Protein AF-0000000087155486 (afdb_homodimer)

Foldseek 3Di:
DDLLLLQLLLLQAVVQALCRSCVVSVHDSVVSVVSQVVVCVVVVHHQWDDDPVGTHGDPNVVVSNLVSVLVNVLVVLVVCCVVVDLPAQADEAEEEEEPLLCLQCVVVLVVCCVPPRVRYHYHYHYFAQLVQVVCQVSVVHFKYKAWPDDDDPFKDKAWWWKFFKWKKAACVQPHPDQEADELVRSLVWAEEEADRPPCSCRQAVDVVSSVSNVVSHPYYDRDLVVVLVCRLVRVTIYIGGCLSCVVCVVVNSMDTYAYPPNTTMITIIMMGTNPRDDHSNNVVSVVVSSVSSVVSCVVPVDVTGTPD/DDLLLLQLLLLQAVVQALCRSCVVSVHDSVVSVVSQVVVCVVVVHRQWDDDPVGTHGDPNVVVSNLVSVLVNVLVVLVVCCVVVDLPAQADEAEEEEEPLLCLQCVVVLVVCCVPVRVRYHYHYHYFAQLVQVVCQVSVVGFKYKAWPDDDDPFKDKAWWWKFFKWKKAACVQPHPDQEADELVRQLPWAEEEEDRPPPCCRQAVDVVSSVSNVVSHPYYDRDLVVVLVCRLVRVTIYIGGCLSCVVCVVVNSMDTYAYPPPTTMITIIMMGTNPRDDGSNNVVSVVVSSVSSCVSCVVPVDVTGTPD

InterPro domains:
  IPR000847 LysR, HTH, N-terminal domain [PF00126] (4-62)
  IPR000847 LysR, HTH, N-terminal domain [PR00039] (18-29)
  IPR000847 LysR, HTH, N-terminal domain [PR00039] (29-39)
  IPR000847 LysR, HTH, N-terminal domain [PR00039] (39-50)
  IPR000847 LysR, HTH, N-terminal domain [PS50931] (1-58)
  IPR005119 LysR, substrate-binding [PF03466] (90-291)
  IPR036388 Winged helix-like DNA-binding domain superfamily [G3DSA:1.10.10.10] (1-84)
  IPR036390 Winged helix DNA-binding domain superfamily [SSF46785] (1-82)

Nearest PDB structures (foldseek):
  4x6g-assembly1_D  TM=7.582E-01  e=1.423E-21  Pseudomonas aeruginosa PAO1
  6g4r-assembly1_B  TM=6.120E-01  e=4.562E-22  Corynebacterium glutamicum
  6g1d-assembly1_A  TM=5.960E-01  e=1.462E-22  Corynebacterium glutamicum
  1ixc-assembly1_B-2  TM=5.397E-01  e=3.118E-19  Cupriavidus necator
  7d98-assembly1_Q  TM=5.334E-01  e=5.344E-19  Cupriavidus necator

Solvent-accessible surface area (backbone atoms only — not comparable to full-atom values): 31842 Å² total; per-residue (Å²): 137,51,71,67,48,40,51,52,46,45,33,28,60,76,55,25,20,58,62,60,14,11,59,71,68,70,43,56,45,68,56,48,50,47,46,48,48,49,48,21,58,74,64,70,40,64,35,54,44,85,47,98,86,27,38,41,67,30,49,58,23,51,51,45,45,50,48,35,52,49,48,51,49,49,50,51,49,48,51,46,47,65,67,54,36,94,79,58,60,48,47,79,47,31,38,28,21,17,64,62,52,34,72,68,32,34,47,62,49,50,51,46,39,64,71,74,25,73,56,43,47,57,35,42,35,50,38,53,30,34,56,38,48,50,36,40,75,60,62,71,28,59,35,32,39,28,31,49,71,74,94,40,91,58,49,43,72,42,62,40,31,36,32,59,35,21,42,32,20,20,45,88,77,67,46,80,60,74,56,68,38,42,42,71,59,54,57,74,40,56,26,43,41,74,59,21,72,93,43,50,34,42,72,30,77,49,64,68,61,42,49,53,47,60,72,46,38,76,38,38,30,44,29,71,69,42,48,54,46,30,28,61,71,55,74,27,28,33,77,41,41,64,71,76,45,42,69,38,47,74,70,60,55,32,44,70,23,46,32,30,82,57,71,44,52,43,40,36,23,48,31,35,50,57,86,51,82,81,46,69,46,54,52,49,48,51,53,48,50,53,51,45,51,51,48,32,36,71,73,58,72,41,77,52,45,75,61,106,136,50,72,67,49,40,51,51,47,46,34,29,61,75,54,25,20,58,62,60,15,11,59,72,67,70,44,56,46,69,54,47,50,48,45,50,48,48,50,21,57,72,65,70,40,64,35,54,42,84,47,99,86,28,39,41,66,29,47,57,23,51,52,44,44,49,49,35,52,50,48,52,49,48,49,49,48,48,49,46,47,66,67,54,38,95,79,58,61,49,47,78,46,31,39,28,22,18,64,64,52,34,72,69,34,35,46,63,50,52,53,46,40,64,70,75,25,73,56,42,48,57,36,43,35,51,38,54,30,32,55,36,48,51,36,40,77,58,63,72,27,61,35,32,40,28,33,49,71,75,94,39,93,57,48,41,72,42,62,40,30,36,31,60,36,21,42,33,20,19,46,88,77,68,46,79,61,73,56,68,38,43,40,70,60,55,57,73,40,55,25,43,39,73,60,23,64,94,42,51,33,45,72,32,81,48,63,68,60,42,50,53,47,60,72,44,38,76,36,39,29,40,28,70,68,42,46,52,47,29,26,63,70,56,74,28,29,33,78,41,42,64,71,75,44,40,69,38,46,74,69,61,54,32,43,72,21,46,32,30,81,56,72,46,55,44,38,35,23,47,32,36,51,59,87,50,81,81,45,70,45,55,51,50,48,51,53,49,50,53,50,44,50,50,49,32,34,72,74,56,73,41,77,52,47,74,62,106

pLDDT: mean 85.13, std 11.47, range [44.22, 98.12]

Secondary structure (DSSP, 8-state):
--HHHHHHHHHHHHHSSHHHHHHHHTS-HHHHHHHHHHHHHHHTS-SEEEETTEEEE-HHHHHHHHHHHHHHHHHHHHHHHHHHTTT---EEEEEEE-HHHHHHHHHHHHHHHHHH-TTEEEEEEE--HHHHHHHHHTTS-SEEEEES----TTEEEEEEEEEE-EEEE-HHHH-S--S-EEHHHHTTS-EEEE--SS-GGGT-S-HHHHHHHHHTEEEEEE-HHHHHHHHHTTS-BEEE-TTTTHHHHHTTSSEEEEEETTT-EEEEEEEEETTSPPPHHHHHHHHHHHHHHHHHHHTTSS-SEE--/--HHHHHHHHHHHHHSSHHHHHHHHTS-HHHHHHHHHHHHHHHTS-SEEEETTEEEE-HHHHHHHHHHHHHHHHHHHHHHHHHHGGG---EEEEEEE-HHHHHHHHHHHHHHHHHH-TTEEEEEEE--HHHHHHHHHTTS-SEEEEES----TTEEEEEEEEEE-EEEE-HHHH-S--S-EEHHHHTTS-EEEE--SS-GGGT-S-HHHHHHHHHTEEEEEE-HHHHHHHHHTTS-BEEE-TTTTHHHHHTTSSEEEEEETTTPEEEEEEEEETTSPPPHHHHHHHHHHHHHHHHHHHTTSS-SEE--

Sequence (616 aa):
MDSRQLRYFIAVYEQRNLSRAADQANVAQSALSHHIANLEAEFATPLFERKPRGMEPTAAGERLYEHARIILRAMAAAEREIKEGGSVIAGDISIGMANSGMKAIGVPLMRTVLTKYPNVKLSLTESLSGATLLHLMRSEIDLALVYNPPAEKDLVAEPVLEEQMFCVGTEKLIGKSKEPISFEEVTRLPLILLLYGLSSRALLDDPVLLKRLEANAIMRLNSITGMIGALTDGLGCTIATDLFVKEQLKAKTLVAREVIEPTLARTLYLCRLRNRPMTYVMEEMCRLIRSLVAEQVGRGFWQATLLIMDSRQLRYFIAVYEQRNLSRAADQANVAQSALSHHIANLEAEFATPLFERKPRGMEPTAAGERLYEHARIILRAMAAAEREIKEGGSVIAGDISIGMANSGMKAIGVPLMRTVLTKYPNVKLSLTESLSGATLLHLMRSEIDLALVYNPPAEKDLVAEPVLEEQMFCVGTEKLIGKSKEPISFEEVTRLPLILLLYGLSSRALLDDPVLLKRLEANAIMRLNSITGMIGALTDGLGCTIATDLFVKEQLKAKTLVAREVIEPTLARTLYLCRLRNRPMTYVMEEMCRLIRSLVAEQVGRGFWQATLLI

Organism: NCBI:txid2511166

Structure (mmCIF, N/CA/C/O backbone):
data_AF-0000000087155486-model_v1
#
loop_
_entity.id
_entity.type
_entity.pdbx_description
1 polymer 'HTH-type transcriptional regulator CynR'
#
loop_
_atom_site.group_PDB
_atom_site.id
_atom_site.type_symbol
_atom_site.label_atom_id
_atom_site.label_alt_id
_atom_site.label_comp_id
_atom_site.label_asym_id
_atom_site.label_entity_id
_atom_site.label_seq_id
_atom_site.pdbx_PDB_ins_code
_atom_site.Cartn_x
_atom_site.Cartn_y
_atom_site.Cartn_z
_atom_site.occupancy
_atom_site.B_iso_or_equiv
_atom_site.auth_seq_id
_atom_site.auth_comp_id
_atom_site.auth_asym_id
_atom_site.auth_atom_id
_atom_site.pdbx_PDB_model_num
ATOM 1 N N . MET A 1 1 ? -5.496 -2.982 -36.75 1 63.59 1 MET A N 1
ATOM 2 C CA . MET A 1 1 ? -4.855 -3.139 -35.438 1 63.59 1 MET A CA 1
ATOM 3 C C . MET A 1 1 ? -4.68 -4.613 -35.094 1 63.59 1 MET A C 1
ATOM 5 O O . MET A 1 1 ? -5.613 -5.406 -35.25 1 63.59 1 MET A O 1
ATOM 9 N N . ASP A 1 2 ? -3.49 -5.039 -35.031 1 68.75 2 ASP A N 1
ATOM 10 C CA . ASP A 1 2 ? -3.232 -6.426 -34.656 1 68.75 2 ASP A CA 1
ATOM 11 C C . ASP A 1 2 ? -2.451 -6.5 -33.344 1 68.75 2 ASP A C 1
ATOM 13 O O . ASP A 1 2 ? -2.102 -5.469 -32.75 1 68.75 2 ASP A O 1
ATOM 17 N N . SER A 1 3 ? -2.336 -7.77 -32.781 1 75.19 3 SER A N 1
ATOM 18 C CA . SER A 1 3 ? -1.729 -7.977 -31.484 1 75.19 3 SER A CA 1
ATOM 19 C C . SER A 1 3 ? -0.289 -7.477 -31.453 1 75.19 3 SER A C 1
ATOM 21 O O . SER A 1 3 ? 0.195 -7.02 -30.422 1 75.19 3 SER A O 1
ATOM 23 N N . ARG A 1 4 ? 0.373 -7.617 -32.531 1 75.69 4 ARG A N 1
ATOM 24 C CA . ARG A 1 4 ? 1.743 -7.125 -32.656 1 75.69 4 ARG A CA 1
ATOM 25 C C . ARG A 1 4 ? 1.797 -5.609 -32.469 1 75.69 4 ARG A C 1
ATOM 27 O O . ARG A 1 4 ? 2.662 -5.094 -31.766 1 75.69 4 ARG A O 1
ATOM 34 N N . GLN A 1 5 ? 0.896 -4.957 -33.156 1 78.25 5 GLN A N 1
ATOM 35 C CA . GLN A 1 5 ? 0.82 -3.504 -33.031 1 78.25 5 GLN A CA 1
ATOM 36 C C . GLN A 1 5 ? 0.526 -3.074 -31.609 1 78.25 5 GLN A C 1
ATOM 38 O O . GLN A 1 5 ? 1.094 -2.096 -31.109 1 78.25 5 GLN A O 1
ATOM 43 N N . LEU A 1 6 ? -0.327 -3.812 -31 1 80.69 6 LEU A N 1
ATOM 44 C CA . LEU A 1 6 ? -0.681 -3.492 -29.625 1 80.69 6 LEU A CA 1
ATOM 45 C C . LEU A 1 6 ? 0.514 -3.684 -28.703 1 80.69 6 LEU A C 1
ATOM 47 O O . LEU A 1 6 ? 0.723 -2.893 -27.781 1 80.69 6 LEU A O 1
ATOM 51 N N . ARG A 1 7 ? 1.302 -4.691 -28.906 1 81.44 7 ARG A N 1
ATOM 52 C CA . ARG A 1 7 ? 2.51 -4.918 -28.125 1 81.44 7 ARG A CA 1
ATOM 53 C C . ARG A 1 7 ? 3.51 -3.781 -28.312 1 81.44 7 ARG A C 1
ATOM 55 O O . ARG A 1 7 ? 4.125 -3.32 -27.359 1 81.44 7 ARG A O 1
ATOM 62 N N . TYR A 1 8 ? 3.668 -3.416 -29.562 1 84.75 8 TYR A N 1
ATOM 63 C CA . TYR A 1 8 ? 4.559 -2.305 -29.875 1 84.75 8 TYR A CA 1
ATOM 64 C C . TYR A 1 8 ? 4.094 -1.023 -29.203 1 84.75 8 TYR A C 1
ATOM 66 O O . TYR A 1 8 ? 4.906 -0.282 -28.641 1 84.75 8 TYR A O 1
ATOM 74 N N . PHE A 1 9 ? 2.777 -0.823 -29.25 1 85.88 9 PHE A N 1
ATOM 75 C CA . PHE A 1 9 ? 2.17 0.346 -28.625 1 85.88 9 PHE A CA 1
ATOM 76 C C . PHE A 1 9 ? 2.449 0.365 -27.125 1 85.88 9 PHE A C 1
ATOM 78 O O . PHE A 1 9 ? 2.854 1.392 -26.578 1 85.88 9 PHE A O 1
ATOM 85 N N . ILE A 1 10 ? 2.287 -0.741 -26.5 1 82.31 10 ILE A N 1
ATOM 86 C CA . ILE A 1 10 ? 2.488 -0.838 -25.062 1 82.31 10 ILE A CA 1
ATOM 87 C C . ILE A 1 10 ? 3.951 -0.559 -24.734 1 82.31 10 ILE A C 1
ATOM 89 O O . ILE A 1 10 ? 4.25 0.132 -23.75 1 82.31 10 ILE A O 1
ATOM 93 N N . ALA A 1 11 ? 4.848 -1.096 -25.516 1 83.38 11 ALA A N 1
ATOM 94 C CA . ALA A 1 11 ? 6.273 -0.87 -25.312 1 83.38 11 ALA A CA 1
ATOM 95 C C . ALA A 1 11 ? 6.605 0.62 -25.344 1 83.38 11 ALA A C 1
ATOM 97 O 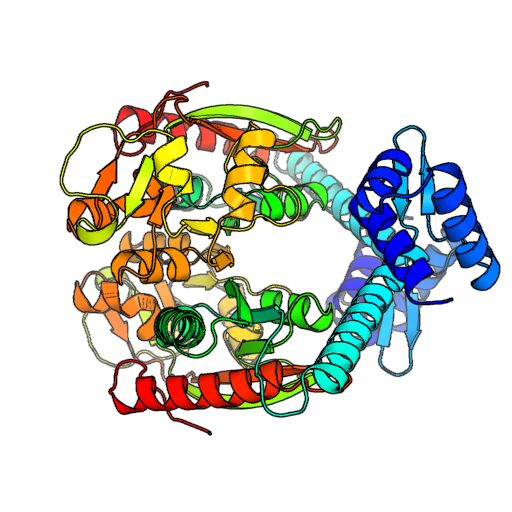O . ALA A 1 11 ? 7.34 1.121 -24.484 1 83.38 11 ALA A O 1
ATOM 98 N N . VAL A 1 12 ? 6.023 1.236 -26.297 1 86.5 12 VAL A N 1
ATOM 99 C CA . VAL A 1 12 ? 6.27 2.668 -26.422 1 86.5 12 VAL A CA 1
ATOM 100 C C . VAL A 1 12 ? 5.625 3.418 -25.266 1 86.5 12 VAL A C 1
ATOM 102 O O . VAL A 1 12 ? 6.203 4.371 -24.734 1 86.5 12 VAL A O 1
ATOM 105 N N . TYR A 1 13 ? 4.43 2.988 -24.922 1 83.06 13 TYR A N 1
ATOM 106 C CA . TYR A 1 13 ? 3.701 3.615 -23.828 1 83.06 13 TYR A CA 1
ATOM 107 C C . TYR A 1 13 ? 4.484 3.512 -22.531 1 83.06 13 TYR A C 1
ATOM 109 O O . TYR A 1 13 ? 4.633 4.5 -21.797 1 83.06 13 TYR A O 1
ATOM 117 N N . GLU A 1 14 ? 4.973 2.363 -22.266 1 78.56 14 GLU A N 1
ATOM 118 C CA . GLU A 1 14 ? 5.645 2.084 -21 1 78.56 14 GLU A CA 1
ATOM 119 C C . GLU A 1 14 ? 7.02 2.742 -20.953 1 78.56 14 GLU A C 1
ATOM 121 O O . GLU A 1 14 ? 7.43 3.254 -19.906 1 78.56 14 GLU A O 1
ATOM 126 N N . GLN A 1 15 ? 7.723 2.777 -22.078 1 77.31 15 GLN A N 1
ATOM 127 C CA . GLN A 1 15 ? 9.086 3.287 -22.125 1 77.31 15 GLN A CA 1
ATOM 128 C C . GLN A 1 15 ? 9.109 4.793 -22.359 1 77.31 15 GLN A C 1
ATOM 130 O O . GLN A 1 15 ? 10.125 5.453 -22.141 1 77.31 15 GLN A O 1
ATOM 135 N N . ARG A 1 16 ? 8.008 5.246 -22.812 1 80.88 16 ARG A N 1
ATOM 136 C CA . ARG A 1 16 ? 7.852 6.652 -23.188 1 80.88 16 ARG A CA 1
ATOM 137 C C . ARG A 1 16 ? 8.992 7.113 -24.078 1 80.88 16 ARG A C 1
ATOM 139 O O . ARG A 1 16 ? 9.344 8.297 -24.094 1 80.88 16 ARG A O 1
ATOM 146 N N . ASN A 1 17 ? 9.617 6.238 -24.641 1 82.69 17 ASN A N 1
ATOM 147 C CA . ASN A 1 17 ? 10.742 6.461 -25.547 1 82.69 17 ASN A CA 1
ATOM 148 C C . ASN A 1 17 ? 10.766 5.438 -26.672 1 82.69 17 ASN A C 1
ATOM 150 O O . ASN A 1 17 ? 10.742 4.23 -26.422 1 82.69 17 ASN A O 1
ATOM 154 N N . LEU A 1 18 ? 10.883 5.93 -27.875 1 86.69 18 LEU A N 1
ATOM 155 C CA . LEU A 1 18 ? 10.766 5.062 -29.031 1 86.69 18 LEU A CA 1
ATOM 156 C C . LEU A 1 18 ? 11.961 4.125 -29.141 1 86.69 18 LEU A C 1
ATOM 158 O O . LEU A 1 18 ? 11.805 2.941 -29.438 1 86.69 18 LEU A O 1
ATOM 162 N N . SER A 1 19 ? 13.102 4.684 -28.844 1 86.44 19 SER A N 1
ATOM 163 C CA . SER A 1 19 ? 14.305 3.873 -28.953 1 86.44 19 SER A CA 1
ATOM 164 C C . SER A 1 19 ? 14.336 2.771 -27.906 1 86.44 19 SER A C 1
ATOM 166 O O . SER A 1 19 ? 14.633 1.616 -28.203 1 86.44 19 SER A O 1
ATOM 168 N N . ARG A 1 20 ? 14.031 3.096 -26.766 1 84.19 20 ARG A N 1
ATOM 169 C CA . ARG A 1 20 ? 14.008 2.125 -25.672 1 84.19 20 ARG A CA 1
ATOM 170 C C . ARG A 1 20 ? 12.93 1.07 -25.906 1 84.19 20 ARG A C 1
ATOM 172 O O . ARG A 1 20 ? 13.141 -0.11 -25.609 1 84.19 20 ARG A O 1
ATOM 179 N N . ALA A 1 21 ? 11.844 1.585 -26.359 1 86.75 21 ALA A N 1
ATOM 180 C CA . ALA A 1 21 ? 10.75 0.675 -26.672 1 86.75 21 ALA A CA 1
ATOM 181 C C . ALA A 1 21 ? 11.148 -0.303 -27.766 1 86.75 21 ALA A C 1
ATOM 183 O O . ALA A 1 21 ? 10.805 -1.485 -27.719 1 86.75 21 ALA A O 1
ATOM 184 N N . ALA A 1 22 ? 11.828 0.169 -28.734 1 88.25 22 ALA A N 1
ATOM 185 C CA . ALA A 1 22 ? 12.289 -0.674 -29.828 1 88.25 22 ALA A CA 1
ATOM 186 C C . ALA A 1 22 ? 13.25 -1.751 -29.328 1 88.25 22 ALA A C 1
ATOM 188 O O . ALA A 1 22 ? 13.156 -2.91 -29.734 1 88.25 22 ALA A O 1
ATOM 189 N N . ASP A 1 23 ? 14.07 -1.363 -28.438 1 82.69 23 ASP A N 1
ATOM 190 C CA . ASP A 1 23 ? 15.008 -2.299 -27.812 1 82.69 23 ASP A CA 1
ATOM 191 C C . ASP A 1 23 ? 14.266 -3.385 -27.047 1 82.69 23 ASP A C 1
ATOM 193 O O . ASP A 1 23 ? 14.578 -4.57 -27.172 1 82.69 23 ASP A O 1
ATOM 197 N N . GLN A 1 24 ? 13.312 -2.92 -26.406 1 78 24 GLN A N 1
ATOM 198 C CA . GLN A 1 24 ? 12.523 -3.844 -25.594 1 78 24 GLN A CA 1
ATOM 199 C C . GLN A 1 24 ? 11.75 -4.816 -26.484 1 78 24 GLN A C 1
ATOM 201 O O . GLN A 1 24 ? 11.617 -5.996 -26.141 1 78 24 GLN A O 1
ATOM 206 N N . ALA A 1 25 ? 11.234 -4.301 -27.516 1 79.62 25 ALA A N 1
ATOM 207 C CA . ALA A 1 25 ? 10.398 -5.086 -28.422 1 79.62 25 ALA A CA 1
ATOM 208 C C . ALA A 1 25 ? 11.25 -5.848 -29.438 1 79.62 25 ALA A C 1
ATOM 210 O O . ALA A 1 25 ? 10.734 -6.621 -30.25 1 79.62 25 ALA A O 1
ATOM 211 N N . ASN A 1 26 ? 12.555 -5.586 -29.328 1 82.75 26 ASN A N 1
ATOM 212 C CA . ASN A 1 26 ? 13.5 -6.223 -30.234 1 82.75 26 ASN A CA 1
ATOM 213 C C . ASN A 1 26 ? 13.156 -5.945 -31.688 1 82.75 26 ASN A C 1
ATOM 215 O O . ASN A 1 26 ? 13.062 -6.871 -32.5 1 82.75 26 ASN A O 1
ATOM 219 N N . VAL A 1 27 ? 12.836 -4.758 -31.969 1 82.88 27 VAL A N 1
ATOM 220 C CA . VAL A 1 27 ? 12.555 -4.312 -33.312 1 82.88 27 VAL A CA 1
ATOM 221 C C . VAL A 1 27 ? 13.336 -3.029 -33.625 1 82.88 27 VAL A C 1
ATOM 223 O O . VAL A 1 27 ? 13.852 -2.391 -32.688 1 82.88 27 VAL A O 1
ATOM 226 N N . ALA A 1 28 ? 13.594 -2.832 -34.938 1 85.12 28 ALA A N 1
ATOM 227 C CA . ALA A 1 28 ? 14.188 -1.56 -35.312 1 85.12 28 ALA A CA 1
ATOM 228 C C . ALA A 1 28 ? 13.289 -0.388 -34.938 1 85.12 28 ALA A C 1
ATOM 230 O O . ALA A 1 28 ? 12.062 -0.484 -35.031 1 85.12 28 ALA A O 1
ATOM 231 N N . GLN A 1 29 ? 13.953 0.646 -34.469 1 88.56 29 GLN A N 1
ATOM 232 C CA . GLN A 1 29 ? 13.211 1.842 -34.062 1 88.56 29 GLN A CA 1
ATOM 233 C C . GLN A 1 29 ? 12.312 2.324 -35.219 1 88.56 29 GLN A C 1
ATOM 235 O O . GLN A 1 29 ? 11.188 2.771 -34.969 1 88.56 29 GLN A O 1
ATOM 240 N N . SER A 1 30 ? 12.844 2.309 -36.469 1 89.12 30 SER A N 1
ATOM 241 C CA . SER A 1 30 ? 12.078 2.746 -37.625 1 89.12 30 SER A CA 1
ATOM 242 C C . SER A 1 30 ? 10.82 1.898 -37.781 1 89.12 30 SER A C 1
ATOM 244 O O . SER A 1 30 ? 9.75 2.424 -38.125 1 89.12 30 SER A O 1
ATOM 246 N N . ALA A 1 31 ? 10.93 0.637 -37.562 1 84.25 31 ALA A N 1
ATOM 247 C CA . ALA A 1 31 ? 9.797 -0.277 -37.688 1 84.25 31 ALA A CA 1
ATOM 248 C C . ALA A 1 31 ? 8.75 0.024 -36.594 1 84.25 31 ALA A C 1
ATOM 250 O O . ALA A 1 31 ? 7.555 0.081 -36.906 1 84.25 31 ALA A O 1
ATOM 251 N N . LEU A 1 32 ? 9.234 0.187 -35.406 1 89.06 32 LEU A N 1
ATOM 252 C CA . LEU A 1 32 ? 8.328 0.498 -34.281 1 89.06 32 LEU A CA 1
ATOM 253 C C . LEU A 1 32 ? 7.586 1.805 -34.562 1 89.06 32 LEU A C 1
ATOM 255 O O . LEU A 1 32 ? 6.375 1.89 -34.344 1 89.06 32 LEU A O 1
ATOM 259 N N . SER A 1 33 ? 8.352 2.76 -35.031 1 89.44 33 SER A N 1
ATOM 260 C CA . SER A 1 33 ? 7.758 4.051 -35.375 1 89.44 33 SER A CA 1
ATOM 261 C C . SER A 1 33 ? 6.684 3.91 -36.438 1 89.44 33 SER A C 1
ATOM 263 O O . SER A 1 33 ? 5.613 4.512 -36.344 1 89.44 33 SER A O 1
ATOM 265 N N . HIS A 1 34 ? 6.988 3.115 -37.375 1 86.69 34 HIS A N 1
ATOM 266 C CA . HIS A 1 34 ? 6.051 2.885 -38.469 1 86.69 34 HIS A CA 1
ATOM 267 C C . HIS A 1 34 ? 4.777 2.213 -37.969 1 86.69 34 HIS A C 1
ATOM 269 O O . HIS A 1 34 ? 3.674 2.578 -38.375 1 86.69 34 HIS A O 1
ATOM 275 N N . HIS A 1 35 ? 4.977 1.246 -37.188 1 85.19 35 HIS A N 1
ATOM 276 C CA . HIS A 1 35 ? 3.83 0.538 -36.625 1 85.19 35 HIS A CA 1
ATOM 277 C C . HIS A 1 35 ? 2.951 1.473 -35.812 1 85.19 35 HIS A C 1
ATOM 279 O O . HIS A 1 35 ? 1.723 1.398 -35.875 1 85.19 35 HIS A O 1
ATOM 285 N N . ILE A 1 36 ? 3.619 2.33 -35.031 1 88.69 36 ILE A N 1
ATOM 286 C CA . ILE A 1 36 ? 2.877 3.293 -34.25 1 88.69 36 ILE A CA 1
ATOM 287 C C . ILE A 1 36 ? 2.135 4.266 -35.156 1 88.69 36 ILE A C 1
ATOM 289 O O . ILE A 1 36 ? 0.962 4.57 -34.906 1 88.69 36 ILE A O 1
ATOM 293 N N . ALA A 1 37 ? 2.811 4.684 -36.156 1 87.75 37 ALA A N 1
ATOM 294 C CA . ALA A 1 37 ? 2.199 5.594 -37.125 1 87.75 37 ALA A CA 1
ATOM 295 C C . ALA A 1 37 ? 1.004 4.941 -37.812 1 87.75 37 ALA A C 1
ATOM 297 O O . ALA A 1 37 ? -0.028 5.582 -38.031 1 87.75 37 ALA A O 1
ATOM 298 N N . ASN A 1 38 ? 1.183 3.756 -38.188 1 81.75 38 ASN A N 1
ATOM 299 C CA . ASN A 1 38 ? 0.101 3.008 -38.812 1 81.75 38 ASN A CA 1
ATOM 300 C C . ASN A 1 38 ? -1.104 2.875 -37.875 1 81.75 38 ASN A C 1
ATOM 302 O O . ASN A 1 38 ? -2.248 3 -38.312 1 81.75 38 ASN A O 1
ATOM 306 N N . LEU A 1 39 ? -0.798 2.541 -36.656 1 83.19 39 LEU A N 1
ATOM 307 C CA . LEU A 1 39 ? -1.859 2.42 -35.656 1 83.19 39 LEU A CA 1
ATOM 308 C C . LEU A 1 39 ? -2.602 3.74 -35.5 1 83.19 39 LEU A C 1
ATOM 310 O O . LEU A 1 39 ? -3.832 3.76 -35.406 1 83.19 39 LEU A O 1
ATOM 314 N N . GLU A 1 40 ? -1.808 4.797 -35.438 1 86.75 40 GLU A N 1
ATOM 315 C CA . GLU A 1 40 ? -2.4 6.125 -35.344 1 86.75 40 GLU A CA 1
ATOM 316 C C . GLU A 1 40 ? -3.23 6.469 -36.562 1 86.75 40 GLU A C 1
ATOM 318 O O . GLU A 1 40 ? -4.301 7.07 -36.438 1 86.75 40 GLU A O 1
ATOM 323 N N . ALA A 1 41 ? -2.729 6.066 -37.688 1 80.88 41 ALA A N 1
ATOM 324 C CA . ALA A 1 41 ? -3.449 6.285 -38.938 1 80.88 41 ALA A CA 1
ATOM 325 C C . ALA A 1 41 ? -4.746 5.48 -38.969 1 80.88 41 ALA A C 1
ATOM 327 O O . ALA A 1 41 ? -5.785 5.984 -39.406 1 80.88 41 ALA A O 1
ATOM 328 N N . GLU A 1 42 ? -4.609 4.305 -38.531 1 77.81 42 GLU A N 1
ATOM 329 C CA . GLU A 1 42 ? -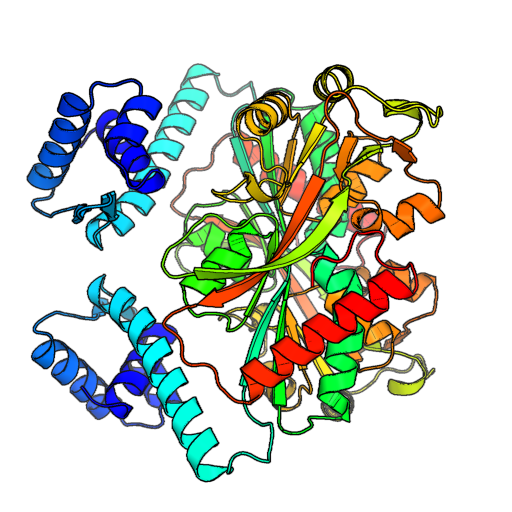5.785 3.436 -38.5 1 77.81 42 GLU A CA 1
ATOM 330 C C . GLU A 1 42 ? -6.871 4.016 -37.594 1 77.81 42 GLU A C 1
ATOM 332 O O . GLU A 1 42 ? -8.055 3.951 -37.938 1 77.81 42 GLU A O 1
ATOM 337 N N . PHE A 1 43 ? -6.418 4.543 -36.469 1 76.5 43 PHE A N 1
ATOM 338 C CA . PHE A 1 43 ? -7.355 5.094 -35.5 1 76.5 43 PHE A CA 1
ATOM 339 C C . PHE A 1 43 ? -7.664 6.555 -35.812 1 76.5 43 PHE A C 1
ATOM 341 O O . PHE A 1 43 ? -8.531 7.16 -35.188 1 76.5 43 PHE A O 1
ATOM 348 N N . ALA A 1 44 ? -7.012 7.016 -36.781 1 78.69 44 ALA A N 1
ATOM 349 C CA . ALA A 1 44 ? -7.141 8.414 -37.219 1 78.69 44 ALA A CA 1
ATOM 350 C C . ALA A 1 44 ? -6.961 9.352 -36 1 78.69 44 ALA A C 1
ATOM 352 O O . ALA A 1 44 ? -7.66 10.359 -35.906 1 78.69 44 ALA A O 1
ATOM 353 N N . THR A 1 45 ? -6.164 8.938 -35.094 1 78.44 45 THR A N 1
ATOM 354 C CA . THR A 1 45 ? -5.898 9.719 -33.906 1 78.44 45 THR A CA 1
ATOM 355 C C . THR A 1 45 ? -4.469 9.5 -33.406 1 78.44 45 THR A C 1
ATOM 357 O O . THR A 1 45 ? -3.971 8.375 -33.438 1 78.44 45 THR A O 1
ATOM 360 N N . PRO A 1 46 ? -3.846 10.594 -33.062 1 86.31 46 PRO A N 1
ATOM 361 C CA . PRO A 1 46 ? -2.52 10.398 -32.469 1 86.31 46 PRO A CA 1
ATOM 362 C C . PRO A 1 46 ? -2.576 9.695 -31.109 1 86.31 46 PRO A C 1
ATOM 364 O O . PRO A 1 46 ? -3.471 9.969 -30.312 1 86.31 46 PRO A O 1
ATOM 367 N N . LEU A 1 47 ? -1.706 8.742 -31 1 85.88 47 LEU A N 1
ATOM 368 C CA . LEU A 1 47 ? -1.641 7.996 -29.75 1 85.88 47 LEU A CA 1
ATOM 369 C C . LEU A 1 47 ? -0.542 8.547 -28.844 1 85.88 47 LEU A C 1
ATOM 371 O O . LEU A 1 47 ? -0.576 8.344 -27.625 1 85.88 47 LEU A O 1
ATOM 375 N N . PHE A 1 48 ? 0.429 9.164 -29.5 1 88.81 48 PHE A N 1
ATOM 376 C CA . PHE A 1 48 ? 1.541 9.766 -28.766 1 88.81 48 PHE A CA 1
ATOM 377 C C . PHE A 1 48 ? 1.815 11.18 -29.281 1 88.81 48 PHE A C 1
ATOM 379 O O . PHE A 1 48 ? 1.604 11.477 -30.453 1 88.81 48 PHE A O 1
ATOM 386 N N . GLU A 1 49 ? 2.186 12.031 -28.266 1 85.5 49 GLU A N 1
ATOM 387 C CA . GLU A 1 49 ? 2.793 13.305 -28.625 1 85.5 49 GLU A CA 1
ATOM 388 C C . GLU A 1 49 ? 4.316 13.227 -28.578 1 85.5 49 GLU A C 1
ATOM 390 O O . GLU A 1 49 ? 4.887 12.789 -27.578 1 85.5 49 GLU A O 1
ATOM 395 N N . ARG A 1 50 ? 4.891 13.523 -29.734 1 77.75 50 ARG A N 1
ATOM 396 C CA . ARG A 1 50 ? 6.348 13.508 -29.781 1 77.75 50 ARG A CA 1
ATOM 397 C C . ARG A 1 50 ? 6.938 14.742 -29.109 1 77.75 50 ARG A C 1
ATOM 399 O O . ARG A 1 50 ? 6.531 15.867 -29.406 1 77.75 50 ARG A O 1
ATOM 406 N N . LYS A 1 51 ? 7.574 14.461 -28.078 1 75.75 51 LYS A N 1
ATOM 407 C CA . LYS A 1 51 ? 8.281 15.508 -27.359 1 75.75 51 LYS A CA 1
ATOM 408 C C . LYS A 1 51 ? 9.789 15.352 -27.484 1 75.75 51 LYS A C 1
ATOM 410 O O . LYS A 1 51 ? 10.281 14.297 -27.891 1 75.75 51 LYS A O 1
ATOM 415 N N . PRO A 1 52 ? 10.625 16.406 -27.219 1 67.38 52 PRO A N 1
ATOM 416 C CA . PRO A 1 52 ? 12.078 16.297 -27.312 1 67.38 52 PRO A CA 1
ATOM 417 C C . PRO A 1 52 ? 12.648 15.164 -26.484 1 67.38 52 PRO A C 1
ATOM 419 O O . PRO A 1 52 ? 13.641 14.547 -26.875 1 67.38 52 PRO A O 1
ATOM 422 N N . ARG A 1 53 ? 11.984 14.914 -25.422 1 64.19 53 ARG A N 1
ATOM 423 C CA . ARG A 1 53 ? 12.602 13.922 -24.547 1 64.19 53 ARG A CA 1
ATOM 424 C C . ARG A 1 53 ? 11.789 12.641 -24.516 1 64.19 53 ARG A C 1
ATOM 426 O O . ARG A 1 53 ? 12.016 11.766 -23.672 1 64.19 53 ARG A O 1
ATOM 433 N N . GLY A 1 54 ? 10.906 12.547 -25.516 1 78.19 54 GLY A N 1
ATOM 434 C CA . GLY A 1 54 ? 10.273 11.234 -25.5 1 78.19 54 GLY A CA 1
ATOM 435 C C . GLY A 1 54 ? 8.867 11.25 -26.062 1 78.19 54 GLY A C 1
ATOM 436 O O . GLY A 1 54 ? 8.516 12.125 -26.859 1 78.19 54 GLY A O 1
ATOM 437 N N . MET A 1 55 ? 8.18 10.094 -26 1 81.31 55 MET A N 1
ATOM 438 C CA . MET A 1 55 ? 6.816 9.844 -26.469 1 81.31 55 MET A CA 1
ATOM 439 C C . MET A 1 55 ? 5.828 9.938 -25.312 1 81.31 55 MET A C 1
ATOM 441 O O . MET A 1 55 ? 5.891 9.141 -24.375 1 81.31 55 MET A O 1
ATOM 445 N N . GLU A 1 56 ? 5.004 10.961 -25.344 1 82 56 GLU A N 1
ATOM 446 C CA . GLU A 1 56 ? 3.98 11.094 -24.312 1 82 56 GLU A CA 1
ATOM 447 C C . GLU A 1 56 ? 2.621 10.617 -24.812 1 82 56 GLU A C 1
ATOM 449 O O . GLU A 1 56 ? 2.164 11.047 -25.875 1 82 56 GLU A O 1
ATOM 454 N N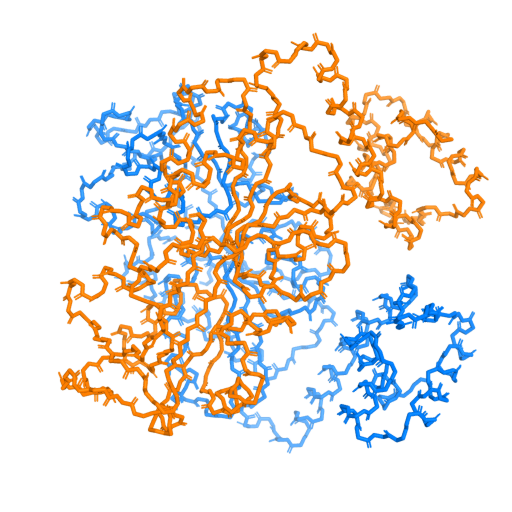 . PRO A 1 57 ? 2.053 9.656 -24.125 1 80.69 57 PRO A N 1
ATOM 455 C CA . PRO A 1 57 ? 0.747 9.18 -24.578 1 80.69 57 PRO A CA 1
ATOM 456 C C . PRO A 1 57 ? -0.314 10.273 -24.594 1 80.69 57 PRO A C 1
ATOM 458 O O . PRO A 1 57 ? -0.336 11.125 -23.688 1 80.69 57 PRO A O 1
ATOM 461 N N . THR A 1 58 ? -1.057 10.305 -25.734 1 76.88 58 THR A N 1
ATOM 462 C CA . THR A 1 58 ? -2.264 11.125 -25.781 1 76.88 58 THR A CA 1
ATOM 463 C C . THR A 1 58 ? -3.387 10.477 -24.984 1 76.88 58 THR A C 1
ATOM 465 O O . THR A 1 58 ? -3.219 9.391 -24.422 1 76.88 58 THR A O 1
ATOM 468 N N . ALA A 1 59 ? -4.484 11.133 -24.906 1 65.88 59 ALA A N 1
ATOM 469 C CA . ALA A 1 59 ? -5.66 10.539 -24.281 1 65.88 59 ALA A CA 1
ATOM 470 C C . ALA A 1 59 ? -6.051 9.227 -24.969 1 65.88 59 ALA A C 1
ATOM 472 O O . ALA A 1 59 ? -6.391 8.25 -24.297 1 65.88 59 ALA A O 1
ATOM 473 N N . ALA A 1 60 ? -5.996 9.383 -26.234 1 71.12 60 ALA A N 1
ATOM 474 C CA . ALA A 1 60 ? -6.27 8.188 -27.016 1 71.12 60 ALA A CA 1
ATOM 475 C C . ALA A 1 60 ? -5.238 7.098 -26.734 1 71.12 60 ALA A C 1
ATOM 477 O O . ALA A 1 60 ? -5.578 5.914 -26.672 1 71.12 60 ALA A O 1
ATOM 478 N N . GLY A 1 61 ? -4.055 7.566 -26.531 1 79.19 61 GLY A N 1
ATOM 479 C CA . GLY A 1 61 ? -2.998 6.633 -26.188 1 79.19 61 GLY A CA 1
ATOM 480 C C . GLY A 1 61 ? -3.211 5.961 -24.844 1 79.19 61 GLY A C 1
ATOM 481 O O . GLY A 1 61 ? -3.008 4.754 -24.703 1 79.19 61 GLY A O 1
ATOM 482 N N . GLU A 1 62 ? -3.67 6.672 -23.938 1 70.69 62 GLU A N 1
ATOM 483 C CA . GLU A 1 62 ? -3.961 6.145 -22.609 1 70.69 62 GLU A CA 1
ATOM 484 C C . GLU A 1 62 ? -5.094 5.125 -22.656 1 70.69 62 GLU A C 1
ATOM 486 O O . GLU A 1 62 ? -5 4.055 -22.047 1 70.69 62 GLU A O 1
ATOM 491 N N . ARG A 1 63 ? -6.051 5.488 -23.422 1 65.31 63 ARG A N 1
ATOM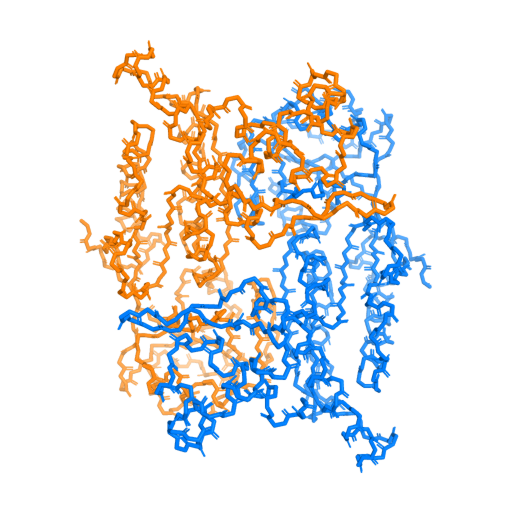 492 C CA . ARG A 1 63 ? -7.195 4.59 -23.562 1 65.31 63 ARG A CA 1
ATOM 493 C C . ARG A 1 63 ? -6.789 3.299 -24.266 1 65.31 63 ARG A C 1
ATOM 495 O O . ARG A 1 63 ? -7.191 2.209 -23.859 1 65.31 63 ARG A O 1
ATOM 502 N N . LEU A 1 64 ? -6.02 3.541 -25.281 1 73.56 64 LEU A N 1
ATOM 503 C CA . LEU A 1 64 ? -5.59 2.354 -26.016 1 73.56 64 LEU A CA 1
ATOM 504 C C . LEU A 1 64 ? -4.73 1.453 -25.141 1 73.56 64 LEU A C 1
ATOM 506 O O . LEU A 1 64 ? -4.809 0.226 -25.234 1 73.56 64 LEU A O 1
ATOM 510 N N . TYR A 1 65 ? -3.998 2.16 -24.297 1 77.81 65 TYR A N 1
ATOM 511 C CA . TYR A 1 65 ? -3.141 1.37 -23.422 1 77.81 65 TYR A CA 1
ATOM 512 C C . TYR A 1 65 ? -3.973 0.466 -22.516 1 77.81 65 TYR A C 1
ATOM 514 O O . TYR A 1 65 ? -3.676 -0.723 -22.375 1 77.81 65 TYR A O 1
ATOM 522 N N . GLU A 1 66 ? -4.988 1.007 -22.047 1 65.06 66 GLU A N 1
ATOM 523 C CA . GLU A 1 66 ? -5.883 0.24 -21.188 1 65.06 66 GLU A CA 1
ATOM 524 C C . GLU A 1 66 ? -6.504 -0.932 -21.953 1 65.06 66 GLU A C 1
ATOM 526 O O . GLU A 1 66 ? -6.543 -2.055 -21.438 1 65.06 66 GLU A O 1
ATOM 531 N N . HIS A 1 67 ? -6.926 -0.62 -23.125 1 65.75 67 HIS A N 1
ATOM 532 C CA . HIS A 1 67 ? -7.559 -1.649 -23.938 1 65.75 67 HIS A CA 1
ATOM 533 C C . HIS A 1 67 ? -6.539 -2.67 -24.422 1 65.75 67 HIS A C 1
ATOM 535 O O . HIS A 1 67 ? -6.805 -3.873 -24.438 1 65.75 67 HIS A O 1
ATOM 541 N N . ALA A 1 68 ? -5.395 -2.086 -24.781 1 73.62 68 ALA A N 1
ATOM 542 C CA . ALA A 1 68 ? -4.379 -2.953 -25.375 1 73.62 68 ALA A CA 1
ATOM 543 C C . ALA A 1 68 ? -3.908 -4.004 -24.375 1 73.62 68 ALA A C 1
ATOM 545 O O . ALA A 1 68 ? -3.748 -5.176 -24.719 1 73.62 68 ALA A O 1
ATOM 546 N N . ARG A 1 69 ? -3.775 -3.531 -23.234 1 68.88 69 ARG A N 1
ATOM 547 C CA . ARG A 1 69 ? -3.346 -4.449 -22.188 1 68.88 69 ARG A CA 1
ATOM 548 C C . ARG A 1 69 ? -4.375 -5.559 -21.969 1 68.88 69 ARG A C 1
ATOM 550 O O . ARG A 1 69 ? -4.016 -6.73 -21.844 1 68.88 69 ARG A O 1
ATOM 557 N N . ILE A 1 70 ? -5.566 -5.148 -22.031 1 61.66 70 ILE A N 1
ATOM 558 C CA . ILE A 1 70 ? -6.668 -6.09 -21.844 1 61.66 70 ILE A CA 1
ATOM 559 C C . ILE A 1 70 ? -6.695 -7.086 -23 1 61.66 70 ILE A C 1
ATOM 561 O O . ILE A 1 70 ? -6.812 -8.297 -22.781 1 61.66 70 ILE A O 1
ATOM 565 N N . ILE A 1 71 ? -6.551 -6.547 -24.078 1 62.03 71 ILE A N 1
ATOM 566 C CA . ILE A 1 71 ? -6.641 -7.352 -25.297 1 62.03 71 ILE A CA 1
ATOM 567 C C . ILE A 1 71 ? -5.48 -8.344 -25.344 1 62.03 71 ILE A C 1
ATOM 569 O O . ILE A 1 71 ? -5.688 -9.539 -25.562 1 62.03 71 ILE A O 1
ATOM 573 N N . LEU A 1 72 ? -4.336 -7.844 -25.062 1 68.94 72 LEU A N 1
ATOM 574 C CA . LEU A 1 72 ? -3.168 -8.711 -25.188 1 68.94 72 LEU A CA 1
ATOM 575 C C . LEU A 1 72 ? -3.172 -9.773 -24.094 1 68.94 72 LEU A C 1
ATOM 577 O O . LEU A 1 72 ? -2.773 -10.914 -24.328 1 68.94 72 LEU A O 1
ATOM 581 N N . ARG A 1 73 ? -3.605 -9.383 -23 1 65.44 73 ARG A N 1
ATOM 582 C CA . ARG A 1 73 ? -3.748 -10.352 -21.922 1 65.44 73 ARG A CA 1
ATOM 583 C C . ARG A 1 73 ? -4.77 -11.422 -22.281 1 65.44 73 ARG A C 1
ATOM 585 O O . ARG A 1 73 ? -4.555 -12.609 -22.016 1 65.44 73 ARG A O 1
ATOM 592 N N . ALA A 1 74 ? -5.828 -10.977 -22.797 1 59.88 74 ALA A N 1
ATOM 593 C CA . ALA A 1 74 ? -6.871 -11.906 -23.219 1 59.88 74 ALA A CA 1
ATOM 594 C C . ALA A 1 74 ? -6.363 -12.852 -24.297 1 59.88 74 ALA A C 1
ATOM 596 O O . ALA A 1 74 ? -6.664 -14.047 -24.281 1 59.88 74 ALA A O 1
ATOM 597 N N . MET A 1 75 ? -5.676 -12.289 -25.188 1 60.72 75 MET A N 1
ATOM 598 C CA . MET A 1 75 ? -5.117 -13.086 -26.266 1 60.72 75 MET A CA 1
ATOM 599 C C . MET A 1 75 ? -4.129 -14.117 -25.719 1 60.72 75 MET A C 1
ATOM 601 O O . MET A 1 75 ? -4.16 -15.281 -26.125 1 60.72 75 MET A O 1
ATOM 605 N N . ALA A 1 76 ? -3.318 -13.625 -24.875 1 64.31 76 ALA A N 1
ATOM 606 C CA . ALA A 1 76 ? -2.338 -14.531 -24.297 1 64.31 76 ALA A CA 1
ATOM 607 C C . ALA A 1 76 ? -3.025 -15.641 -23.5 1 64.31 76 ALA A C 1
ATOM 609 O O . ALA A 1 76 ? -2.617 -16.797 -23.578 1 64.31 76 ALA A O 1
ATOM 610 N N . ALA A 1 77 ? -3.969 -15.25 -22.828 1 62.47 77 ALA A N 1
ATOM 611 C CA . ALA A 1 77 ? -4.734 -16.219 -22.047 1 62.47 77 ALA A CA 1
ATOM 612 C C . ALA A 1 77 ? -5.41 -17.25 -22.969 1 62.47 77 ALA A C 1
ATOM 614 O O . ALA A 1 77 ? -5.402 -18.438 -22.672 1 62.47 77 ALA A O 1
ATOM 615 N N . ALA A 1 78 ? -5.957 -16.781 -24 1 58.06 78 ALA A N 1
ATOM 616 C CA . ALA A 1 78 ? -6.617 -17.656 -24.953 1 58.06 78 ALA A CA 1
ATOM 617 C C . ALA A 1 78 ? -5.629 -18.641 -25.578 1 58.06 78 ALA A C 1
ATOM 619 O O . ALA A 1 78 ? -5.926 -19.828 -25.703 1 58.06 78 ALA A O 1
ATOM 620 N N . GLU A 1 79 ? -4.609 -18.078 -25.984 1 58.88 79 GLU A N 1
ATOM 621 C CA . GLU A 1 79 ? -3.586 -18.922 -26.594 1 58.88 79 GLU A CA 1
ATOM 622 C C . GLU A 1 79 ? -3.121 -20 -25.625 1 58.88 79 GLU A C 1
ATOM 624 O O . GLU A 1 79 ? -2.975 -21.172 -26.016 1 58.88 79 GLU A O 1
ATOM 629 N N . ARG A 1 80 ? -2.832 -19.625 -24.5 1 61.97 80 ARG A N 1
ATOM 630 C CA . ARG A 1 80 ? -2.379 -20.562 -23.484 1 61.97 80 ARG A CA 1
ATOM 631 C C . ARG A 1 80 ? -3.438 -21.625 -23.219 1 61.97 80 ARG A C 1
ATOM 633 O O . ARG A 1 80 ? -3.119 -22.812 -23.094 1 61.97 80 ARG A O 1
ATOM 640 N N . GLU A 1 81 ? -4.578 -21.141 -23.062 1 55.75 81 GLU A N 1
ATOM 641 C CA . GLU A 1 81 ? -5.672 -22.078 -22.797 1 55.75 81 GLU A CA 1
ATOM 642 C C . GLU A 1 81 ? -5.832 -23.078 -23.938 1 55.75 81 GLU A C 1
ATOM 644 O O . GLU A 1 81 ? -6.102 -24.25 -23.703 1 55.75 81 GLU A O 1
ATOM 649 N N . ILE A 1 82 ? -5.758 -22.578 -25.094 1 54.41 82 ILE A N 1
ATOM 650 C CA . ILE A 1 82 ? -5.918 -23.438 -26.266 1 54.41 82 ILE A CA 1
ATOM 651 C C . ILE A 1 82 ? -4.746 -24.406 -26.359 1 54.41 82 ILE A C 1
ATOM 653 O O . ILE A 1 82 ? -4.934 -25.594 -26.656 1 54.41 82 ILE A O 1
ATOM 657 N N . LYS A 1 83 ? -3.613 -23.844 -26.172 1 57.16 83 LYS A N 1
ATOM 658 C CA . LYS A 1 83 ? -2.418 -24.672 -26.297 1 57.16 83 LYS A CA 1
ATOM 659 C C . LYS A 1 83 ? -2.299 -25.672 -25.141 1 57.16 83 LYS A C 1
ATOM 661 O O . LYS A 1 83 ? -1.883 -26.812 -25.344 1 57.16 83 LYS A O 1
ATOM 666 N N . GLU A 1 84 ? -2.252 -25.078 -24.016 1 54.66 84 GLU A N 1
ATOM 667 C CA . GLU A 1 84 ? -1.991 -25.922 -22.859 1 54.66 84 GLU A CA 1
ATOM 668 C C . GLU A 1 84 ? -3.17 -26.859 -22.578 1 54.66 84 GLU A C 1
ATOM 670 O O . GLU A 1 84 ? -3.021 -27.859 -21.891 1 54.66 84 GLU A O 1
ATOM 675 N N . GLY A 1 85 ? -4.016 -26.969 -23.5 1 49.94 85 GLY A N 1
ATOM 676 C CA . GLY A 1 85 ? -5.137 -27.828 -23.156 1 49.94 85 GLY A CA 1
ATOM 677 C C . GLY A 1 85 ? -5.645 -27.625 -21.75 1 49.94 85 GLY A C 1
ATOM 678 O O . GLY A 1 85 ? -5.023 -26.906 -20.953 1 49.94 85 GLY A O 1
ATOM 679 N N . GLY A 1 86 ? -7.02 -27.812 -21.328 1 53 86 GLY A N 1
ATOM 680 C CA . GLY A 1 86 ? -7.809 -27.625 -20.125 1 53 86 GLY A CA 1
ATOM 681 C C . GLY A 1 86 ? -7.102 -28.094 -18.859 1 53 86 GLY A C 1
ATOM 682 O O . GLY A 1 86 ? -7.586 -27.875 -17.75 1 53 86 GLY A O 1
ATOM 683 N N . SER A 1 87 ? -6.031 -28.953 -19.031 1 57.84 87 SER A N 1
ATOM 684 C CA . SER A 1 87 ? -5.641 -29.703 -17.844 1 57.84 87 SER A CA 1
ATOM 685 C C . SER A 1 87 ? -4.516 -29 -17.078 1 57.84 87 SER A C 1
ATOM 687 O O . SER A 1 87 ? -4.355 -29.188 -15.875 1 57.84 87 SER A O 1
ATOM 689 N N . VAL A 1 88 ? -3.748 -28.156 -17.766 1 68.19 88 VAL A N 1
ATOM 690 C CA . VAL A 1 88 ? -2.596 -27.641 -17.031 1 68.19 88 VAL A CA 1
ATOM 691 C C . VAL A 1 88 ? -2.846 -26.203 -16.609 1 68.19 88 VAL A C 1
ATOM 693 O O . VAL A 1 88 ? -3.127 -25.344 -17.453 1 68.19 88 VAL A O 1
ATOM 696 N N . ILE A 1 89 ? -2.994 -26.016 -15.289 1 81.12 89 ILE A N 1
ATOM 697 C CA . ILE A 1 89 ? -3.127 -24.688 -14.719 1 81.12 89 ILE A CA 1
ATOM 698 C C . ILE A 1 89 ? -1.787 -23.953 -14.797 1 81.12 89 ILE A C 1
ATOM 700 O O . ILE A 1 89 ? -0.82 -24.344 -14.141 1 81.12 89 ILE A O 1
ATOM 704 N N . ALA A 1 90 ? -1.698 -22.969 -15.719 1 82.69 90 ALA A N 1
ATOM 705 C CA . ALA A 1 90 ? -0.448 -22.25 -15.945 1 82.69 90 ALA A CA 1
ATOM 706 C C . ALA A 1 90 ? -0.714 -20.797 -16.328 1 82.69 90 ALA A C 1
ATOM 708 O O . ALA A 1 90 ? -1.854 -20.422 -16.625 1 82.69 90 ALA A O 1
ATOM 709 N N . GLY A 1 91 ? 0.39 -19.969 -16.266 1 83.75 91 GLY A N 1
ATOM 710 C CA . GLY A 1 91 ? 0.3 -18.594 -16.703 1 83.75 91 GLY A CA 1
ATOM 711 C C . GLY A 1 91 ? 0.446 -17.594 -15.562 1 83.75 91 GLY A C 1
ATOM 712 O O . GLY A 1 91 ? 0.771 -17.969 -14.438 1 83.75 91 GLY A O 1
ATOM 713 N N . ASP A 1 92 ? 0.166 -16.297 -15.938 1 85.56 92 ASP A N 1
ATOM 714 C CA . ASP A 1 92 ? 0.296 -15.219 -14.977 1 85.56 92 ASP A CA 1
ATOM 715 C C . ASP A 1 92 ? -1.053 -14.883 -14.344 1 85.56 92 ASP A C 1
ATOM 717 O O . ASP A 1 92 ? -2.086 -14.906 -15.016 1 85.56 92 ASP A O 1
ATOM 721 N N . ILE A 1 93 ? -1.019 -14.672 -13.078 1 90.06 93 ILE A N 1
ATOM 722 C CA . ILE A 1 93 ? -2.229 -14.227 -12.398 1 90.06 93 ILE A CA 1
ATOM 723 C C . ILE A 1 93 ? -1.873 -13.164 -11.352 1 90.06 93 ILE A C 1
ATOM 725 O O . ILE A 1 93 ? -0.879 -13.305 -10.633 1 90.06 93 ILE A O 1
ATOM 729 N N . SER A 1 94 ? -2.602 -12.07 -11.398 1 93.19 94 SER A N 1
ATOM 730 C CA . SER A 1 94 ? -2.43 -10.977 -10.453 1 93.19 94 SER A CA 1
ATOM 731 C C . SER A 1 94 ? -3.662 -10.812 -9.562 1 93.19 94 SER A C 1
ATOM 733 O O . SER A 1 94 ? -4.777 -10.648 -10.07 1 93.19 94 SER A O 1
ATOM 735 N N . ILE A 1 95 ? -3.387 -10.812 -8.25 1 96 95 ILE A N 1
ATOM 736 C CA . ILE A 1 95 ? -4.484 -10.742 -7.293 1 96 95 ILE A CA 1
ATOM 737 C C . ILE A 1 95 ? -4.238 -9.609 -6.305 1 96 95 ILE A C 1
ATOM 739 O O . ILE A 1 95 ? -3.158 -9.516 -5.715 1 96 95 ILE A O 1
ATOM 743 N N . GLY A 1 96 ? -5.207 -8.734 -6.199 1 95.5 96 GLY A N 1
ATOM 744 C CA . GLY A 1 96 ? -5.172 -7.68 -5.195 1 95.5 96 GLY A CA 1
ATOM 745 C C . GLY A 1 96 ? -6.035 -7.98 -3.986 1 95.5 96 GLY A C 1
ATOM 746 O O . GLY A 1 96 ? -7.137 -8.516 -4.121 1 95.5 96 GLY A O 1
ATOM 747 N N . MET A 1 97 ? -5.434 -7.652 -2.795 1 95.12 97 MET A N 1
ATOM 748 C CA . MET A 1 97 ? -6.18 -7.945 -1.573 1 95.12 97 MET A CA 1
ATOM 749 C C . MET A 1 97 ? -6.082 -6.785 -0.588 1 95.12 97 MET A C 1
ATOM 751 O O . MET A 1 97 ? -5.043 -6.125 -0.5 1 95.12 97 MET A O 1
ATOM 755 N N . ALA A 1 98 ? -7.227 -6.652 0.119 1 91.38 98 ALA A N 1
ATOM 756 C CA . ALA A 1 98 ? -7.16 -5.82 1.316 1 91.38 98 ALA A CA 1
ATOM 757 C C . ALA A 1 98 ? -6.301 -6.477 2.395 1 91.38 98 ALA A C 1
ATOM 759 O O . ALA A 1 98 ? -5.98 -7.66 2.303 1 91.38 98 ALA A O 1
ATOM 760 N N . ASN A 1 99 ? -5.93 -5.691 3.389 1 90.19 99 ASN A N 1
ATOM 761 C CA . ASN A 1 99 ? -4.984 -6.125 4.414 1 90.19 99 ASN A CA 1
ATOM 762 C C . ASN A 1 99 ? -5.449 -7.406 5.098 1 90.19 99 ASN A C 1
ATOM 764 O O . ASN A 1 99 ? -4.656 -8.328 5.301 1 90.19 99 ASN A O 1
ATOM 768 N N . SER A 1 100 ? -6.73 -7.461 5.477 1 91.06 100 SER A N 1
ATOM 769 C CA . SER A 1 100 ? -7.238 -8.633 6.18 1 91.06 100 SER A CA 1
ATOM 770 C C . SER A 1 100 ? -7.117 -9.891 5.324 1 91.06 100 SER A C 1
ATOM 772 O O . SER A 1 100 ? -6.805 -10.969 5.836 1 91.06 100 SER A O 1
ATOM 774 N N . GLY A 1 101 ? -7.426 -9.703 4.062 1 95 101 GLY A N 1
ATOM 775 C CA . GLY A 1 101 ? -7.25 -10.828 3.15 1 95 101 GLY A CA 1
ATOM 776 C C . GLY A 1 101 ? -5.816 -11.312 3.068 1 95 101 GLY A C 1
ATOM 777 O O . GLY A 1 101 ? -5.559 -12.516 3.143 1 95 101 GLY A O 1
ATOM 778 N N . MET A 1 102 ? -4.918 -10.383 2.92 1 95.38 102 MET A N 1
ATOM 779 C CA . MET A 1 102 ? -3.498 -10.719 2.85 1 95.38 102 MET A CA 1
ATOM 780 C C . MET A 1 102 ? -3.039 -11.414 4.125 1 95.38 102 MET A C 1
ATOM 782 O O . MET A 1 102 ? -2.352 -12.438 4.066 1 95.38 102 MET A O 1
ATOM 786 N N . LYS A 1 103 ? -3.432 -10.93 5.242 1 94.69 103 LYS A N 1
ATOM 787 C CA . LYS A 1 103 ? -3.035 -11.477 6.535 1 94.69 103 LYS A CA 1
ATOM 788 C C . LYS A 1 103 ? -3.551 -12.906 6.711 1 94.69 103 LYS A C 1
ATOM 790 O O . LYS A 1 103 ? -2.846 -13.766 7.242 1 94.69 103 LYS A O 1
ATOM 795 N N . ALA A 1 104 ? -4.738 -13.102 6.27 1 96.69 104 ALA A N 1
ATOM 796 C CA . ALA A 1 104 ? -5.395 -14.375 6.578 1 96.69 104 ALA A CA 1
ATOM 797 C C . ALA A 1 104 ? -5 -15.453 5.578 1 96.69 104 ALA A C 1
ATOM 799 O O . ALA A 1 104 ? -4.754 -16.594 5.961 1 96.69 104 ALA A O 1
ATOM 800 N N . ILE A 1 105 ? -4.898 -15.062 4.285 1 97.88 105 ILE A N 1
ATOM 801 C CA . ILE A 1 105 ? -4.777 -16.172 3.34 1 97.88 105 ILE A CA 1
ATOM 802 C C . ILE A 1 105 ? -3.562 -15.953 2.443 1 97.88 105 ILE A C 1
ATOM 804 O O . ILE A 1 105 ? -3.234 -16.797 1.613 1 97.88 105 ILE A O 1
ATOM 808 N N . GLY A 1 106 ? -2.877 -14.836 2.533 1 97.31 106 GLY A N 1
ATOM 809 C CA . GLY A 1 106 ? -1.758 -14.547 1.651 1 97.31 106 GLY A CA 1
ATOM 810 C C . GLY A 1 106 ? -0.72 -15.648 1.615 1 97.31 106 GLY A C 1
ATOM 811 O O . GLY A 1 106 ? -0.395 -16.172 0.545 1 97.31 106 GLY A O 1
ATOM 812 N N . VAL A 1 107 ? -0.229 -16.078 2.764 1 97.06 107 VAL A N 1
ATOM 813 C CA . VAL A 1 107 ? 0.857 -17.047 2.865 1 97.06 107 VAL A CA 1
ATOM 814 C C . VAL A 1 107 ? 0.369 -18.422 2.408 1 97.06 107 VAL A C 1
ATOM 816 O O . VAL A 1 107 ? 1.009 -19.078 1.576 1 97.06 107 VAL A O 1
ATOM 819 N N . PRO A 1 108 ? -0.795 -18.875 2.904 1 97.69 108 PRO A N 1
ATOM 820 C CA . PRO A 1 108 ? -1.295 -20.156 2.395 1 97.69 108 PRO A CA 1
ATOM 821 C C . PRO A 1 108 ? -1.48 -20.156 0.879 1 97.69 108 PRO A C 1
ATOM 823 O O . PRO A 1 108 ? -1.239 -21.172 0.224 1 97.69 108 PRO A O 1
ATOM 826 N N . LEU A 1 109 ? -1.945 -19.062 0.363 1 97.62 109 LEU A N 1
ATOM 827 C CA . LEU A 1 109 ? -2.129 -18.938 -1.08 1 97.62 109 LEU A CA 1
ATOM 828 C C . LEU A 1 109 ? -0.795 -19.062 -1.81 1 97.62 109 LEU A C 1
ATOM 830 O O . LEU A 1 109 ? -0.677 -19.812 -2.777 1 97.62 109 LEU A O 1
ATOM 834 N N . 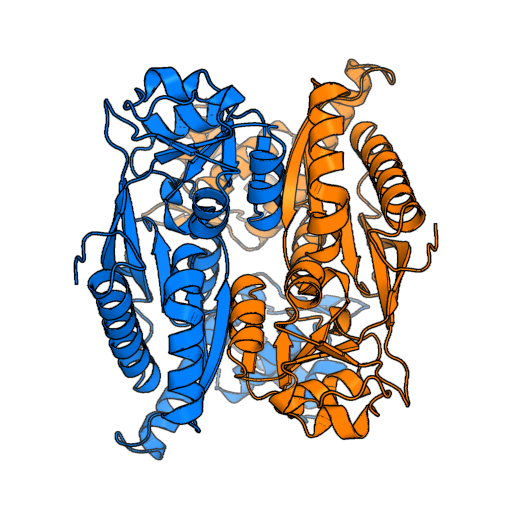MET A 1 110 ? 0.184 -18.312 -1.38 1 96.81 110 MET A N 1
ATOM 835 C CA . MET A 1 110 ? 1.517 -18.359 -1.976 1 96.81 110 MET A CA 1
ATOM 836 C C . MET A 1 110 ? 2.094 -19.766 -1.904 1 96.81 110 MET A C 1
ATOM 838 O O . MET A 1 110 ? 2.625 -20.281 -2.893 1 96.81 110 MET A O 1
ATOM 842 N N . ARG A 1 111 ? 1.989 -20.375 -0.748 1 96.62 111 ARG A N 1
ATOM 843 C CA . ARG A 1 111 ? 2.514 -21.719 -0.538 1 96.62 111 ARG A CA 1
ATOM 844 C C . ARG A 1 111 ? 1.866 -22.703 -1.496 1 96.62 111 ARG A C 1
ATOM 846 O O . ARG A 1 111 ? 2.557 -23.516 -2.123 1 96.62 111 ARG A O 1
ATOM 853 N N . THR A 1 112 ? 0.568 -22.656 -1.567 1 96.5 112 THR A N 1
ATOM 854 C CA . THR A 1 112 ? -0.166 -23.578 -2.428 1 96.5 112 THR A CA 1
ATOM 855 C C . THR A 1 112 ? 0.234 -23.391 -3.887 1 96.5 112 THR A C 1
ATOM 857 O O . THR A 1 112 ? 0.449 -24.359 -4.609 1 96.5 112 THR A O 1
ATOM 860 N N . VAL A 1 113 ? 0.308 -22.141 -4.348 1 94.81 113 VAL A N 1
ATOM 861 C CA . VAL A 1 113 ? 0.652 -21.875 -5.738 1 94.81 113 VAL A CA 1
ATOM 862 C C . VAL A 1 113 ? 2.066 -22.375 -6.027 1 94.81 113 VAL A C 1
ATOM 864 O O . VAL A 1 113 ? 2.309 -23 -7.059 1 94.81 113 VAL A O 1
ATOM 867 N N . LEU A 1 114 ? 3.021 -22.125 -5.168 1 93.25 114 LEU A N 1
ATOM 868 C CA . LEU A 1 114 ? 4.41 -22.531 -5.355 1 93.25 114 LEU A CA 1
ATOM 869 C C . LEU A 1 114 ? 4.539 -24.047 -5.398 1 93.25 114 LEU A C 1
ATOM 871 O O . LEU A 1 114 ? 5.367 -24.594 -6.137 1 93.25 114 LEU A O 1
ATOM 875 N N . THR A 1 115 ? 3.721 -24.766 -4.668 1 93.5 115 THR A N 1
ATOM 876 C CA . THR A 1 115 ? 3.885 -26.203 -4.512 1 93.5 115 THR A CA 1
ATOM 877 C C . THR A 1 115 ? 3.016 -26.953 -5.512 1 93.5 115 THR A C 1
ATOM 879 O O . THR A 1 115 ? 3.453 -27.953 -6.094 1 93.5 115 THR A O 1
ATOM 882 N N . LYS A 1 116 ? 1.816 -26.484 -5.738 1 93.31 116 LYS A N 1
ATOM 883 C CA . LYS A 1 116 ? 0.849 -27.25 -6.508 1 93.31 116 LYS A CA 1
ATOM 884 C C . LYS A 1 116 ? 0.725 -26.719 -7.93 1 93.31 116 LYS A C 1
ATOM 886 O O . LYS A 1 116 ? 0.223 -27.422 -8.82 1 93.31 116 LYS A O 1
ATOM 891 N N . TYR A 1 117 ? 1.109 -25.516 -8.109 1 91.75 117 TYR A N 1
ATOM 892 C CA . TYR A 1 117 ? 0.974 -24.922 -9.43 1 91.75 117 TYR A CA 1
ATOM 893 C C . TYR A 1 117 ? 2.299 -24.328 -9.898 1 91.75 117 TYR A C 1
ATOM 895 O O . TYR A 1 117 ? 2.402 -23.125 -10.125 1 91.75 117 TYR A O 1
ATOM 903 N N . PRO A 1 118 ? 3.234 -25.094 -10.164 1 86 118 PRO A N 1
ATOM 904 C CA . PRO A 1 118 ? 4.59 -24.625 -10.461 1 86 118 PRO A CA 1
ATOM 905 C C . PRO A 1 118 ? 4.656 -23.781 -11.734 1 86 118 PRO A C 1
ATOM 907 O O . PRO A 1 118 ? 5.605 -23.016 -11.922 1 86 118 PRO A O 1
ATOM 910 N N . ASN A 1 119 ? 3.643 -23.922 -12.602 1 87.81 119 ASN A N 1
ATOM 911 C CA . ASN A 1 119 ? 3.662 -23.203 -13.867 1 87.81 119 ASN A CA 1
ATOM 912 C C . ASN A 1 119 ? 2.881 -21.891 -13.773 1 87.81 119 ASN A C 1
ATOM 914 O O . ASN A 1 119 ? 2.668 -21.219 -14.781 1 87.81 119 ASN A O 1
ATOM 918 N N . VAL A 1 120 ? 2.4 -21.594 -12.594 1 89.06 120 VAL A N 1
ATOM 919 C CA . VAL A 1 120 ? 1.678 -20.344 -12.359 1 89.06 120 VAL A CA 1
ATOM 920 C C . VAL A 1 120 ? 2.631 -19.281 -11.797 1 89.06 120 VAL A C 1
ATOM 922 O O . VAL A 1 120 ? 3.396 -19.562 -10.875 1 89.06 120 VAL A O 1
ATOM 925 N N . LYS A 1 121 ? 2.633 -18.141 -12.398 1 88.62 121 LYS A N 1
ATOM 926 C CA . LYS A 1 121 ? 3.334 -16.984 -11.852 1 88.62 121 LYS A CA 1
ATOM 927 C C . LYS A 1 121 ? 2.373 -16.047 -11.117 1 88.62 121 LYS A C 1
ATOM 929 O O . LYS A 1 121 ? 1.596 -15.328 -11.742 1 88.62 121 LYS A O 1
ATOM 934 N N . LEU A 1 122 ? 2.477 -16.016 -9.844 1 91.62 122 LEU A N 1
ATOM 935 C CA . LEU A 1 122 ? 1.538 -15.305 -8.984 1 91.62 122 LEU A CA 1
ATOM 936 C C . LEU A 1 122 ? 2.092 -13.938 -8.594 1 91.62 122 LEU A C 1
ATOM 938 O O . LEU A 1 122 ? 3.234 -13.836 -8.141 1 91.62 122 LEU A O 1
ATOM 942 N N . SER A 1 123 ? 1.343 -12.93 -8.836 1 90.5 123 SER A N 1
ATOM 943 C CA . SER A 1 123 ? 1.594 -11.594 -8.305 1 90.5 123 SER A CA 1
ATOM 944 C C . SER A 1 123 ? 0.521 -11.188 -7.293 1 90.5 123 SER A C 1
ATOM 946 O O . SER A 1 123 ? -0.67 -11.203 -7.609 1 90.5 123 SER A O 1
ATOM 948 N N . LEU A 1 124 ? 0.974 -10.844 -6.078 1 93 124 LEU A N 1
ATOM 949 C CA . LEU A 1 124 ? 0.052 -10.406 -5.035 1 93 124 LEU A CA 1
ATOM 950 C C . LEU A 1 124 ? 0.293 -8.945 -4.676 1 93 124 LEU A C 1
ATOM 952 O O . LEU A 1 124 ? 1.438 -8.531 -4.477 1 93 124 LEU A O 1
ATOM 956 N N . THR A 1 125 ? -0.763 -8.227 -4.633 1 91.38 125 THR A N 1
ATOM 957 C CA . THR A 1 125 ? -0.699 -6.824 -4.234 1 91.38 125 THR A CA 1
ATOM 958 C C . THR A 1 125 ? -1.623 -6.559 -3.051 1 91.38 125 THR A C 1
ATOM 960 O O . THR A 1 125 ? -2.732 -7.094 -2.988 1 91.38 125 THR A O 1
ATOM 963 N N . GLU A 1 126 ? -1.104 -5.816 -2.117 1 91.31 126 GLU A N 1
ATOM 964 C CA . GLU A 1 126 ? -1.902 -5.375 -0.977 1 91.31 126 GLU A CA 1
ATOM 965 C C . GLU A 1 126 ? -2.152 -3.871 -1.028 1 91.31 126 GLU A C 1
ATOM 967 O O . GLU A 1 126 ? -1.22 -3.088 -1.222 1 91.31 126 GLU A O 1
ATOM 972 N N . SER A 1 127 ? -3.365 -3.539 -0.947 1 87 127 SER A N 1
ATOM 973 C CA . SER A 1 127 ? -3.762 -2.137 -0.885 1 87 127 SER A CA 1
ATOM 974 C C . SER A 1 127 ? -5.125 -1.978 -0.22 1 87 127 SER A C 1
ATOM 976 O O . SER A 1 127 ? -5.801 -2.969 0.071 1 87 127 SER A O 1
ATOM 978 N N . LEU A 1 128 ? -5.414 -0.741 0.076 1 86 128 LEU A N 1
ATOM 979 C CA . LEU A 1 128 ? -6.762 -0.472 0.563 1 86 128 LEU A CA 1
ATOM 980 C C . LEU A 1 128 ? -7.801 -0.805 -0.502 1 86 128 LEU A C 1
ATOM 982 O O . LEU A 1 128 ? -7.512 -0.746 -1.699 1 86 128 LEU A O 1
ATOM 986 N N . SER A 1 129 ? -8.961 -1.106 -0.08 1 87.06 129 SER A N 1
ATOM 987 C CA . SER A 1 129 ? -9.992 -1.658 -0.95 1 87.06 129 SER A CA 1
ATOM 988 C C . SER A 1 129 ? -10.281 -0.732 -2.127 1 87.06 129 SER A C 1
ATOM 990 O O . SER A 1 129 ? -10.414 -1.188 -3.264 1 87.06 129 SER A O 1
ATOM 992 N N . GLY A 1 130 ? -10.406 0.545 -1.846 1 82 130 GLY A N 1
ATOM 993 C CA . GLY A 1 130 ? -10.672 1.479 -2.928 1 82 130 GLY A CA 1
ATOM 994 C C . GLY A 1 130 ? -9.609 1.46 -4.012 1 82 130 GLY A C 1
ATOM 995 O O . GLY A 1 130 ? -9.93 1.453 -5.203 1 82 130 GLY A O 1
ATOM 996 N N . ALA A 1 131 ? -8.391 1.471 -3.631 1 81.31 131 ALA A N 1
ATOM 997 C CA . ALA A 1 131 ? -7.277 1.434 -4.57 1 81.31 131 ALA A CA 1
ATOM 998 C C . ALA A 1 131 ? -7.227 0.101 -5.312 1 81.31 131 ALA A C 1
ATOM 1000 O O . ALA A 1 131 ? -6.961 0.062 -6.516 1 81.31 131 ALA A O 1
ATOM 1001 N N . THR A 1 132 ? -7.469 -0.945 -4.625 1 88.31 132 THR A N 1
ATOM 1002 C CA . THR A 1 132 ? -7.465 -2.271 -5.23 1 88.31 132 THR A CA 1
ATOM 1003 C C . THR A 1 132 ? -8.531 -2.375 -6.32 1 88.31 132 THR A C 1
ATOM 1005 O O . THR A 1 132 ? -8.289 -2.955 -7.379 1 88.31 132 THR A O 1
ATOM 1008 N N . LEU A 1 133 ? -9.625 -1.837 -6.047 1 86.12 133 LEU A N 1
ATOM 1009 C CA . LEU A 1 133 ? -10.703 -1.873 -7.027 1 86.12 133 LEU A CA 1
ATOM 1010 C C . LEU A 1 133 ? -10.328 -1.089 -8.281 1 86.12 133 LEU A C 1
ATOM 1012 O O . LEU A 1 133 ? -10.664 -1.496 -9.391 1 86.12 133 LEU A O 1
ATOM 1016 N N . LEU A 1 134 ? -9.703 0.004 -8.039 1 78.75 134 LEU A N 1
ATOM 1017 C CA . LEU A 1 134 ? -9.25 0.801 -9.172 1 78.75 134 LEU A CA 1
ATOM 1018 C C . LEU A 1 134 ? -8.266 0.012 -10.039 1 78.75 134 LEU A C 1
ATOM 1020 O O . LEU A 1 134 ? -8.32 0.081 -11.266 1 78.75 134 LEU A O 1
ATOM 1024 N N . HIS A 1 135 ? -7.375 -0.674 -9.414 1 84.25 135 HIS A N 1
ATOM 1025 C CA . HIS A 1 135 ? -6.441 -1.529 -10.133 1 84.25 135 HIS A CA 1
ATOM 1026 C C . HIS A 1 135 ? -7.18 -2.594 -10.945 1 84.25 135 HIS A C 1
ATOM 1028 O O . HIS A 1 135 ? -6.773 -2.924 -12.062 1 84.25 135 HIS A O 1
ATOM 1034 N N . LEU A 1 136 ? -8.219 -3.111 -10.359 1 88.81 136 LEU A N 1
ATOM 1035 C CA . LEU A 1 136 ? -9.008 -4.125 -11.047 1 88.81 136 LEU A CA 1
ATOM 1036 C C . LEU A 1 136 ? -9.719 -3.527 -12.25 1 88.81 136 LEU A C 1
ATOM 1038 O O . LEU A 1 136 ? -9.68 -4.098 -13.344 1 88.81 136 LEU A O 1
ATOM 1042 N N . MET A 1 137 ? -10.273 -2.391 -12.031 1 81.38 137 MET A N 1
ATOM 1043 C CA . MET A 1 137 ? -11.047 -1.733 -13.086 1 81.38 137 MET A CA 1
ATOM 1044 C C . MET A 1 137 ? -10.141 -1.334 -14.25 1 81.38 137 MET A C 1
ATOM 1046 O O . MET A 1 137 ? -10.578 -1.325 -15.406 1 81.38 137 MET A O 1
ATOM 1050 N N . ARG A 1 138 ? -8.914 -1.109 -13.883 1 74.81 138 ARG A N 1
ATOM 1051 C CA . ARG A 1 138 ? -7.934 -0.755 -14.906 1 74.81 138 ARG A CA 1
ATOM 1052 C C . ARG A 1 138 ? -7.266 -2.002 -15.477 1 74.81 138 ARG A C 1
ATOM 1054 O O . ARG A 1 138 ? -6.312 -1.901 -16.25 1 74.81 138 ARG A O 1
ATOM 1061 N N . SER A 1 139 ? -7.664 -3.104 -15.117 1 79.62 139 SER A N 1
ATOM 1062 C CA . SER A 1 139 ? -7.191 -4.402 -15.586 1 79.62 139 SER A CA 1
ATOM 1063 C C . SER A 1 139 ? -5.719 -4.605 -15.25 1 79.62 139 SER A C 1
ATOM 1065 O O . SER A 1 139 ? -4.988 -5.254 -16 1 79.62 139 SER A O 1
ATOM 1067 N N . GLU A 1 140 ? -5.348 -3.986 -14.164 1 82 140 GLU A N 1
ATOM 1068 C CA . GLU A 1 140 ? -3.979 -4.16 -13.688 1 82 140 GLU A CA 1
ATOM 1069 C C . GLU A 1 140 ? -3.846 -5.422 -12.844 1 82 140 GLU A C 1
ATOM 1071 O O . GLU A 1 140 ? -2.74 -5.934 -12.648 1 82 140 GLU A O 1
ATOM 1076 N N . ILE A 1 141 ? -4.977 -5.824 -12.328 1 91.06 141 ILE A N 1
ATOM 1077 C CA . ILE A 1 141 ? -5.043 -7.102 -11.633 1 91.06 141 ILE A CA 1
ATOM 1078 C C . ILE A 1 141 ? -6.23 -7.914 -12.148 1 91.06 141 ILE A C 1
ATOM 1080 O O . ILE A 1 141 ? -7.137 -7.367 -12.773 1 91.06 141 ILE A O 1
ATOM 1084 N N . ASP A 1 142 ? -6.141 -9.211 -11.898 1 91.75 142 ASP A N 1
ATOM 1085 C CA . ASP A 1 142 ? -7.133 -10.125 -12.453 1 91.75 142 ASP A CA 1
ATOM 1086 C C . ASP A 1 142 ? -8.281 -10.352 -11.477 1 91.75 142 ASP A C 1
ATOM 1088 O O . ASP A 1 142 ? -9.43 -10.523 -11.883 1 91.75 142 ASP A O 1
ATOM 1092 N N . LEU A 1 143 ? -7.965 -10.469 -10.195 1 96.12 143 LEU A N 1
ATOM 1093 C CA . LEU A 1 143 ? -8.914 -10.703 -9.117 1 96.12 143 LEU A CA 1
ATOM 1094 C C . LEU A 1 143 ? -8.656 -9.758 -7.949 1 96.12 143 LEU A C 1
ATOM 1096 O O . LEU A 1 143 ? -7.531 -9.297 -7.75 1 96.12 143 LEU A O 1
ATOM 1100 N N . ALA A 1 144 ? -9.766 -9.477 -7.242 1 96.5 144 ALA A N 1
ATOM 1101 C CA . ALA A 1 144 ? -9.625 -8.586 -6.094 1 96.5 144 ALA A CA 1
ATOM 1102 C C . ALA A 1 144 ? -10.43 -9.094 -4.902 1 96.5 144 ALA A C 1
ATOM 1104 O O . ALA A 1 144 ? -11.555 -9.578 -5.07 1 96.5 144 ALA A O 1
ATOM 1105 N N . LEU A 1 145 ? -9.836 -9.102 -3.768 1 96.38 145 LEU A N 1
ATOM 1106 C CA . LEU A 1 145 ? -10.531 -9.305 -2.498 1 96.38 145 LEU A CA 1
ATOM 1107 C C . LEU A 1 145 ? -10.68 -7.98 -1.751 1 96.38 145 LEU A C 1
ATOM 1109 O O . LEU A 1 145 ? -9.758 -7.547 -1.057 1 96.38 145 LEU A O 1
ATOM 1113 N N . VAL A 1 146 ? -11.898 -7.387 -1.809 1 92.88 146 VAL A N 1
ATOM 1114 C CA . VAL A 1 146 ? -12.07 -6.031 -1.302 1 92.88 146 VAL A CA 1
ATOM 1115 C C . VAL A 1 146 ? -13.344 -5.953 -0.463 1 92.88 146 VAL A C 1
ATOM 1117 O O . VAL A 1 146 ? -14.234 -6.801 -0.59 1 92.88 146 VAL A O 1
ATOM 1120 N N . TYR A 1 147 ? -13.336 -4.926 0.329 1 90.88 147 TYR A N 1
ATOM 1121 C CA . TYR A 1 147 ? -14.508 -4.723 1.175 1 90.88 147 TYR A CA 1
ATOM 1122 C C . TYR A 1 147 ? -15.484 -3.748 0.526 1 90.88 147 TYR A C 1
ATOM 1124 O O . TYR A 1 147 ? -15.07 -2.744 -0.06 1 90.88 147 TYR A O 1
ATOM 1132 N N . ASN A 1 148 ? -16.781 -4.059 0.579 1 87.94 148 ASN A N 1
ATOM 1133 C CA . ASN A 1 148 ? -17.906 -3.209 0.24 1 87.94 148 ASN A CA 1
ATOM 1134 C C . ASN A 1 148 ? -17.703 -2.512 -1.103 1 87.94 148 ASN A C 1
ATOM 1136 O O . ASN A 1 148 ? -17.859 -1.292 -1.2 1 87.94 148 ASN A O 1
ATOM 1140 N N . PRO A 1 149 ? -17.422 -3.271 -2.143 1 86.12 149 PRO A N 1
ATOM 1141 C CA . PRO A 1 149 ? -17.328 -2.611 -3.447 1 86.12 149 PRO A CA 1
ATOM 1142 C C . PRO A 1 149 ? -18.641 -1.973 -3.883 1 86.12 149 PRO A C 1
ATOM 1144 O O . PRO A 1 149 ? -19.719 -2.43 -3.482 1 86.12 149 PRO A O 1
ATOM 1147 N N . PRO A 1 150 ? -18.484 -0.853 -4.637 1 80.44 150 PRO A N 1
ATOM 1148 C CA . PRO A 1 150 ? -19.719 -0.288 -5.18 1 80.44 150 PRO A CA 1
ATOM 1149 C C . PRO A 1 150 ? -20.391 -1.207 -6.195 1 80.44 150 PRO A C 1
ATOM 1151 O O . PRO A 1 150 ? -19.734 -2.064 -6.789 1 80.44 150 PRO A O 1
ATOM 1154 N N . ALA A 1 151 ? -21.641 -0.942 -6.309 1 78.88 151 ALA A N 1
ATOM 1155 C CA . ALA A 1 151 ? -22.344 -1.647 -7.379 1 78.88 151 ALA A CA 1
ATOM 1156 C C . ALA A 1 151 ? -21.938 -1.109 -8.75 1 78.88 151 ALA A C 1
ATOM 1158 O O . ALA A 1 151 ? -22.047 0.093 -9.008 1 78.88 151 ALA A O 1
ATOM 1159 N N . GLU A 1 152 ? -21.234 -1.89 -9.406 1 78.5 152 GLU A N 1
ATOM 1160 C CA . GLU A 1 152 ? -20.797 -1.529 -10.75 1 78.5 152 GLU A CA 1
ATOM 1161 C C . GLU A 1 152 ? -21.188 -2.604 -11.758 1 78.5 152 GLU A C 1
ATOM 1163 O O . GLU A 1 152 ? -21.016 -3.797 -11.5 1 78.5 152 GLU A O 1
ATOM 1168 N N . LYS A 1 153 ? -21.766 -2.195 -12.812 1 74.06 153 LYS A N 1
ATOM 1169 C CA . LYS A 1 153 ? -22.234 -3.117 -13.844 1 74.06 153 LYS A CA 1
ATOM 1170 C C . LYS A 1 153 ? -21.109 -3.998 -14.359 1 74.06 153 LYS A C 1
ATOM 1172 O O . LYS A 1 153 ? -21.328 -5.164 -14.695 1 74.06 153 LYS A O 1
ATOM 1177 N N . ASP A 1 154 ? -19.969 -3.475 -14.383 1 84 154 ASP A N 1
ATOM 1178 C CA . ASP A 1 154 ? -18.859 -4.18 -15 1 84 154 ASP A CA 1
ATOM 1179 C C . ASP A 1 154 ? -18.109 -5.02 -13.977 1 84 154 ASP A C 1
ATOM 1181 O O . ASP A 1 154 ? -17.109 -5.68 -14.305 1 84 154 ASP A O 1
ATOM 1185 N N . LEU A 1 155 ? -18.625 -4.977 -12.797 1 89.25 155 LEU A N 1
ATOM 1186 C CA . LEU A 1 155 ? -17.969 -5.68 -11.711 1 89.25 155 LEU A CA 1
ATOM 1187 C C . LEU A 1 155 ? -18.797 -6.871 -11.242 1 89.25 155 LEU A C 1
ATOM 1189 O O . LEU A 1 155 ? -19.984 -6.734 -10.961 1 89.25 155 LEU A O 1
ATOM 1193 N N . VAL A 1 156 ? -18.219 -8.062 -11.281 1 90.75 156 VAL A N 1
ATOM 1194 C CA . VAL A 1 156 ? -18.797 -9.219 -10.602 1 90.75 156 VAL A CA 1
ATOM 1195 C C . VAL A 1 156 ? -18.234 -9.312 -9.18 1 90.75 156 VAL A C 1
ATOM 1197 O O . VAL A 1 156 ? -17.031 -9.5 -9 1 90.75 156 VAL A O 1
ATOM 1200 N N . ALA A 1 157 ? -19.062 -9.125 -8.258 1 94.19 157 ALA A N 1
ATOM 1201 C CA . ALA A 1 157 ? -18.672 -9.141 -6.855 1 94.19 157 ALA A CA 1
ATOM 1202 C C . ALA A 1 157 ? -19.406 -10.234 -6.086 1 94.19 157 ALA A C 1
ATOM 1204 O O . ALA A 1 157 ? -20.641 -10.195 -5.984 1 94.19 157 ALA A O 1
ATOM 1205 N N . GLU A 1 158 ? -18.672 -11.18 -5.559 1 95 158 GLU A N 1
ATOM 1206 C CA . GLU A 1 158 ? -19.219 -12.281 -4.773 1 95 158 GLU A CA 1
ATOM 1207 C C . GLU A 1 158 ? -18.906 -12.117 -3.291 1 95 158 GLU A C 1
ATOM 1209 O O . GLU A 1 158 ? -17.734 -12.055 -2.908 1 95 158 GLU A O 1
ATOM 1214 N N . PRO A 1 159 ? -19.922 -12.016 -2.443 1 95.25 159 PRO A N 1
ATOM 1215 C CA . PRO A 1 159 ? -19.625 -11.93 -1.014 1 95.25 159 PRO A CA 1
ATOM 1216 C C . PRO A 1 159 ? -18.953 -13.195 -0.48 1 95.25 159 PRO A C 1
ATOM 1218 O O . PRO A 1 159 ? -19.359 -14.305 -0.814 1 95.25 159 PRO A O 1
ATOM 1221 N N . VAL A 1 160 ? -17.953 -12.992 0.329 1 96.81 160 VAL A N 1
ATOM 1222 C CA . VAL A 1 160 ? -17.141 -14.102 0.833 1 96.81 160 VAL A CA 1
ATOM 1223 C C . VAL A 1 160 ? -17.375 -14.266 2.336 1 96.81 160 VAL A C 1
ATOM 1225 O O . VAL A 1 160 ? -17.516 -15.383 2.832 1 96.81 160 VAL A O 1
ATOM 1228 N N . LEU A 1 161 ? -17.297 -13.156 3.021 1 96.12 161 LEU A N 1
ATOM 1229 C CA . LEU A 1 161 ? -17.5 -13.188 4.465 1 96.12 161 LEU A CA 1
ATOM 1230 C C . LEU A 1 161 ? -17.922 -11.82 4.988 1 96.12 161 LEU A C 1
ATOM 1232 O O . LEU A 1 161 ? -17.812 -10.82 4.277 1 96.12 161 LEU A O 1
ATOM 1236 N N . GLU A 1 162 ? -18.484 -11.836 6.129 1 93.94 162 GLU A N 1
ATOM 1237 C CA . GLU A 1 162 ? -18.844 -10.625 6.859 1 93.94 162 GLU A CA 1
ATOM 1238 C C . GLU A 1 162 ? -18.156 -10.586 8.227 1 93.94 162 GLU A C 1
ATOM 1240 O O . GLU A 1 162 ? -18.109 -11.594 8.922 1 93.94 162 GLU A O 1
ATOM 1245 N N . GLU A 1 163 ? -17.609 -9.461 8.508 1 92.12 163 GLU A N 1
ATOM 1246 C CA . GLU A 1 163 ? -16.906 -9.32 9.781 1 92.12 163 GLU A CA 1
ATOM 1247 C C . GLU A 1 163 ? -17.422 -8.102 10.555 1 92.12 163 GLU A C 1
ATOM 1249 O O . GLU A 1 163 ? -17.828 -7.113 9.953 1 92.12 163 GLU A O 1
ATOM 1254 N N . GLN A 1 164 ? -17.297 -8.258 11.836 1 91.38 164 GLN A N 1
ATOM 1255 C CA . GLN A 1 164 ? -17.688 -7.164 12.727 1 91.38 164 GLN A CA 1
ATOM 1256 C C . GLN A 1 164 ? -16.516 -6.199 12.938 1 91.38 164 GLN A C 1
ATOM 1258 O O . GLN A 1 164 ? -15.359 -6.609 12.969 1 91.38 164 GLN A O 1
ATOM 1263 N N . MET A 1 165 ? -16.938 -4.957 13.086 1 91.31 165 MET A N 1
ATOM 1264 C CA . MET A 1 165 ? -15.945 -3.922 13.359 1 91.31 165 MET A CA 1
ATOM 1265 C C . MET A 1 165 ? -15.969 -3.525 14.836 1 91.31 165 MET A C 1
ATOM 1267 O O . MET A 1 165 ? -17.031 -3.5 15.453 1 91.31 165 MET A O 1
ATOM 1271 N N . PHE A 1 166 ? -14.836 -3.137 15.359 1 93.38 166 PHE A N 1
ATOM 1272 C CA . PHE A 1 166 ? -14.664 -2.781 16.766 1 93.38 166 PHE A CA 1
ATOM 1273 C C . PHE A 1 166 ? -14.016 -1.405 16.906 1 93.38 166 PHE A C 1
ATOM 1275 O O . PHE A 1 166 ? -13.375 -0.922 15.969 1 93.38 166 PHE A O 1
ATOM 1282 N N . CYS A 1 167 ? -14.305 -0.788 17.984 1 95 167 CYS A N 1
ATOM 1283 C CA . CYS A 1 167 ? -13.492 0.355 18.391 1 95 167 CYS A CA 1
ATOM 1284 C C . CYS A 1 167 ? -12.18 -0.101 19.016 1 95 167 CYS A C 1
ATOM 1286 O O . CYS A 1 167 ? -12.195 -0.83 20.016 1 95 167 CYS A O 1
ATOM 1288 N N . VAL A 1 168 ? -11.094 0.323 18.469 1 95.62 168 VAL A N 1
ATOM 1289 C CA . VAL A 1 168 ? -9.789 -0.171 18.891 1 95.62 168 VAL A CA 1
ATOM 1290 C C . VAL A 1 168 ? -8.93 0.996 19.359 1 95.62 168 VAL A C 1
ATOM 1292 O O . VAL A 1 168 ? -8.852 2.029 18.688 1 95.62 168 VAL A O 1
ATOM 1295 N N . GLY A 1 169 ? -8.328 0.896 20.469 1 96.75 169 GLY A N 1
ATOM 1296 C CA . GLY A 1 169 ? -7.426 1.871 21.047 1 96.75 169 GLY A CA 1
ATOM 1297 C C . GLY A 1 169 ? -6.754 1.371 22.312 1 96.75 169 GLY A C 1
ATOM 1298 O O . GLY A 1 169 ? -6.879 0.196 22.672 1 96.75 169 GLY A O 1
ATOM 1299 N N . THR A 1 170 ? -5.934 2.215 22.922 1 97.31 170 THR A N 1
ATOM 1300 C CA . THR A 1 170 ? -5.352 1.863 24.203 1 97.31 170 THR A CA 1
ATOM 1301 C C . THR A 1 170 ? -6.41 1.88 25.312 1 97.31 170 THR A C 1
ATOM 1303 O O . THR A 1 170 ? -7.441 2.543 25.172 1 97.31 170 THR A O 1
ATOM 1306 N N . GLU A 1 171 ? -6.07 1.176 26.328 1 95.56 171 GLU A N 1
ATOM 1307 C CA . GLU A 1 171 ? -6.969 1.186 27.484 1 95.56 171 GLU A CA 1
ATOM 1308 C C . GLU A 1 171 ? -7.191 2.605 28 1 95.56 171 GLU A C 1
ATOM 1310 O O . GLU A 1 171 ? -8.289 2.943 28.438 1 95.56 171 GLU A O 1
ATOM 1315 N N . LYS A 1 172 ? -6.227 3.332 27.953 1 94.75 172 LYS A N 1
ATOM 1316 C CA . LYS A 1 172 ? -6.305 4.715 28.422 1 94.75 172 LYS A CA 1
ATOM 1317 C C . LYS A 1 172 ? -7.32 5.512 27.594 1 94.75 172 LYS A C 1
ATOM 1319 O O . LYS A 1 172 ? -8.023 6.363 28.141 1 94.75 172 LYS A O 1
ATOM 1324 N N . LEU A 1 173 ? -7.449 5.301 26.359 1 94.69 173 LEU A N 1
ATOM 1325 C CA . LEU A 1 173 ? -8.281 6.105 25.469 1 94.69 173 LEU A CA 1
ATOM 1326 C C . LEU A 1 173 ? -9.711 5.578 25.438 1 94.69 173 LEU A C 1
ATOM 1328 O O . LEU A 1 173 ? -10.664 6.359 25.453 1 94.69 173 LEU A O 1
ATOM 1332 N N . ILE A 1 174 ? -9.828 4.234 25.406 1 94.94 174 ILE A N 1
ATOM 1333 C CA . ILE A 1 174 ? -11.188 3.764 25.141 1 94.94 174 ILE A CA 1
ATOM 1334 C C . ILE A 1 174 ? -11.703 2.975 26.344 1 94.94 174 ILE A C 1
ATOM 1336 O O . ILE A 1 174 ? -12.82 2.445 26.312 1 94.94 174 ILE A O 1
ATOM 1340 N N . GLY A 1 175 ? -10.914 2.861 27.391 1 90.38 175 GLY A N 1
ATOM 1341 C CA . GLY A 1 175 ? -11.344 2.215 28.625 1 90.38 175 GLY A CA 1
ATOM 1342 C C . GLY A 1 175 ? -10.953 0.75 28.703 1 90.38 175 GLY A C 1
ATOM 1343 O O . GLY A 1 175 ? -10.703 0.119 27.672 1 90.38 175 GLY A O 1
ATOM 1344 N N . LYS A 1 176 ? -10.906 0.271 29.875 1 80.94 176 LYS A N 1
ATOM 1345 C CA . LYS A 1 176 ? -10.547 -1.117 30.141 1 80.94 176 LYS A CA 1
ATOM 1346 C C . LYS A 1 176 ? -11.758 -2.033 30.031 1 80.94 176 LYS A C 1
ATOM 1348 O O . LYS A 1 176 ? -11.617 -3.244 29.859 1 80.94 176 LYS A O 1
ATOM 1353 N N . SER A 1 177 ? -12.812 -1.418 30.094 1 77.25 177 SER A N 1
ATOM 1354 C CA . SER A 1 177 ? -14.031 -2.217 30.156 1 77.25 177 SER A CA 1
ATOM 1355 C C . SER A 1 177 ? -14.266 -2.949 28.828 1 77.25 177 SER A C 1
ATOM 1357 O O . SER A 1 177 ? -13.93 -2.439 27.766 1 77.25 177 SER A O 1
ATOM 1359 N N . LYS A 1 178 ? -14.672 -4.137 28.922 1 82.5 178 LYS A N 1
ATOM 1360 C CA . LYS A 1 178 ? -15.062 -4.934 27.766 1 82.5 178 LYS A CA 1
ATOM 1361 C C . LYS A 1 178 ? -16.5 -4.621 27.344 1 82.5 178 LYS A C 1
ATOM 1363 O O . LYS A 1 178 ? -17 -5.199 26.375 1 82.5 178 LYS A O 1
ATOM 1368 N N . GLU A 1 179 ? -17.062 -3.699 27.984 1 91.88 179 GLU A N 1
ATOM 1369 C CA . GLU A 1 179 ? -18.422 -3.328 27.625 1 91.88 179 GLU A CA 1
ATOM 1370 C C . GLU A 1 179 ? -18.469 -2.672 26.234 1 91.88 179 GLU A C 1
ATOM 1372 O O . GLU A 1 179 ? -17.531 -1.955 25.859 1 91.88 179 GLU A O 1
ATOM 1377 N N . PRO A 1 180 ? -19.594 -2.955 25.625 1 95.75 180 PRO A N 1
ATOM 1378 C CA . PRO A 1 180 ? -19.734 -2.318 24.312 1 95.75 180 PRO A CA 1
ATOM 1379 C C . PRO A 1 180 ? -19.734 -0.794 24.406 1 95.75 180 PRO A C 1
ATOM 1381 O O . PRO A 1 180 ? -20.031 -0.23 25.453 1 95.75 180 PRO A O 1
ATOM 1384 N N . ILE A 1 181 ? -19.344 -0.175 23.391 1 95.5 181 ILE A N 1
ATOM 1385 C CA . ILE A 1 181 ? -19.328 1.276 23.266 1 95.5 181 ILE A CA 1
ATOM 1386 C C . ILE A 1 181 ? -20.297 1.701 22.156 1 95.5 181 ILE A C 1
ATOM 1388 O O . ILE A 1 181 ? -20.391 1.054 21.109 1 95.5 181 ILE A O 1
ATOM 1392 N N . SER A 1 182 ? -21.078 2.721 22.406 1 95.06 182 SER A N 1
ATOM 1393 C CA . SER A 1 182 ? -22.031 3.17 21.391 1 95.06 182 SER A CA 1
ATOM 1394 C C . SER A 1 182 ? -21.312 3.914 20.266 1 95.06 182 SER A C 1
ATOM 1396 O O . SER A 1 182 ? -20.25 4.5 20.469 1 95.06 182 SER A O 1
ATOM 1398 N N . PHE A 1 183 ? -21.969 3.854 19.172 1 92.38 183 PHE A N 1
ATOM 1399 C CA . PHE A 1 183 ? -21.422 4.578 18.016 1 92.38 183 PHE A CA 1
ATOM 1400 C C . PHE A 1 183 ? -21.266 6.059 18.344 1 92.38 183 PHE A C 1
ATOM 1402 O O . PHE A 1 183 ? -20.281 6.68 17.953 1 92.38 183 PHE A O 1
ATOM 1409 N N . GLU A 1 184 ? -22.203 6.613 19.031 1 92.5 184 GLU A N 1
ATOM 1410 C CA . GLU A 1 184 ? -22.156 8.016 19.422 1 92.5 184 GLU A CA 1
ATOM 1411 C C . GLU A 1 184 ? -20.922 8.305 20.281 1 92.5 184 GLU A C 1
ATOM 1413 O O . GLU A 1 184 ? -20.266 9.328 20.109 1 92.5 184 GLU A O 1
ATOM 1418 N N . GLU A 1 185 ? -20.641 7.418 21.188 1 93.25 185 GLU A N 1
ATOM 1419 C CA . GLU A 1 185 ? -19.453 7.57 22.016 1 93.25 185 GLU A CA 1
ATOM 1420 C C . GLU A 1 185 ? -18.188 7.504 21.188 1 93.25 185 GLU A C 1
ATOM 1422 O O . GLU A 1 185 ? -17.234 8.242 21.438 1 93.25 185 GLU A O 1
ATOM 1427 N N . VAL A 1 186 ? -18.188 6.625 20.203 1 92.88 186 VAL A N 1
ATOM 1428 C CA . VAL A 1 186 ? -17.031 6.445 19.344 1 92.88 186 VAL A CA 1
ATOM 1429 C C . VAL A 1 186 ? -16.75 7.746 18.594 1 92.88 186 VAL A C 1
ATOM 1431 O O . VAL A 1 186 ? -15.594 8.125 18.422 1 92.88 186 VAL A O 1
ATOM 1434 N N . THR A 1 187 ? -17.781 8.43 18.156 1 90.56 187 THR A N 1
ATOM 1435 C CA . THR A 1 187 ? -17.625 9.625 17.328 1 90.56 187 THR A CA 1
ATOM 1436 C C . THR A 1 187 ? -17.031 10.766 18.156 1 90.56 187 THR A C 1
ATOM 1438 O O . THR A 1 187 ? -16.594 11.773 17.594 1 90.56 187 THR A O 1
ATOM 1441 N N . ARG A 1 188 ? -16.953 10.641 19.5 1 92.44 188 ARG A N 1
ATOM 1442 C CA . ARG A 1 188 ? -16.406 11.68 20.375 1 92.44 188 ARG A CA 1
ATOM 1443 C C . ARG A 1 188 ? -14.945 11.398 20.703 1 92.44 188 ARG A C 1
ATOM 1445 O O . ARG A 1 188 ? -14.281 12.227 21.328 1 92.44 188 ARG A O 1
ATOM 1452 N N . LEU A 1 189 ? -14.484 10.258 20.281 1 94.38 189 LEU A N 1
ATOM 1453 C CA . LEU A 1 189 ? -13.102 9.875 20.531 1 94.38 189 LEU A CA 1
ATOM 1454 C C . LEU A 1 189 ? -12.18 10.422 19.453 1 94.38 189 LEU A C 1
ATOM 1456 O O . LEU A 1 189 ? -12.633 10.789 18.375 1 94.38 189 LEU A O 1
ATOM 1460 N N . PRO A 1 190 ? -10.867 10.594 19.781 1 93.81 190 PRO A N 1
ATOM 1461 C CA . PRO A 1 190 ? -9.906 10.977 18.734 1 93.81 190 PRO A CA 1
ATOM 1462 C C . PRO A 1 190 ? -9.672 9.867 17.719 1 93.81 190 PRO A C 1
ATOM 1464 O O . PRO A 1 190 ? -8.742 9.078 17.859 1 93.81 190 PRO A O 1
ATOM 1467 N N . LEU A 1 191 ? -10.352 9.984 16.625 1 92.31 191 LEU A N 1
ATOM 1468 C CA . LEU A 1 191 ? -10.352 8.914 15.633 1 92.31 191 LEU A CA 1
ATOM 1469 C C . LEU A 1 191 ? -9.281 9.141 14.578 1 92.31 191 LEU A C 1
ATOM 1471 O O . LEU A 1 191 ? -9.086 10.273 14.117 1 92.31 191 LEU A O 1
ATOM 1475 N N . ILE A 1 192 ? -8.562 8.094 14.336 1 91.62 192 ILE A N 1
ATOM 1476 C CA . ILE A 1 192 ? -7.691 8.016 13.172 1 91.62 192 ILE A CA 1
ATOM 1477 C C . ILE A 1 192 ? -8.297 7.078 12.133 1 91.62 192 ILE A C 1
ATOM 1479 O O . ILE A 1 192 ? -8.617 5.926 12.438 1 91.62 192 ILE A O 1
ATOM 1483 N N . LEU A 1 193 ? -8.469 7.559 10.93 1 87.44 193 LEU A N 1
ATOM 1484 C CA . LEU A 1 193 ? -9.164 6.758 9.93 1 87.44 193 LEU A CA 1
ATOM 1485 C C . LEU A 1 193 ? -8.242 6.43 8.766 1 87.44 193 LEU A C 1
ATOM 1487 O O . LEU A 1 193 ? -7.359 7.223 8.422 1 87.44 193 LEU A O 1
ATOM 1491 N N . LEU A 1 194 ? -8.438 5.273 8.273 1 80.75 194 LEU A N 1
ATOM 1492 C CA . LEU A 1 194 ? -7.781 4.898 7.02 1 80.75 194 LEU A CA 1
ATOM 1493 C C . LEU A 1 194 ? -8.562 5.426 5.82 1 80.75 194 LEU A C 1
ATOM 1495 O O . LEU A 1 194 ? -9.766 5.211 5.715 1 80.75 194 LEU A O 1
ATOM 1499 N N . LEU A 1 195 ? -8.078 6.523 5.172 1 67.25 195 LEU A N 1
ATOM 1500 C CA . LEU A 1 195 ? -8.82 7.113 4.062 1 67.25 195 LEU A CA 1
ATOM 1501 C C . LEU A 1 195 ? -8.531 6.375 2.762 1 67.25 195 LEU A C 1
ATOM 1503 O O . LEU A 1 195 ? -7.387 6.008 2.494 1 67.25 195 LEU A O 1
ATOM 1507 N N . TYR A 1 196 ? -9.727 5.711 2.252 1 52.12 196 TYR A N 1
ATOM 1508 C CA . TYR A 1 196 ? -9.781 4.93 1.021 1 52.12 196 TYR A CA 1
ATOM 1509 C C . TYR A 1 196 ? -9.977 5.836 -0.191 1 52.12 196 TYR A C 1
ATOM 1511 O O . TYR A 1 196 ? -11.031 6.445 -0.358 1 52.12 196 TYR A O 1
ATOM 1519 N N . GLY A 1 197 ? -8.969 6.312 -0.666 1 52.19 197 GLY A N 1
ATOM 1520 C CA . GLY A 1 197 ? -9.367 6.992 -1.886 1 52.19 197 GLY A CA 1
ATOM 1521 C C . GLY A 1 197 ? -10.836 7.375 -1.9 1 52.19 197 GLY A C 1
ATOM 1522 O O . GLY A 1 197 ? -11.445 7.555 -0.845 1 52.19 197 GLY A O 1
ATOM 1523 N N . LEU A 1 198 ? -11.398 7.539 -3.059 1 44.22 198 LEU A N 1
ATOM 1524 C CA . LEU A 1 198 ? -12.766 7.953 -3.324 1 44.22 198 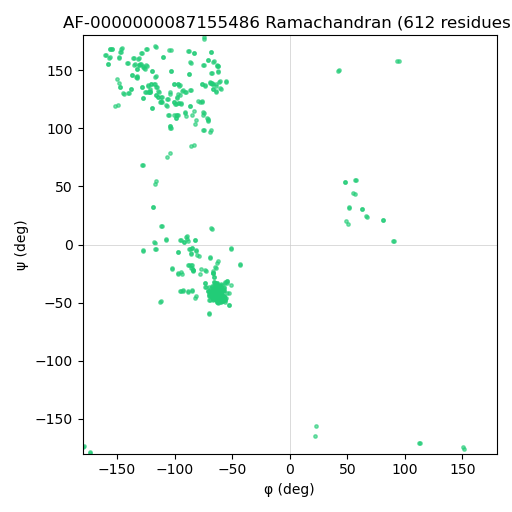LEU A CA 1
ATOM 1525 C C . LEU A 1 198 ? -13.758 7.043 -2.602 1 44.22 198 LEU A C 1
ATOM 1527 O O . LEU A 1 198 ? -14.844 7.484 -2.217 1 44.22 198 LEU A O 1
ATOM 1531 N N . SER A 1 199 ? -13.484 5.719 -2.404 1 50.06 199 SER A N 1
ATOM 1532 C CA . SER A 1 199 ? -14.586 4.949 -1.833 1 50.06 199 SER A CA 1
ATOM 1533 C C . SER A 1 199 ? -14.32 4.605 -0.371 1 50.06 199 SER A C 1
ATOM 1535 O O . SER A 1 199 ? -13.609 3.643 -0.073 1 50.06 199 SER A O 1
ATOM 1537 N N . SER A 1 200 ? -14.43 5.496 0.571 1 57.5 200 SER A N 1
ATOM 1538 C CA . SER A 1 200 ? -14.391 5.25 2.008 1 57.5 200 SER A CA 1
ATOM 1539 C C . SER A 1 200 ? -15.359 4.148 2.412 1 57.5 200 SER A C 1
ATOM 1541 O O . SER A 1 200 ? -15.336 3.678 3.551 1 57.5 200 SER A O 1
ATOM 1543 N N . ARG A 1 201 ? -16.078 3.701 1.46 1 63.56 201 ARG A N 1
ATOM 1544 C CA . ARG A 1 201 ? -17.109 2.693 1.722 1 63.56 201 ARG A CA 1
ATOM 1545 C C . ARG A 1 201 ? -16.484 1.409 2.26 1 63.56 201 ARG A C 1
ATOM 1547 O O . ARG A 1 201 ? -17.172 0.597 2.885 1 63.56 201 ARG A O 1
ATOM 1554 N N . ALA A 1 202 ? -15.25 1.379 2.098 1 66.5 202 ALA A N 1
ATOM 1555 C CA . ALA A 1 202 ? -14.594 0.159 2.557 1 66.5 202 ALA A CA 1
ATOM 1556 C C . ALA A 1 202 ? -14.672 0.028 4.074 1 66.5 202 ALA A C 1
ATOM 1558 O O . ALA A 1 202 ? -14.586 -1.077 4.613 1 66.5 202 ALA A O 1
ATOM 1559 N N . LEU A 1 203 ? -14.812 1.154 4.672 1 67.19 203 LEU A N 1
ATOM 1560 C CA . LEU A 1 203 ? -14.867 1.118 6.129 1 67.19 203 LEU A CA 1
ATOM 1561 C C . LEU A 1 203 ? -16.266 0.744 6.609 1 67.19 203 LEU A C 1
ATOM 1563 O O . LEU A 1 203 ? -16.422 -0.034 7.551 1 67.19 203 LEU A O 1
ATOM 1567 N N . LEU A 1 204 ? -17.203 1.369 5.965 1 70.88 204 LEU A N 1
ATOM 1568 C CA . LEU A 1 204 ? -18.594 1.227 6.371 1 70.88 204 LEU A CA 1
ATOM 1569 C C . LEU A 1 204 ? -19.531 1.368 5.176 1 70.88 204 LEU A C 1
ATOM 1571 O O . LEU A 1 204 ? -19.297 2.201 4.297 1 70.88 204 LEU A O 1
ATOM 1575 N N . ASP A 1 205 ? -20.547 0.571 5.219 1 69.31 205 ASP A N 1
ATOM 1576 C CA . ASP A 1 205 ? -21.516 0.598 4.129 1 69.31 205 ASP A CA 1
ATOM 1577 C C . ASP A 1 205 ? -22.469 1.791 4.262 1 69.31 205 ASP A C 1
ATOM 1579 O O . ASP A 1 205 ? -23 2.275 3.266 1 69.31 205 ASP A O 1
ATOM 1583 N N . ASP A 1 206 ? -22.609 2.227 5.477 1 74.38 206 ASP A N 1
ATOM 1584 C CA . ASP A 1 206 ? -23.531 3.332 5.691 1 74.38 206 ASP A CA 1
ATOM 1585 C C . ASP A 1 206 ? -22.859 4.676 5.449 1 74.38 206 ASP A C 1
ATOM 1587 O O . ASP A 1 206 ? -22.031 5.117 6.258 1 74.38 206 ASP A O 1
ATOM 1591 N N . PRO A 1 207 ? -23.25 5.34 4.43 1 73.88 207 PRO A N 1
ATOM 1592 C CA . PRO A 1 207 ? -22.578 6.59 4.07 1 73.88 207 PRO A CA 1
ATOM 1593 C C . PRO A 1 207 ? -22.75 7.676 5.129 1 73.88 207 PRO A C 1
ATOM 1595 O O . PRO A 1 207 ? -21.875 8.531 5.289 1 73.88 207 PRO A O 1
ATOM 1598 N N . VAL A 1 208 ? -23.875 7.688 5.789 1 76.88 208 VAL A N 1
ATOM 1599 C CA . VAL A 1 208 ? -24.141 8.711 6.793 1 76.88 208 VAL A CA 1
ATOM 1600 C C . VAL A 1 208 ? -23.188 8.531 7.98 1 76.88 208 VAL A C 1
ATOM 1602 O O . VAL A 1 208 ? -22.594 9.5 8.453 1 76.88 208 VAL A O 1
ATOM 1605 N N . LEU A 1 209 ? -23.125 7.332 8.383 1 79.94 209 LEU A N 1
ATOM 1606 C CA . LEU A 1 209 ? -22.234 7.047 9.5 1 79.94 209 LEU A CA 1
ATOM 1607 C C . LEU A 1 209 ? -20.781 7.309 9.117 1 79.94 209 LEU A C 1
ATOM 1609 O O . LEU A 1 209 ? -20 7.809 9.93 1 79.94 209 LEU A O 1
ATOM 1613 N N . LEU A 1 210 ? -20.516 6.969 7.902 1 79.06 210 LEU A N 1
ATOM 1614 C CA . LEU A 1 210 ? -19.156 7.18 7.414 1 79.06 210 LEU A CA 1
ATOM 1615 C C . LEU A 1 210 ? -18.812 8.664 7.406 1 79.06 210 LEU A C 1
ATOM 1617 O O . LEU A 1 210 ? -17.703 9.039 7.809 1 79.06 210 LEU A O 1
ATOM 1621 N N . LYS A 1 211 ? -19.672 9.414 6.961 1 77.5 211 LYS A N 1
ATOM 1622 C CA . LYS A 1 211 ? -19.453 10.852 6.91 1 77.5 211 LYS A CA 1
ATOM 1623 C C . LYS A 1 211 ? -19.234 11.43 8.312 1 77.5 211 LYS A C 1
ATOM 1625 O O . LYS A 1 211 ? -18.422 12.336 8.5 1 77.5 211 LYS A O 1
ATOM 1630 N N . ARG A 1 212 ? -19.984 10.953 9.211 1 81.75 212 ARG A N 1
ATOM 1631 C CA . ARG A 1 212 ? -19.859 11.414 10.594 1 81.75 212 ARG A CA 1
ATOM 1632 C C . ARG A 1 212 ? -18.484 11.062 11.156 1 81.75 212 ARG A C 1
ATOM 1634 O O . ARG A 1 212 ? -17.859 11.875 11.844 1 81.75 212 ARG A O 1
ATOM 1641 N N . LEU A 1 213 ? -18.062 9.859 10.891 1 82.81 213 LEU A N 1
ATOM 1642 C CA . LEU A 1 213 ? -16.75 9.422 11.344 1 82.81 213 LEU A CA 1
ATOM 1643 C C . LEU A 1 213 ? -15.641 10.266 10.711 1 82.81 213 LEU A C 1
ATOM 1645 O O . LEU A 1 213 ? -14.703 10.672 11.391 1 82.81 213 LEU A O 1
ATOM 1649 N N . GLU A 1 214 ? -15.781 10.492 9.438 1 79.56 214 GLU A N 1
ATOM 1650 C CA . GLU A 1 214 ? -14.781 11.242 8.688 1 79.56 214 GLU A CA 1
ATOM 1651 C C . GLU A 1 214 ? -14.688 12.68 9.18 1 79.56 214 GLU A C 1
ATOM 1653 O O . GLU A 1 214 ? -13.594 13.25 9.25 1 79.56 214 GLU A O 1
ATOM 1658 N N . ALA A 1 215 ? -15.781 13.242 9.5 1 78.62 215 ALA A N 1
ATOM 1659 C CA . ALA A 1 215 ? -15.844 14.633 9.938 1 78.62 215 ALA A CA 1
ATOM 1660 C C . ALA A 1 215 ? -15.141 14.82 11.281 1 78.62 215 ALA A C 1
ATOM 1662 O O . ALA A 1 215 ? -14.57 15.883 11.547 1 78.62 215 ALA A O 1
ATOM 1663 N N . ASN A 1 216 ? -15.047 13.789 12.031 1 80.75 216 ASN A N 1
ATOM 1664 C CA . ASN A 1 216 ? -14.523 13.914 13.391 1 80.75 216 ASN A CA 1
ATOM 1665 C C . ASN A 1 216 ? -13.125 13.32 13.508 1 80.75 216 ASN A C 1
ATOM 1667 O O . ASN A 1 216 ? -12.531 13.32 14.586 1 80.75 216 ASN A O 1
ATOM 1671 N N . ALA A 1 217 ? -12.602 12.906 12.422 1 86.31 217 ALA A N 1
ATOM 1672 C CA . ALA A 1 217 ? -11.289 12.273 12.477 1 86.31 217 ALA A CA 1
ATOM 1673 C C . ALA A 1 217 ? -10.195 13.305 12.711 1 86.31 217 ALA A C 1
ATOM 1675 O O . ALA A 1 217 ? -10.211 14.383 12.125 1 86.31 217 ALA A O 1
ATOM 1676 N N . ILE A 1 218 ? -9.227 12.984 13.594 1 88.25 218 ILE A N 1
ATOM 1677 C CA . ILE A 1 218 ? -8.133 13.898 13.906 1 88.25 218 ILE A CA 1
ATOM 1678 C C . ILE A 1 218 ? -7.012 13.727 12.883 1 88.25 218 ILE A C 1
ATOM 1680 O O . ILE A 1 218 ? -6.141 14.586 12.75 1 88.25 218 ILE A O 1
ATOM 1684 N N . MET A 1 219 ? -6.996 12.586 12.211 1 88 219 MET A N 1
ATOM 1685 C CA . MET A 1 219 ? -5.957 12.273 11.234 1 88 219 MET A CA 1
ATOM 1686 C C . MET A 1 219 ? -6.441 11.219 10.242 1 88 219 MET A C 1
ATOM 1688 O O . MET A 1 219 ? -7.305 10.398 10.578 1 88 219 MET A O 1
ATOM 1692 N N . ARG A 1 220 ? -5.816 11.281 9.141 1 83.62 220 ARG A N 1
ATOM 1693 C CA . ARG A 1 220 ? -6.086 10.297 8.109 1 83.62 220 ARG A CA 1
ATOM 1694 C C . ARG A 1 220 ? -4.793 9.648 7.617 1 83.62 220 ARG A C 1
ATOM 1696 O O . ARG A 1 220 ? -3.787 10.328 7.426 1 83.62 220 ARG A O 1
ATOM 1703 N N . LEU A 1 221 ? -4.922 8.336 7.5 1 88.56 221 LEU A N 1
ATOM 1704 C CA . LEU A 1 221 ? -3.758 7.559 7.082 1 88.56 221 LEU A CA 1
ATOM 1705 C C . LEU A 1 221 ? -4.129 6.578 5.977 1 88.56 221 LEU A C 1
ATOM 1707 O O . LEU A 1 221 ? -5.25 6.066 5.941 1 88.56 221 LEU A O 1
ATOM 1711 N N . ASN A 1 222 ? -3.191 6.375 5.07 1 87.06 222 ASN A N 1
ATOM 1712 C CA . ASN A 1 222 ? -3.227 5.246 4.145 1 87.06 222 ASN A CA 1
ATOM 1713 C C . ASN A 1 222 ? -2.035 4.316 4.352 1 87.06 222 ASN A C 1
ATOM 1715 O O . ASN A 1 222 ? -1.311 4.012 3.402 1 87.06 222 ASN A O 1
ATOM 1719 N N . SER A 1 223 ? -1.896 3.949 5.598 1 89.12 223 SER A N 1
ATOM 1720 C CA . SER A 1 223 ? -0.781 3.104 6.016 1 89.12 223 SER A CA 1
ATOM 1721 C C . SER A 1 223 ? -1.169 2.215 7.191 1 89.12 223 SER A C 1
ATOM 1723 O O . SER A 1 223 ? -1.522 2.713 8.258 1 89.12 223 SER A O 1
ATOM 1725 N N . ILE A 1 224 ? -1.058 0.943 6.926 1 88.69 224 ILE A N 1
ATOM 1726 C CA . ILE A 1 224 ? -1.344 0.006 8.008 1 88.69 224 ILE A CA 1
ATOM 1727 C C . ILE A 1 224 ? -0.275 0.128 9.094 1 88.69 224 ILE A C 1
ATOM 1729 O O . ILE A 1 224 ? -0.591 0.161 10.281 1 88.69 224 ILE A O 1
ATOM 1733 N N . THR A 1 225 ? 0.957 0.204 8.68 1 90.75 225 THR A N 1
ATOM 1734 C CA . THR A 1 225 ? 2.072 0.361 9.609 1 90.75 225 THR A CA 1
ATOM 1735 C C . THR A 1 225 ? 1.908 1.631 10.438 1 90.75 225 THR A C 1
ATOM 1737 O O . THR A 1 225 ? 2.072 1.604 11.656 1 90.75 225 THR A O 1
ATOM 1740 N N . GLY A 1 226 ? 1.597 2.691 9.742 1 93.38 226 GLY A N 1
ATOM 1741 C CA . GLY A 1 226 ? 1.373 3.947 10.445 1 93.38 226 GLY A CA 1
ATOM 1742 C C . GLY A 1 226 ? 0.209 3.889 11.414 1 93.38 226 GLY A C 1
ATOM 1743 O O . GLY A 1 226 ? 0.289 4.43 12.523 1 93.38 226 GLY A O 1
ATOM 1744 N N . MET A 1 227 ? -0.838 3.236 11 1 93.5 227 MET A N 1
ATOM 1745 C CA . MET A 1 227 ? -2.031 3.117 11.828 1 93.5 227 MET A CA 1
ATOM 1746 C C . MET A 1 227 ? -1.726 2.352 13.117 1 93.5 227 MET A C 1
ATOM 1748 O O . MET A 1 227 ? -2.053 2.809 14.211 1 93.5 227 MET A O 1
ATOM 1752 N N . ILE A 1 228 ? -1.094 1.246 12.953 1 93.94 228 ILE A N 1
ATOM 1753 C CA . ILE A 1 228 ? -0.782 0.413 14.109 1 93.94 228 ILE A CA 1
ATOM 1754 C C . ILE A 1 228 ? 0.135 1.176 15.062 1 93.94 228 ILE A C 1
ATOM 1756 O O . ILE A 1 228 ? -0.074 1.162 16.281 1 93.94 228 ILE A O 1
ATOM 1760 N N . GLY A 1 229 ? 1.114 1.804 14.523 1 95.5 229 GLY A N 1
ATOM 1761 C CA . GLY A 1 229 ? 2.004 2.6 15.352 1 95.5 229 GLY A CA 1
ATOM 1762 C C . GLY A 1 229 ? 1.287 3.705 16.109 1 95.5 229 GLY A C 1
ATOM 1763 O O . GLY A 1 229 ? 1.512 3.895 17.297 1 95.5 229 GLY A O 1
ATOM 1764 N N . ALA A 1 230 ? 0.476 4.426 15.406 1 96.31 230 ALA A N 1
ATOM 1765 C CA . ALA A 1 230 ? -0.26 5.531 16.016 1 96.31 230 ALA A CA 1
ATOM 1766 C C . ALA A 1 230 ? -1.169 5.039 17.125 1 96.31 230 ALA A C 1
ATOM 1768 O O . ALA A 1 230 ? -1.244 5.656 18.188 1 96.31 230 ALA A O 1
ATOM 1769 N N . LEU A 1 231 ? -1.854 3.949 16.922 1 96.69 231 LEU A N 1
ATOM 1770 C CA . LEU A 1 231 ? -2.762 3.391 17.922 1 96.69 231 LEU A CA 1
ATOM 1771 C C . LEU A 1 231 ? -1.996 2.939 19.156 1 96.69 231 LEU A C 1
ATOM 1773 O O . LEU A 1 231 ? -2.4 3.238 20.281 1 96.69 231 LEU A O 1
ATOM 1777 N N . THR A 1 232 ? -0.921 2.236 18.906 1 96.56 232 THR A N 1
ATOM 1778 C CA . THR A 1 232 ? -0.137 1.683 20.016 1 96.56 232 THR A CA 1
ATOM 1779 C C . THR A 1 232 ? 0.486 2.797 20.844 1 96.56 232 THR A C 1
ATOM 1781 O O . THR A 1 232 ? 0.64 2.656 22.062 1 96.56 232 THR A O 1
ATOM 1784 N N . ASP A 1 233 ? 0.806 3.867 20.203 1 95.75 233 ASP A N 1
ATOM 1785 C CA . ASP A 1 233 ? 1.411 5 20.906 1 95.75 233 ASP A CA 1
ATOM 1786 C C . ASP A 1 233 ? 0.35 5.852 21.594 1 95.75 233 ASP A C 1
ATOM 1788 O O . ASP A 1 233 ? 0.673 6.848 22.25 1 95.75 233 ASP A O 1
ATOM 1792 N N . GLY A 1 234 ? -0.884 5.512 21.375 1 96.19 234 GLY A N 1
ATOM 1793 C CA . GLY A 1 234 ? -1.973 6.188 22.062 1 96.19 234 GLY A CA 1
ATOM 1794 C C . GLY A 1 234 ? -2.344 7.516 21.422 1 96.19 234 GLY A C 1
ATOM 1795 O O . GLY A 1 234 ? -2.918 8.383 22.078 1 96.19 234 GLY A O 1
ATOM 1796 N N . LEU A 1 235 ? -2.004 7.707 20.172 1 96.06 235 LEU A N 1
ATOM 1797 C CA . LEU A 1 235 ? -2.299 8.969 19.516 1 96.06 235 LEU A CA 1
ATOM 1798 C C . LEU A 1 235 ? -3.789 9.094 19.219 1 96.06 235 LEU A C 1
ATOM 1800 O O . LEU A 1 235 ? -4.297 10.195 19.016 1 96.06 235 LEU A O 1
ATOM 1804 N N . GLY A 1 236 ? -4.477 7.988 19.141 1 95.94 236 GLY A N 1
ATOM 1805 C CA . GLY A 1 236 ? -5.898 7.938 18.859 1 95.94 236 GLY A CA 1
ATOM 1806 C C . GLY A 1 236 ? -6.453 6.523 18.859 1 95.94 236 GLY A C 1
ATOM 1807 O O . GLY A 1 236 ? -5.805 5.594 19.328 1 95.94 236 GLY A O 1
ATOM 1808 N N . CYS A 1 237 ? -7.703 6.48 18.469 1 95.44 237 CYS A N 1
ATOM 1809 C CA . CYS A 1 237 ? -8.367 5.195 18.312 1 95.44 237 CYS A CA 1
ATOM 1810 C C . CYS A 1 237 ? -8.945 5.055 16.906 1 95.44 237 CYS A C 1
ATOM 1812 O O . CYS A 1 237 ? -8.844 5.977 16.094 1 95.44 237 CYS A O 1
ATOM 1814 N N . THR A 1 238 ? -9.367 3.842 16.531 1 93.38 238 THR A N 1
ATOM 1815 C CA . THR A 1 238 ? -9.891 3.605 15.195 1 93.38 238 THR A CA 1
ATOM 1816 C C . THR A 1 238 ? -11 2.555 15.227 1 93.38 238 THR A C 1
ATOM 1818 O O . THR A 1 238 ? -11.336 2.031 16.297 1 93.38 238 THR A O 1
ATOM 1821 N N . ILE A 1 239 ? -11.68 2.426 14.117 1 91.19 239 ILE A N 1
ATOM 1822 C CA . ILE A 1 239 ? -12.602 1.32 13.875 1 91.19 239 ILE A CA 1
ATOM 1823 C C . ILE A 1 239 ? -11.93 0.264 13.008 1 91.19 239 ILE A C 1
ATOM 1825 O O . ILE A 1 239 ? -11.484 0.56 11.891 1 91.19 239 ILE A O 1
ATOM 1829 N N . ALA A 1 240 ? -11.844 -0.933 13.523 1 91.19 240 ALA A N 1
ATOM 1830 C CA . ALA A 1 240 ? -11.117 -1.972 12.805 1 91.19 240 ALA A CA 1
ATOM 1831 C C . ALA A 1 240 ? -11.625 -3.361 13.18 1 91.19 240 ALA A C 1
ATOM 1833 O O . ALA A 1 240 ? -12.414 -3.506 14.117 1 91.19 240 ALA A O 1
ATOM 1834 N N . THR A 1 241 ? -11.227 -4.32 12.445 1 91.06 241 THR A N 1
ATOM 1835 C CA . THR A 1 241 ? -11.508 -5.715 12.781 1 91.06 241 THR A CA 1
ATOM 1836 C C . THR A 1 241 ? -10.492 -6.25 13.781 1 91.06 241 THR A C 1
ATOM 1838 O O . THR A 1 241 ? -9.422 -5.668 13.953 1 91.06 241 THR A O 1
ATOM 1841 N N . ASP A 1 242 ? -10.82 -7.348 14.375 1 91.25 242 ASP A N 1
ATOM 1842 C CA . ASP A 1 242 ? -9.891 -7.996 15.289 1 91.25 242 ASP A CA 1
ATOM 1843 C C . ASP A 1 242 ? -8.641 -8.477 14.562 1 91.25 242 ASP A C 1
ATOM 1845 O O . ASP A 1 242 ? -7.539 -8.414 15.102 1 91.25 242 ASP A O 1
ATOM 1849 N N . LEU A 1 243 ? -8.859 -8.922 13.336 1 92.69 243 LEU A N 1
ATOM 1850 C CA . LEU A 1 243 ? -7.738 -9.453 12.562 1 92.69 243 LEU A CA 1
ATOM 1851 C C . LEU A 1 243 ? -6.711 -8.359 12.281 1 92.69 243 LEU A C 1
ATOM 1853 O O . LEU A 1 243 ? -5.504 -8.617 12.273 1 92.69 243 LEU A O 1
ATOM 1857 N N . PHE A 1 244 ? -7.176 -7.156 12.102 1 89.69 244 PHE A N 1
ATOM 1858 C CA . PHE A 1 244 ? -6.324 -6.02 11.773 1 89.69 244 PHE A CA 1
ATOM 1859 C C . PHE A 1 244 ? -5.312 -5.762 12.883 1 89.69 244 PHE A C 1
ATOM 1861 O O . PHE A 1 244 ? -4.164 -5.402 12.609 1 89.69 244 PHE A O 1
ATOM 1868 N N . VAL A 1 245 ? -5.75 -5.934 14.125 1 93.75 245 VAL A N 1
ATOM 1869 C CA . VAL A 1 245 ? -4.895 -5.621 15.258 1 93.75 245 VAL A CA 1
ATOM 1870 C C . VAL A 1 245 ? -4.66 -6.883 16.094 1 93.75 245 VAL A C 1
ATOM 1872 O O . VAL A 1 245 ? -4.539 -6.809 17.312 1 93.75 245 VAL A O 1
ATOM 1875 N N . LYS A 1 246 ? -4.633 -8.008 15.469 1 93.25 246 LYS A N 1
ATOM 1876 C CA . LYS A 1 246 ? -4.57 -9.289 16.156 1 93.25 246 LYS A CA 1
ATOM 1877 C C . LYS A 1 246 ? -3.342 -9.367 17.062 1 93.25 246 LYS A C 1
ATOM 1879 O O . LYS A 1 246 ? -3.445 -9.758 18.219 1 93.25 246 LYS A O 1
ATOM 1884 N N . GLU A 1 247 ? -2.182 -8.969 16.562 1 91.5 247 GLU A N 1
ATOM 1885 C CA . GLU A 1 247 ? -0.943 -9.039 17.328 1 91.5 247 GLU A CA 1
ATOM 1886 C C . GLU A 1 247 ? -0.979 -8.102 18.531 1 91.5 247 GLU A C 1
ATOM 1888 O O . GLU A 1 247 ? -0.495 -8.445 19.609 1 91.5 247 GLU A O 1
ATOM 1893 N N . GLN A 1 248 ? -1.546 -6.973 18.344 1 95.12 248 GLN A N 1
ATOM 1894 C CA . GLN A 1 248 ? -1.606 -5.977 19.406 1 95.12 248 GLN A CA 1
ATOM 1895 C C . GLN A 1 248 ? -2.613 -6.379 20.484 1 95.12 248 GLN A C 1
ATOM 1897 O O . GLN A 1 248 ? -2.418 -6.09 21.672 1 95.12 248 GLN A O 1
ATOM 1902 N N . LEU A 1 249 ? -3.682 -7.055 20.078 1 94.5 249 LEU A N 1
ATOM 1903 C CA . LEU A 1 249 ? -4.633 -7.586 21.047 1 94.5 249 LEU A CA 1
ATOM 1904 C C . LEU A 1 249 ? -3.992 -8.68 21.906 1 94.5 249 LEU A C 1
ATOM 1906 O O . LEU A 1 249 ? -4.164 -8.711 23.125 1 94.5 249 LEU A O 1
ATOM 1910 N N . LYS A 1 250 ? -3.234 -9.508 21.25 1 93.44 250 LYS A N 1
ATOM 1911 C CA . LYS A 1 250 ? -2.547 -10.594 21.953 1 93.44 250 LYS A CA 1
ATOM 1912 C C . LYS A 1 250 ? -1.508 -10.047 22.938 1 93.44 250 LYS A C 1
ATOM 1914 O O . LYS A 1 250 ? -1.367 -10.547 24.047 1 93.44 250 LYS A O 1
ATOM 1919 N N . ALA A 1 251 ? -0.811 -9.031 22.516 1 93.75 251 ALA A N 1
ATOM 1920 C CA . ALA A 1 251 ? 0.235 -8.414 23.328 1 93.75 251 ALA A CA 1
ATOM 1921 C C . ALA A 1 251 ? -0.365 -7.484 24.375 1 93.75 251 ALA A C 1
ATOM 1923 O O . ALA A 1 251 ? 0.351 -6.965 25.234 1 93.75 251 ALA A O 1
ATOM 1924 N N . LYS A 1 252 ? -1.643 -7.234 24.266 1 94.06 252 LYS A N 1
ATOM 1925 C CA . LYS A 1 252 ? -2.4 -6.418 25.219 1 94.06 252 LYS A CA 1
ATOM 1926 C C . LYS A 1 252 ? -1.939 -4.961 25.172 1 94.06 252 LYS A C 1
ATOM 1928 O O . LYS A 1 252 ? -2.008 -4.254 26.172 1 94.06 252 LYS A O 1
ATOM 1933 N N . THR A 1 253 ? -1.384 -4.621 24.031 1 95.62 253 THR A N 1
ATOM 1934 C CA . THR A 1 253 ? -1.018 -3.223 23.844 1 95.62 253 THR A CA 1
ATOM 1935 C C . THR A 1 253 ? -2.213 -2.41 23.359 1 95.62 253 THR A C 1
ATOM 1937 O O . THR A 1 253 ? -2.229 -1.184 23.484 1 95.62 253 THR A O 1
ATOM 1940 N N . LEU A 1 254 ? -3.184 -3.08 22.766 1 96.62 254 LEU A N 1
ATOM 1941 C CA . LEU A 1 254 ? -4.449 -2.486 22.344 1 96.62 254 LEU A CA 1
ATOM 1942 C C . LEU A 1 254 ? -5.629 -3.307 22.844 1 96.62 254 LEU A C 1
ATOM 1944 O O . LEU A 1 254 ? -5.477 -4.484 23.172 1 96.62 254 LEU A O 1
ATOM 1948 N N . VAL A 1 255 ? -6.727 -2.684 22.984 1 96.38 255 VAL A N 1
ATOM 1949 C CA . VAL A 1 255 ? -7.977 -3.348 23.328 1 96.38 255 VAL A CA 1
ATOM 1950 C C . VAL A 1 255 ? -9.039 -3.023 22.281 1 96.38 255 VAL A C 1
ATOM 1952 O O . VAL A 1 255 ? -8.938 -2.025 21.562 1 96.38 255 VAL A O 1
ATOM 1955 N N . ALA A 1 256 ? -10 -3.916 22.141 1 95.62 256 ALA A N 1
ATOM 1956 C CA . ALA A 1 256 ? -11.109 -3.764 21.219 1 95.62 256 ALA A CA 1
ATOM 1957 C C . ALA A 1 256 ? -12.445 -3.824 21.938 1 95.62 256 ALA A C 1
ATOM 1959 O O . ALA A 1 256 ? -12.664 -4.699 22.781 1 95.62 256 ALA A O 1
ATOM 1960 N N . ARG A 1 257 ? -13.273 -2.846 21.625 1 96.12 257 ARG A N 1
ATOM 1961 C CA . ARG A 1 257 ? -14.625 -2.82 22.188 1 96.12 257 ARG A CA 1
ATOM 1962 C C . ARG A 1 257 ? -15.672 -2.928 21.078 1 96.12 257 ARG A C 1
ATOM 1964 O O . ARG A 1 257 ? -15.555 -2.281 20.047 1 96.12 257 ARG A O 1
ATOM 1971 N N . GLU A 1 258 ? -16.672 -3.725 21.391 1 95.25 258 GLU A N 1
ATOM 1972 C CA . GLU A 1 258 ? -17.766 -3.85 20.438 1 95.25 258 GLU A CA 1
ATOM 1973 C C . GLU A 1 258 ? -18.5 -2.521 20.266 1 95.25 258 GLU A C 1
ATOM 1975 O O . GLU A 1 258 ? -18.797 -1.838 21.25 1 95.25 258 GLU A O 1
ATOM 1980 N N . VAL A 1 259 ? -18.719 -2.141 19.016 1 93.69 259 VAL A N 1
ATOM 1981 C CA . VAL A 1 259 ? -19.5 -0.943 18.719 1 93.69 259 VAL A CA 1
ATOM 1982 C C . VAL A 1 259 ? -20.969 -1.313 18.562 1 93.69 259 VAL A C 1
ATOM 1984 O O . VAL A 1 259 ? -21.312 -2.229 17.812 1 93.69 259 VAL A O 1
ATOM 1987 N N . ILE A 1 260 ? -21.828 -0.536 19.266 1 94.44 260 ILE A N 1
ATOM 1988 C CA . ILE A 1 260 ? -23.266 -0.829 19.203 1 94.44 260 ILE A CA 1
ATOM 1989 C C . ILE A 1 260 ? -24.031 0.445 18.859 1 94.44 260 ILE A C 1
ATOM 1991 O O . ILE A 1 260 ? -23.469 1.541 18.875 1 94.44 260 ILE A O 1
ATOM 1995 N N . GLU A 1 261 ? -25.25 0.245 18.484 1 91.88 261 GLU A N 1
ATOM 1996 C CA . GLU A 1 261 ? -26.188 1.321 18.188 1 91.88 261 GLU A CA 1
ATOM 1997 C C . GLU A 1 261 ? -25.641 2.248 17.109 1 91.88 261 GLU A C 1
ATOM 1999 O O . GLU A 1 261 ? -25.578 3.465 17.297 1 91.88 261 GLU A O 1
ATOM 2004 N N . PRO A 1 262 ? -25.297 1.731 15.984 1 90.62 262 PRO A N 1
ATOM 2005 C CA . PRO A 1 262 ? -25.516 0.354 15.539 1 90.62 262 PRO A CA 1
ATOM 2006 C C . PRO A 1 262 ? -24.25 -0.491 15.586 1 90.62 262 PRO A C 1
ATOM 2008 O O . PRO A 1 262 ? -23.156 0.037 15.828 1 90.62 262 PRO A O 1
ATOM 2011 N N . THR A 1 263 ? -24.578 -1.791 15.438 1 90.88 263 THR A N 1
ATOM 2012 C CA . THR A 1 263 ? -23.438 -2.654 15.172 1 90.88 263 THR A CA 1
ATOM 2013 C C . THR A 1 263 ? -22.828 -2.354 13.805 1 90.88 263 THR A C 1
ATOM 2015 O O . THR A 1 263 ? -23.562 -2.125 12.836 1 90.88 263 THR A O 1
ATOM 2018 N N . LEU A 1 264 ? -21.484 -2.348 13.82 1 89 264 LEU A N 1
ATOM 2019 C CA . LEU A 1 264 ? -20.797 -2.082 12.562 1 89 264 LEU A CA 1
ATOM 2020 C C . LEU A 1 264 ? -20.234 -3.371 11.969 1 89 264 LEU A C 1
ATOM 2022 O O . LEU A 1 264 ? -19.625 -4.172 12.68 1 89 264 LEU A O 1
ATOM 2026 N N . ALA A 1 265 ? -20.516 -3.572 10.68 1 89.56 265 ALA A N 1
ATOM 2027 C CA . ALA A 1 265 ? -20 -4.738 9.969 1 89.56 265 ALA A CA 1
ATOM 2028 C C . ALA A 1 265 ? -19.594 -4.375 8.539 1 89.56 265 ALA A C 1
ATOM 2030 O O . ALA A 1 265 ? -20.016 -3.346 8.008 1 89.56 265 ALA A O 1
ATOM 2031 N N . ARG A 1 266 ? -18.719 -5.145 7.98 1 88.75 266 ARG A N 1
ATOM 2032 C CA . ARG A 1 266 ? -18.328 -5.02 6.578 1 88.75 266 ARG A CA 1
ATOM 2033 C C . ARG A 1 266 ? -18.266 -6.387 5.902 1 88.75 266 ARG A C 1
ATOM 2035 O O . ARG A 1 266 ? -18.125 -7.41 6.574 1 88.75 266 ARG A O 1
ATOM 2042 N N . THR A 1 267 ? -18.438 -6.328 4.652 1 92.44 267 THR A N 1
ATOM 2043 C CA . THR A 1 267 ? -18.453 -7.566 3.881 1 92.44 267 THR A CA 1
ATOM 2044 C C . THR A 1 267 ? -17.297 -7.605 2.891 1 92.44 267 THR A C 1
ATOM 2046 O O . THR A 1 267 ? -17.016 -6.621 2.199 1 92.44 267 THR A O 1
ATOM 2049 N N . LEU A 1 268 ? -16.562 -8.703 2.936 1 94.38 268 LEU A N 1
ATOM 2050 C CA . LEU A 1 268 ? -15.492 -8.953 1.982 1 94.38 268 LEU A CA 1
ATOM 2051 C C . LEU A 1 268 ? -16.031 -9.609 0.714 1 94.38 268 LEU A C 1
ATOM 2053 O O . LEU A 1 268 ? -16.828 -10.547 0.785 1 94.38 268 LEU A O 1
ATOM 2057 N N . TYR A 1 269 ? -15.586 -9.062 -0.394 1 95.81 269 TYR A N 1
ATOM 2058 C CA . TYR A 1 269 ? -16.031 -9.578 -1.682 1 95.81 269 TYR A CA 1
ATOM 2059 C C . TYR A 1 269 ? -14.859 -10.062 -2.518 1 95.81 269 TYR A C 1
ATOM 2061 O O . TYR A 1 269 ? -13.789 -9.445 -2.52 1 95.81 269 TYR A O 1
ATOM 2069 N N . LEU A 1 270 ? -15.031 -11.172 -3.164 1 97.38 270 LEU A N 1
ATOM 2070 C CA . LEU A 1 270 ? -14.18 -11.578 -4.273 1 97.38 270 LEU A CA 1
ATOM 2071 C C . LEU A 1 270 ? -14.688 -10.992 -5.59 1 97.38 270 LEU A C 1
ATOM 2073 O O . LEU A 1 270 ? -15.805 -11.289 -6.012 1 97.38 270 LEU A O 1
ATOM 2077 N N . CYS A 1 271 ? -13.852 -10.195 -6.203 1 96.38 271 CYS A N 1
ATOM 2078 C CA . CYS A 1 271 ? -14.32 -9.422 -7.352 1 96.38 271 CYS A CA 1
ATOM 2079 C C . CYS A 1 271 ? -13.516 -9.773 -8.602 1 96.38 271 CYS A C 1
ATOM 2081 O O . CYS A 1 271 ? -12.336 -10.094 -8.516 1 96.38 271 CYS A O 1
ATOM 2083 N N . ARG A 1 272 ? -14.102 -9.695 -9.711 1 93.56 272 ARG A N 1
ATOM 2084 C CA . ARG A 1 272 ? -13.508 -9.758 -11.039 1 93.56 272 ARG A CA 1
ATOM 2085 C C . ARG A 1 272 ? -14.297 -8.906 -12.031 1 93.56 272 ARG A C 1
ATOM 2087 O O . ARG A 1 272 ? -15.43 -8.516 -11.758 1 93.56 272 ARG A O 1
ATOM 2094 N N . LEU A 1 273 ? -13.672 -8.594 -13.117 1 89.69 273 LEU A N 1
ATOM 2095 C CA . LEU A 1 273 ? -14.375 -7.852 -14.156 1 89.69 273 LEU A CA 1
ATOM 2096 C C . LEU A 1 273 ? -15.328 -8.758 -14.922 1 89.69 273 LEU A C 1
ATOM 2098 O O . LEU A 1 273 ? -14.969 -9.883 -15.281 1 89.69 273 LEU A O 1
ATOM 2102 N N . ARG A 1 274 ? -16.469 -8.227 -15.172 1 83.12 274 ARG A N 1
ATOM 2103 C CA . ARG A 1 274 ? -17.5 -8.992 -15.867 1 83.12 274 ARG A CA 1
ATOM 2104 C C . ARG A 1 274 ? -17.078 -9.305 -17.297 1 83.12 274 ARG A C 1
ATOM 2106 O O . ARG A 1 274 ? -17.328 -10.406 -17.797 1 83.12 274 ARG A O 1
ATOM 2113 N N . ASN A 1 275 ? -16.5 -8.383 -17.922 1 74.88 275 ASN A N 1
ATOM 2114 C CA . ASN A 1 275 ? -16.188 -8.508 -19.344 1 74.88 275 ASN A CA 1
ATOM 2115 C C . ASN A 1 275 ? -14.82 -9.125 -19.562 1 74.88 275 ASN A C 1
ATOM 2117 O O . ASN A 1 275 ? -14.305 -9.125 -20.688 1 74.88 275 ASN A O 1
ATOM 2121 N N . ARG A 1 276 ? -14.203 -9.555 -18.609 1 74.12 276 ARG A N 1
ATOM 2122 C CA . ARG A 1 276 ? -12.938 -10.273 -18.719 1 74.12 276 ARG A CA 1
ATOM 2123 C C . ARG A 1 276 ? -13.156 -11.781 -18.641 1 74.12 276 ARG A C 1
ATOM 2125 O O . ARG A 1 276 ? -13.648 -12.289 -17.625 1 74.12 276 ARG A O 1
ATOM 2132 N N . PRO A 1 277 ? -12.922 -12.398 -19.766 1 69.38 277 PRO A N 1
ATOM 2133 C CA . PRO A 1 277 ? -13.133 -13.852 -19.75 1 69.38 277 PRO A CA 1
ATOM 2134 C C . PRO A 1 277 ? -12.328 -14.547 -18.656 1 69.38 277 PRO A C 1
ATOM 2136 O O . PRO A 1 277 ? -11.172 -14.195 -18.422 1 69.38 277 PRO A O 1
ATOM 2139 N N . MET A 1 278 ? -12.977 -15.484 -18.062 1 76.25 278 MET A N 1
ATOM 2140 C CA . MET A 1 278 ? -12.32 -16.281 -17.031 1 76.25 278 MET A CA 1
ATOM 2141 C C . MET A 1 278 ? -11.367 -17.297 -17.656 1 76.25 278 MET A C 1
ATOM 2143 O O . MET A 1 278 ? -11.75 -18.062 -18.531 1 76.25 278 MET A O 1
ATOM 2147 N N . THR A 1 279 ? -10.117 -17.219 -17.25 1 76 279 THR A N 1
ATOM 2148 C CA . THR A 1 279 ? -9.141 -18.234 -17.625 1 76 279 THR A CA 1
ATOM 2149 C C . THR A 1 279 ? -9.141 -19.375 -16.625 1 76 279 THR A C 1
ATOM 2151 O O . THR A 1 279 ? -9.727 -19.266 -15.539 1 76 279 THR A O 1
ATOM 2154 N N . TYR A 1 280 ? -8.516 -20.484 -16.953 1 79.19 280 TYR A N 1
ATOM 2155 C CA . TYR A 1 280 ? -8.461 -21.625 -16.047 1 79.19 280 TYR A CA 1
ATOM 2156 C C . TYR A 1 280 ? -7.734 -21.266 -14.758 1 79.19 280 TYR A C 1
ATOM 2158 O O . TYR A 1 280 ? -8.133 -21.703 -13.68 1 79.19 280 TYR A O 1
ATOM 2166 N N . VAL A 1 281 ? -6.68 -20.5 -14.922 1 87.81 281 VAL A N 1
ATOM 2167 C CA . VAL A 1 281 ? -5.922 -20.109 -13.734 1 87.81 281 VAL A CA 1
ATOM 2168 C C . VAL A 1 281 ? -6.77 -19.203 -12.852 1 87.81 281 VAL A C 1
ATOM 2170 O O . VAL A 1 281 ? -6.73 -19.312 -11.625 1 87.81 281 VAL A O 1
ATOM 2173 N N . MET A 1 282 ? -7.551 -18.312 -13.461 1 89.5 282 MET A N 1
ATOM 2174 C CA . MET A 1 282 ? -8.438 -17.438 -12.695 1 89.5 282 MET A CA 1
ATOM 2175 C C . MET A 1 282 ? -9.484 -18.25 -11.945 1 89.5 282 MET A C 1
ATOM 2177 O O . MET A 1 282 ? -9.742 -18 -10.766 1 89.5 282 MET A O 1
ATOM 2181 N N . GLU A 1 283 ? -10.055 -19.172 -12.672 1 85.81 283 GLU A N 1
ATOM 2182 C CA . GLU A 1 283 ? -11.062 -20.031 -12.055 1 85.81 283 GLU A CA 1
ATOM 2183 C C . GLU A 1 283 ? -10.477 -20.812 -10.875 1 85.81 283 GLU A C 1
ATOM 2185 O O . GLU A 1 283 ? -11.094 -20.891 -9.812 1 85.81 283 GLU A O 1
ATOM 2190 N N . GLU A 1 284 ? -9.359 -21.344 -11.117 1 90.56 284 GLU A N 1
ATOM 2191 C CA . GLU A 1 284 ? -8.711 -22.125 -10.07 1 90.56 284 GLU A CA 1
ATOM 2192 C C . GLU A 1 284 ? -8.344 -21.25 -8.875 1 90.56 284 GLU A C 1
ATOM 2194 O O . GLU A 1 284 ? -8.477 -21.672 -7.727 1 90.56 284 GLU A O 1
ATOM 2199 N N . MET A 1 285 ? -7.844 -20.047 -9.148 1 95.88 285 MET A N 1
ATOM 2200 C CA . MET A 1 285 ? -7.484 -19.141 -8.062 1 95.88 285 MET A CA 1
ATOM 2201 C C . MET A 1 285 ? -8.719 -18.719 -7.27 1 95.88 285 MET A C 1
ATOM 2203 O O . MET A 1 285 ? -8.664 -18.578 -6.047 1 95.88 285 MET A O 1
ATOM 2207 N N . CYS A 1 286 ? -9.805 -18.516 -7.961 1 94.81 286 CYS A N 1
ATOM 2208 C CA . CYS A 1 286 ? -11.055 -18.219 -7.266 1 94.81 286 CYS A CA 1
ATOM 2209 C C . CYS A 1 286 ? -11.445 -19.344 -6.32 1 94.81 286 CYS A C 1
ATOM 2211 O O . CYS A 1 286 ? -11.797 -19.094 -5.164 1 94.81 286 CYS A O 1
ATOM 2213 N N . ARG A 1 287 ? -11.414 -20.516 -6.859 1 93.31 287 ARG A N 1
ATOM 2214 C CA . ARG A 1 287 ? -11.719 -21.703 -6.047 1 93.31 287 ARG A CA 1
ATOM 2215 C C . ARG A 1 287 ? -10.797 -21.781 -4.836 1 93.31 287 ARG A C 1
ATOM 2217 O O . ARG A 1 287 ? -11.25 -22 -3.715 1 93.31 287 ARG A O 1
ATOM 2224 N N . LEU A 1 288 ? -9.523 -21.609 -5.055 1 96.88 288 LEU A N 1
ATOM 2225 C CA . LEU A 1 288 ? -8.523 -21.688 -3.996 1 96.88 288 LEU A CA 1
ATOM 2226 C C . LEU A 1 288 ? -8.75 -20.625 -2.938 1 96.88 288 LEU A C 1
ATOM 2228 O O . LEU A 1 288 ? -8.688 -20.906 -1.738 1 96.88 288 LEU A O 1
ATOM 2232 N N . ILE A 1 289 ? -9.023 -19.391 -3.363 1 98.06 289 ILE A N 1
ATOM 2233 C CA . ILE A 1 289 ? -9.258 -18.266 -2.447 1 98.06 289 ILE A CA 1
ATOM 2234 C C . ILE A 1 289 ? -10.461 -18.578 -1.56 1 98.06 289 ILE A C 1
ATOM 2236 O O . ILE A 1 289 ? -10.398 -18.422 -0.339 1 98.06 289 ILE A O 1
ATOM 2240 N N . ARG A 1 290 ? -11.5 -19.078 -2.201 1 96.88 290 ARG A N 1
ATOM 2241 C CA . ARG A 1 290 ? -12.695 -19.422 -1.436 1 96.88 290 ARG A CA 1
ATOM 2242 C C . ARG A 1 290 ? -12.383 -20.5 -0.392 1 96.88 290 ARG A C 1
ATOM 2244 O O . ARG A 1 290 ? -12.82 -20.391 0.758 1 96.88 290 ARG A O 1
ATOM 2251 N N . SER A 1 291 ? -11.68 -21.453 -0.806 1 97.44 291 SER A N 1
ATOM 2252 C CA . SER A 1 291 ? -11.336 -22.562 0.083 1 97.44 291 SER A CA 1
ATOM 2253 C C . SER A 1 291 ? -10.469 -22.094 1.242 1 97.44 291 SER A C 1
ATOM 2255 O O . SER A 1 291 ? -10.695 -22.469 2.393 1 97.44 291 SER A O 1
ATOM 2257 N N . LEU A 1 292 ? -9.469 -21.312 0.964 1 98.06 292 LEU A N 1
ATOM 2258 C CA . LEU A 1 292 ? -8.555 -20.828 1.991 1 98.06 292 LEU A CA 1
ATOM 2259 C C . LEU A 1 292 ? -9.273 -19.906 2.973 1 98.06 292 LEU A C 1
ATOM 2261 O O . LEU A 1 292 ? -9.008 -19.938 4.176 1 98.06 292 LEU A O 1
ATOM 2265 N N . VAL A 1 293 ? -10.172 -19.062 2.439 1 98.06 293 VAL A N 1
ATOM 2266 C CA . VAL A 1 293 ? -10.969 -18.188 3.303 1 98.06 293 VAL A CA 1
ATOM 2267 C C . VAL A 1 293 ? -11.812 -19.031 4.254 1 98.06 293 VAL A C 1
ATOM 2269 O O . VAL A 1 293 ? -11.828 -18.781 5.461 1 98.06 293 VAL A O 1
ATOM 2272 N N . ALA A 1 294 ? -12.461 -20.031 3.676 1 97.31 294 ALA A N 1
ATOM 2273 C CA . ALA A 1 294 ? -13.273 -20.922 4.492 1 97.31 294 ALA A CA 1
ATOM 2274 C C . ALA A 1 294 ? -12.438 -21.609 5.559 1 97.31 294 ALA A C 1
ATOM 2276 O O . ALA A 1 294 ? -12.875 -21.781 6.699 1 97.31 294 ALA A O 1
ATOM 2277 N N . GLU A 1 295 ? -11.305 -22 5.207 1 97.56 295 GLU A N 1
ATOM 2278 C CA . GLU A 1 295 ? -10.414 -22.688 6.137 1 97.56 295 GLU A CA 1
ATOM 2279 C C . GLU A 1 295 ? -10.008 -21.781 7.289 1 97.56 295 GLU A C 1
ATOM 2281 O O . GLU A 1 295 ? -10.008 -22.203 8.445 1 97.56 295 GLU A O 1
ATOM 2286 N N . GLN A 1 296 ? -9.633 -20.516 6.926 1 97.19 296 GLN A N 1
ATOM 2287 C CA . GLN A 1 296 ? -9.172 -19.594 7.957 1 97.19 296 GLN A CA 1
ATOM 2288 C C . GLN A 1 296 ? -10.305 -19.219 8.906 1 97.19 296 GLN A C 1
ATOM 2290 O O . GLN A 1 296 ? -10.078 -19 10.094 1 97.19 296 GLN A O 1
ATOM 2295 N N . VAL A 1 297 ? -11.531 -19.094 8.359 1 96.94 297 VAL A N 1
ATOM 2296 C CA . VAL A 1 297 ? -12.695 -18.828 9.203 1 96.94 297 VAL A CA 1
ATOM 2297 C C . VAL A 1 297 ? -13.008 -20.047 10.055 1 96.94 297 VAL A C 1
ATOM 2299 O O . VAL A 1 297 ? -13.258 -19.922 11.258 1 96.94 297 VAL A O 1
ATOM 2302 N N . GLY A 1 298 ? -12.969 -21.203 9.453 1 96.06 298 GLY A N 1
ATOM 2303 C CA . GLY A 1 298 ? -13.258 -22.438 10.148 1 96.06 298 GLY A CA 1
ATOM 2304 C C . GLY A 1 298 ? -12.312 -22.719 11.297 1 96.06 298 GLY A C 1
ATOM 2305 O O . GLY A 1 298 ? -12.719 -23.25 12.336 1 96.06 298 GLY A O 1
ATOM 2306 N N . ARG A 1 299 ? -11.086 -22.375 11.195 1 95.75 299 ARG A N 1
ATOM 2307 C CA . ARG A 1 299 ? -10.094 -22.641 12.227 1 95.75 299 ARG A CA 1
ATOM 2308 C C . ARG A 1 299 ? -10.086 -21.547 13.289 1 95.75 299 ARG A C 1
ATOM 2310 O O . ARG A 1 299 ? -9.383 -21.641 14.297 1 95.75 299 ARG A O 1
ATOM 2317 N N . GLY A 1 300 ? -10.828 -20.469 13.047 1 94.06 300 GLY A N 1
ATOM 2318 C CA . GLY A 1 300 ? -10.977 -19.422 14.031 1 94.06 300 GLY A CA 1
ATOM 2319 C C . GLY A 1 300 ? -9.922 -18.344 13.914 1 94.06 300 GLY A C 1
ATOM 2320 O O . GLY A 1 300 ? -9.875 -17.422 14.734 1 94.06 300 GLY A O 1
ATOM 2321 N N . PHE A 1 301 ? -9.062 -18.438 12.938 1 94.06 301 PHE A N 1
ATOM 2322 C CA . PHE A 1 301 ? -8.039 -17.422 12.734 1 94.06 301 PHE A CA 1
ATOM 2323 C C . PHE A 1 301 ? -8.656 -16.109 12.242 1 94.06 301 PHE A C 1
ATOM 2325 O O . PHE A 1 301 ? -8.227 -15.023 12.633 1 94.06 301 PHE A O 1
ATOM 2332 N N . TRP A 1 302 ? -9.594 -16.266 11.32 1 94.69 302 TRP A N 1
ATOM 2333 C CA . TRP A 1 302 ? -10.367 -15.141 10.789 1 94.69 302 TRP A CA 1
ATOM 2334 C C . TRP A 1 302 ? -11.773 -15.125 11.375 1 94.69 302 TRP A C 1
ATOM 2336 O O . TRP A 1 302 ? -12.656 -15.859 10.914 1 94.69 302 TRP A O 1
ATOM 2346 N N . GLN A 1 303 ? -12.008 -14.273 12.367 1 94.44 303 GLN A N 1
ATOM 2347 C CA . GLN A 1 303 ? -13.312 -14.195 13.016 1 94.44 303 GLN A CA 1
ATOM 2348 C C . GLN A 1 303 ? -14.32 -13.477 12.117 1 94.44 303 GLN A C 1
ATOM 2350 O O . GLN A 1 303 ? -14.32 -12.25 12.031 1 94.44 303 GLN A O 1
ATOM 2355 N N . ALA A 1 304 ? -15.078 -14.242 11.453 1 95.69 304 ALA A N 1
ATOM 2356 C CA . ALA A 1 304 ? -16.047 -13.727 10.492 1 95.69 304 ALA A CA 1
ATOM 2357 C C . ALA A 1 304 ? -17.141 -14.75 10.211 1 95.69 304 ALA A C 1
ATOM 2359 O O . ALA A 1 304 ? -17.062 -15.898 10.656 1 95.69 304 ALA A O 1
ATOM 2360 N N . THR A 1 305 ? -18.234 -14.312 9.656 1 95.62 305 THR A N 1
ATOM 2361 C CA . THR A 1 305 ? -19.281 -15.188 9.156 1 95.62 305 THR A CA 1
ATOM 2362 C C . THR A 1 305 ? -19.094 -15.461 7.672 1 95.62 305 THR A C 1
ATOM 2364 O O . THR A 1 305 ? -19.109 -14.539 6.855 1 95.62 305 THR A O 1
ATOM 2367 N N . LEU A 1 306 ? -18.969 -16.672 7.352 1 95.69 306 LEU A N 1
ATOM 2368 C CA . LEU A 1 306 ? -18.781 -17.047 5.949 1 95.69 306 LEU A CA 1
ATOM 2369 C C . LEU A 1 306 ? -20.047 -16.797 5.152 1 95.69 306 LEU A C 1
ATOM 2371 O O . LEU A 1 306 ? -21.156 -17.062 5.633 1 95.69 306 LEU A O 1
ATOM 2375 N N . LEU A 1 307 ? -19.906 -16.297 3.975 1 94.56 307 LEU A N 1
ATOM 2376 C CA . LEU A 1 307 ? -21.047 -16.047 3.1 1 94.56 307 LEU A CA 1
ATOM 2377 C C . LEU A 1 307 ? -20.969 -16.906 1.842 1 94.56 307 LEU A C 1
ATOM 2379 O O . LEU A 1 307 ? -21.812 -16.781 0.948 1 94.56 307 LEU A O 1
ATOM 2383 N N . ILE A 1 308 ? -19.859 -17.641 1.738 1 86.31 308 ILE A N 1
ATOM 2384 C CA . ILE A 1 308 ? -19.688 -18.484 0.561 1 86.31 308 ILE A CA 1
ATOM 2385 C C . ILE A 1 308 ? -20.047 -19.938 0.899 1 86.31 308 ILE A C 1
ATOM 2387 O O . ILE A 1 308 ? -20 -20.344 2.062 1 86.31 308 ILE A O 1
ATOM 2391 N N . MET B 1 1 ? -10.547 31.047 -17.859 1 63.72 1 MET B N 1
ATOM 2392 C CA . MET B 1 1 ? -10.516 30.016 -16.828 1 63.72 1 MET B CA 1
ATOM 2393 C C . MET B 1 1 ? -10.18 30.609 -15.469 1 63.72 1 MET B C 1
ATOM 2395 O O . MET B 1 1 ? -9.242 31.406 -15.352 1 63.72 1 MET B O 1
ATOM 2399 N N . ASP B 1 2 ? -11.078 30.562 -14.578 1 68.44 2 ASP B N 1
ATOM 2400 C CA . ASP B 1 2 ? -10.812 31.062 -13.234 1 68.44 2 ASP B CA 1
ATOM 2401 C C . ASP B 1 2 ? -10.906 29.953 -12.203 1 68.44 2 ASP B C 1
ATOM 2403 O O . ASP B 1 2 ? -11.195 28.797 -12.547 1 68.44 2 ASP B O 1
ATOM 2407 N N . SER B 1 3 ? -10.477 30.281 -10.922 1 75.19 3 SER B N 1
ATOM 2408 C CA . SER B 1 3 ? -10.391 29.266 -9.867 1 75.19 3 SER B CA 1
ATOM 2409 C C . SER B 1 3 ? -11.75 28.625 -9.602 1 75.19 3 SER B C 1
ATOM 2411 O O . SER B 1 3 ? -11.82 27.453 -9.227 1 75.19 3 SER B O 1
ATOM 2413 N N . ARG B 1 4 ? -12.773 29.406 -9.734 1 75.69 4 ARG B N 1
ATOM 2414 C CA . ARG B 1 4 ? -14.117 28.891 -9.547 1 75.69 4 ARG B CA 1
ATOM 2415 C C . ARG B 1 4 ? -14.445 27.812 -10.586 1 75.69 4 ARG B C 1
ATOM 2417 O O . ARG B 1 4 ? -15.008 26.781 -10.258 1 75.69 4 ARG B O 1
ATOM 2424 N N . GLN B 1 5 ? -14.094 28.125 -11.797 1 78.31 5 GLN B N 1
ATOM 2425 C CA . GLN B 1 5 ? -14.312 27.172 -12.883 1 78.31 5 GLN B CA 1
ATOM 2426 C C . GLN B 1 5 ? -13.539 25.875 -12.648 1 78.31 5 GLN B C 1
ATOM 2428 O O . GLN B 1 5 ? -14.047 24.781 -12.906 1 78.31 5 GLN B O 1
ATOM 2433 N N . LEU B 1 6 ? -12.375 26.047 -12.172 1 80.81 6 LEU B N 1
ATOM 2434 C CA . LEU B 1 6 ? -11.547 24.875 -11.906 1 80.81 6 LEU B CA 1
ATOM 2435 C C . LEU B 1 6 ? -12.141 24.031 -10.789 1 80.81 6 LEU B C 1
ATOM 2437 O O . LEU B 1 6 ? -12.109 22.797 -10.852 1 80.81 6 LEU B O 1
ATOM 2441 N N . ARG B 1 7 ? -12.672 24.641 -9.781 1 81.5 7 ARG B N 1
ATOM 2442 C CA . ARG B 1 7 ? -13.336 23.922 -8.703 1 81.5 7 ARG B CA 1
ATOM 2443 C C . ARG B 1 7 ? -14.555 23.156 -9.211 1 81.5 7 ARG B C 1
ATOM 2445 O O . ARG B 1 7 ? -14.781 22 -8.828 1 81.5 7 ARG B O 1
ATOM 2452 N N . TYR B 1 8 ? -15.312 23.844 -10.031 1 84.75 8 TYR B N 1
ATOM 2453 C CA . TYR B 1 8 ? -16.484 23.219 -10.633 1 84.75 8 TYR B CA 1
ATOM 2454 C C . TYR B 1 8 ? -16.078 22.016 -11.477 1 84.75 8 TYR B C 1
ATOM 2456 O O . TYR B 1 8 ? -16.719 20.953 -11.406 1 84.75 8 TYR B O 1
ATOM 2464 N N . PHE B 1 9 ? -15.008 22.219 -12.227 1 86.12 9 PHE B N 1
ATOM 2465 C CA . PHE B 1 9 ? -14.484 21.156 -13.078 1 86.12 9 PHE B CA 1
ATOM 2466 C C . PHE B 1 9 ? -14.078 19.953 -12.25 1 86.12 9 PHE B C 1
ATOM 2468 O O . PHE B 1 9 ? -14.43 18.812 -12.586 1 86.12 9 PHE B O 1
ATOM 2475 N N . ILE B 1 10 ? -13.414 20.188 -11.18 1 82.44 10 ILE B N 1
ATOM 2476 C CA . ILE B 1 10 ? -12.945 19.094 -10.32 1 82.44 10 ILE B CA 1
ATOM 2477 C C . ILE B 1 10 ? -14.141 18.359 -9.727 1 82.44 10 ILE B C 1
ATOM 2479 O O . ILE B 1 10 ? -14.133 17.125 -9.648 1 82.44 10 ILE B O 1
ATOM 2483 N N . ALA B 1 11 ? -15.133 19.094 -9.305 1 83.56 11 ALA B N 1
ATOM 2484 C CA . ALA B 1 11 ? -16.344 18.484 -8.742 1 83.56 11 ALA B CA 1
ATOM 2485 C C . ALA B 1 11 ? -16.984 17.531 -9.742 1 83.56 11 ALA B C 1
ATOM 2487 O O . ALA B 1 11 ? -17.375 16.422 -9.391 1 83.56 11 ALA B O 1
ATOM 2488 N N . VAL B 1 12 ? -17.031 18 -10.922 1 87.19 12 VAL B N 1
ATOM 2489 C CA . VAL B 1 12 ? -17.641 17.172 -11.961 1 87.19 12 VAL B CA 1
ATOM 2490 C C . VAL B 1 12 ? -16.75 15.969 -12.258 1 87.19 12 VAL B C 1
ATOM 2492 O O . VAL B 1 12 ? -17.25 14.859 -12.469 1 87.19 12 VAL B O 1
ATOM 2495 N N . TYR B 1 13 ? -15.469 16.25 -12.289 1 83.44 13 TYR B N 1
ATOM 2496 C CA . TYR B 1 13 ? -14.5 15.18 -12.555 1 83.44 13 TYR B CA 1
ATOM 2497 C C . TYR B 1 13 ? -14.586 14.086 -11.5 1 83.44 13 TYR B C 1
ATOM 2499 O O . TYR B 1 13 ? -14.633 12.898 -11.836 1 83.44 13 TYR B O 1
ATOM 2507 N N . GLU B 1 14 ? -14.625 14.484 -10.297 1 78.81 14 GLU B N 1
ATOM 2508 C CA . GLU B 1 14 ? -14.594 13.547 -9.18 1 78.81 14 GLU B CA 1
ATOM 2509 C C . GLU B 1 14 ? -15.922 12.805 -9.047 1 78.81 14 GLU B C 1
ATOM 2511 O O . GLU B 1 14 ? -15.945 11.609 -8.75 1 78.81 14 GLU B O 1
ATOM 2516 N N . GLN B 1 15 ? -17.031 13.492 -9.305 1 77.5 15 GLN B N 1
ATOM 2517 C CA . GLN B 1 15 ? -18.359 12.914 -9.102 1 77.5 15 GLN B CA 1
ATOM 2518 C C . GLN B 1 15 ? -18.828 12.18 -10.359 1 77.5 15 GLN B C 1
ATOM 2520 O O . GLN B 1 15 ? -19.766 11.383 -10.297 1 77.5 15 GLN B O 1
ATOM 2525 N N . ARG B 1 16 ? -18.188 12.492 -11.406 1 81.12 16 ARG B N 1
ATOM 2526 C CA . ARG B 1 16 ? -18.531 11.945 -12.711 1 81.12 16 ARG B CA 1
ATOM 2527 C C . ARG B 1 16 ? -20.031 12.109 -12.992 1 81.12 16 ARG B C 1
ATOM 2529 O O . ARG B 1 16 ? -20.609 11.312 -13.734 1 81.12 16 ARG B O 1
ATOM 2536 N N . ASN B 1 17 ? -20.625 12.914 -12.32 1 83.5 17 ASN B N 1
ATOM 2537 C CA . ASN B 1 17 ? -22.047 13.227 -12.43 1 83.5 17 ASN B CA 1
ATOM 2538 C C . ASN B 1 17 ? -22.312 14.711 -12.188 1 83.5 17 ASN B C 1
ATOM 2540 O O . ASN B 1 17 ? -21.906 15.258 -11.164 1 83.5 17 ASN B O 1
ATOM 2544 N N . LEU B 1 18 ? -23.047 15.305 -13.094 1 87 18 LEU B N 1
ATOM 2545 C CA . LEU B 1 18 ? -23.25 16.75 -13.055 1 87 18 LEU B CA 1
ATOM 2546 C C . LEU B 1 18 ? -24.125 17.141 -11.859 1 87 18 LEU B C 1
ATOM 2548 O O . LEU B 1 18 ? -23.844 18.125 -11.18 1 87 18 LEU B O 1
ATOM 2552 N N . SER B 1 19 ? -25.109 16.344 -11.641 1 86.75 19 SER B N 1
ATOM 2553 C CA . SER B 1 19 ? -26.016 16.656 -10.547 1 86.75 19 SER B CA 1
ATOM 2554 C C . SER B 1 19 ? -25.344 16.516 -9.195 1 86.75 19 SER B C 1
ATOM 2556 O O . SER B 1 19 ? -25.453 17.406 -8.336 1 86.75 19 SER B O 1
ATOM 2558 N N . ARG B 1 20 ? -24.656 15.516 -9.016 1 84.56 20 ARG B N 1
ATOM 2559 C CA . ARG B 1 20 ? -23.938 15.281 -7.762 1 84.56 20 ARG B CA 1
ATOM 2560 C C . ARG B 1 20 ? -22.844 16.328 -7.551 1 84.56 20 ARG B C 1
ATOM 2562 O O . ARG B 1 20 ? -22.625 16.781 -6.43 1 84.56 20 ARG B O 1
ATOM 2569 N N . ALA B 1 21 ? -22.219 16.594 -8.648 1 87.06 21 ALA B N 1
ATOM 2570 C CA . ALA B 1 21 ? -21.188 17.625 -8.594 1 87.06 21 ALA B CA 1
ATOM 2571 C C . ALA B 1 21 ? -21.781 18.984 -8.219 1 87.06 21 ALA B C 1
ATOM 2573 O O . ALA B 1 21 ? -21.188 19.734 -7.445 1 87.06 21 ALA B O 1
ATOM 2574 N N . ALA B 1 22 ? -22.891 19.281 -8.734 1 88.38 22 ALA B N 1
ATOM 2575 C CA . ALA B 1 22 ? -23.578 20.531 -8.422 1 88.38 22 ALA B CA 1
ATOM 2576 C C . ALA B 1 22 ? -23.938 20.609 -6.945 1 88.38 22 ALA B C 1
ATOM 2578 O O . ALA B 1 22 ? -23.781 21.656 -6.309 1 88.38 22 ALA B O 1
ATOM 2579 N N . ASP B 1 23 ? -24.375 19.516 -6.453 1 82.88 23 ASP B N 1
ATOM 2580 C CA . ASP B 1 23 ? -24.703 19.438 -5.031 1 82.88 23 ASP B CA 1
ATOM 2581 C C . ASP B 1 23 ? -23.469 19.656 -4.164 1 82.88 23 ASP B C 1
ATOM 2583 O O . ASP B 1 23 ? -23.516 20.422 -3.195 1 82.88 23 ASP B O 1
ATOM 2587 N N . GLN B 1 24 ? -22.469 19.094 -4.629 1 78.5 24 GLN B N 1
ATOM 2588 C CA . GLN B 1 24 ? -21.219 19.219 -3.889 1 78.5 24 GLN B CA 1
ATOM 2589 C C . GLN B 1 24 ? -20.688 20.641 -3.926 1 78.5 24 GLN B C 1
ATOM 2591 O O . GLN B 1 24 ? -20.156 21.141 -2.934 1 78.5 24 GLN B O 1
ATOM 2596 N N . ALA B 1 25 ? -20.812 21.234 -5.043 1 80 25 ALA B N 1
ATOM 2597 C CA . ALA B 1 25 ? -20.297 22.578 -5.258 1 80 25 ALA B CA 1
ATOM 2598 C C . ALA B 1 25 ? -21.297 23.641 -4.793 1 80 25 ALA B C 1
ATOM 2600 O O . ALA B 1 25 ? -21.016 24.828 -4.836 1 80 25 ALA B O 1
ATOM 2601 N N . ASN B 1 26 ? -22.438 23.109 -4.352 1 82.94 26 ASN B N 1
ATOM 2602 C CA . ASN B 1 26 ? -23.516 23.984 -3.889 1 82.94 26 ASN B CA 1
ATOM 2603 C C . ASN B 1 26 ? -23.906 25 -4.957 1 82.94 26 ASN B C 1
ATOM 2605 O O . ASN B 1 26 ? -23.953 26.203 -4.691 1 82.94 26 ASN B O 1
ATOM 2609 N N . VAL B 1 27 ? -24.016 24.547 -6.133 1 83.06 27 VAL B N 1
ATOM 2610 C CA . VAL B 1 27 ? -24.469 25.375 -7.254 1 83.06 27 VAL B CA 1
ATOM 2611 C C . VAL B 1 27 ? -25.562 24.641 -8.023 1 83.06 27 VAL B C 1
ATOM 2613 O O . VAL B 1 27 ? -25.766 23.438 -7.832 1 83.06 27 VAL B O 1
ATOM 2616 N N . ALA B 1 28 ? -26.391 25.453 -8.688 1 85.12 28 ALA B N 1
ATOM 2617 C CA . ALA B 1 28 ? -27.391 24.828 -9.57 1 85.12 28 ALA B CA 1
ATOM 2618 C C . ALA B 1 28 ? -26.719 24.031 -10.672 1 85.12 28 ALA B C 1
ATOM 2620 O O . ALA B 1 28 ? -25.672 24.422 -11.195 1 85.12 28 ALA B O 1
ATOM 2621 N N . GLN B 1 29 ? -27.344 22.891 -10.922 1 88.94 29 GLN B N 1
ATOM 2622 C CA . GLN B 1 29 ? -26.812 22.016 -11.969 1 88.94 29 GLN B CA 1
ATOM 2623 C C . GLN B 1 29 ? -26.625 22.781 -13.281 1 88.94 29 GLN B C 1
ATOM 2625 O O . GLN B 1 29 ? -25.656 22.578 -14.008 1 88.94 29 GLN B O 1
ATOM 2630 N N . SER B 1 30 ? -27.625 23.641 -13.625 1 89.12 30 SER B N 1
ATOM 2631 C CA . SER B 1 30 ? -27.562 24.422 -14.859 1 89.12 30 SER B CA 1
ATOM 2632 C C . SER B 1 30 ? -26.344 25.344 -14.859 1 89.12 30 SER B C 1
ATOM 2634 O O . SER B 1 30 ? -25.672 25.484 -15.883 1 89.12 30 SER B O 1
ATOM 2636 N N . ALA B 1 31 ? -26.062 25.906 -13.75 1 84.31 31 ALA B N 1
ATOM 2637 C CA . ALA B 1 31 ? -24.906 26.797 -13.609 1 84.31 31 ALA B CA 1
ATOM 2638 C C . ALA B 1 31 ? -23.594 26.016 -13.781 1 84.31 31 ALA B C 1
ATOM 2640 O O . ALA B 1 31 ? -22.703 26.469 -14.5 1 84.31 31 ALA B O 1
ATOM 2641 N N . LEU B 1 32 ? -23.547 24.891 -13.117 1 89.25 32 LEU B N 1
ATOM 2642 C CA . LEU B 1 32 ? -22.344 24.062 -13.211 1 89.25 32 LEU B CA 1
ATOM 2643 C C . LEU B 1 32 ? -22.109 23.609 -14.656 1 89.25 32 LEU B C 1
ATOM 2645 O O . LEU B 1 32 ? -20.984 23.656 -15.148 1 89.25 32 LEU B O 1
ATOM 2649 N N . SER B 1 33 ? -23.219 23.219 -15.281 1 89.62 33 SER B N 1
ATOM 2650 C CA . SER B 1 33 ? -23.141 22.812 -16.672 1 89.62 33 SER B CA 1
ATOM 2651 C C . SER B 1 33 ? -22.641 23.938 -17.562 1 89.62 33 SER B C 1
ATOM 2653 O O . SER B 1 33 ? -21.797 23.734 -18.438 1 89.62 33 SER B O 1
ATOM 2655 N N . HIS B 1 34 ? -23.125 25.094 -17.281 1 86.75 34 HIS B N 1
ATOM 2656 C CA . HIS B 1 34 ? -22.734 26.266 -18.047 1 86.75 34 HIS B CA 1
ATOM 2657 C C . HIS B 1 34 ? -21.25 26.562 -17.859 1 86.75 34 HIS B C 1
ATOM 2659 O O . HIS B 1 34 ? -20.547 26.891 -18.828 1 86.75 34 HIS B O 1
ATOM 2665 N N . HIS B 1 35 ? -20.859 26.516 -16.656 1 85.25 35 HIS B N 1
ATOM 2666 C CA . HIS B 1 35 ? -19.453 26.781 -16.359 1 85.25 35 HIS B CA 1
ATOM 2667 C C . HIS B 1 35 ? -18.547 25.766 -17.047 1 85.25 35 HIS B C 1
ATOM 2669 O O . HIS B 1 35 ? -17.484 26.125 -17.578 1 85.25 35 HIS B O 1
ATOM 2675 N N . ILE B 1 36 ? -18.984 24.516 -17.047 1 88.88 36 ILE B N 1
ATOM 2676 C CA . ILE B 1 36 ? -18.219 23.484 -17.703 1 88.88 36 ILE B CA 1
ATOM 2677 C C . ILE B 1 36 ? -18.188 23.734 -19.219 1 88.88 36 ILE B C 1
ATOM 2679 O O . ILE B 1 36 ? -17.141 23.625 -19.844 1 88.88 36 ILE B O 1
ATOM 2683 N N . ALA B 1 37 ? -19.312 24.094 -19.719 1 87.94 37 ALA B N 1
ATOM 2684 C CA . ALA B 1 37 ? -19.406 24.406 -21.141 1 87.94 37 ALA B CA 1
ATOM 2685 C C . ALA B 1 37 ? -18.516 25.594 -21.5 1 87.94 37 ALA B C 1
ATOM 2687 O O . ALA B 1 37 ? -17.844 25.578 -22.547 1 87.94 37 ALA B O 1
ATOM 2688 N N . ASN B 1 38 ? -18.547 26.562 -20.703 1 82.12 38 ASN B N 1
ATOM 2689 C CA . ASN B 1 38 ? -17.703 27.719 -20.922 1 82.12 38 ASN B CA 1
ATOM 2690 C C . ASN B 1 38 ? -16.219 27.359 -20.906 1 82.12 38 ASN B C 1
ATOM 2692 O O . ASN B 1 38 ? -15.445 27.859 -21.719 1 82.12 38 ASN B O 1
ATOM 2696 N N . LEU B 1 39 ? -15.875 26.562 -19.938 1 83.44 39 LEU B N 1
ATOM 2697 C CA . LEU B 1 39 ? -14.492 26.109 -19.828 1 83.44 39 LEU B CA 1
ATOM 2698 C C . LEU B 1 39 ? -14.078 25.328 -21.078 1 83.44 39 LEU B C 1
ATOM 2700 O O . LEU B 1 39 ? -12.977 25.516 -21.594 1 83.44 39 LEU B O 1
ATOM 2704 N N . GLU B 1 40 ? -15 24.484 -21.5 1 86.81 40 GLU B N 1
ATOM 2705 C CA . GLU B 1 40 ? -14.742 23.703 -22.703 1 86.81 40 GLU B CA 1
ATOM 2706 C C . GLU B 1 40 ? -14.633 24.609 -23.938 1 86.81 40 GLU B C 1
ATOM 2708 O O . GLU B 1 40 ? -13.789 24.391 -24.797 1 86.81 40 GLU B O 1
ATOM 2713 N N . ALA B 1 41 ? -15.453 25.609 -23.953 1 81.12 41 ALA B N 1
ATOM 2714 C CA . ALA B 1 41 ? -15.422 26.594 -25.031 1 81.12 41 ALA B CA 1
ATOM 2715 C C . ALA B 1 41 ? -14.117 27.391 -25.016 1 81.12 41 ALA B C 1
ATOM 2717 O O . ALA B 1 41 ? -13.508 27.625 -26.062 1 81.12 41 ALA B O 1
ATOM 2718 N N . GLU B 1 42 ? -13.781 27.75 -23.859 1 78 42 GLU B N 1
ATOM 2719 C CA . GLU B 1 42 ? -12.539 28.5 -23.703 1 78 42 GLU B CA 1
ATOM 2720 C C . GLU B 1 42 ? -11.336 27.703 -24.188 1 78 42 GLU B C 1
ATOM 2722 O O . GLU B 1 42 ? -10.43 28.25 -24.812 1 78 42 GLU B O 1
ATOM 2727 N N . PHE B 1 43 ? -11.367 26.422 -23.844 1 76.69 43 PHE B N 1
ATOM 2728 C CA . PHE B 1 43 ? -10.258 25.547 -24.203 1 76.69 43 PHE B CA 1
ATOM 2729 C C . PHE B 1 43 ? -10.461 24.969 -25.594 1 76.69 43 PHE B C 1
ATOM 2731 O O . PHE B 1 43 ? -9.578 24.297 -26.141 1 76.69 43 PHE B O 1
ATOM 2738 N N . ALA B 1 44 ? -11.555 25.281 -26.125 1 78.81 44 ALA B N 1
ATOM 2739 C CA . ALA B 1 44 ? -11.945 24.766 -27.438 1 78.81 44 ALA B CA 1
ATOM 2740 C C . ALA B 1 44 ? -11.812 23.25 -27.5 1 78.81 44 ALA B C 1
ATOM 2742 O O . ALA B 1 44 ? -11.383 22.703 -28.516 1 78.81 44 ALA B O 1
ATOM 2743 N N . THR B 1 45 ? -12.023 22.641 -26.391 1 78.69 45 THR B N 1
ATOM 2744 C CA . THR B 1 45 ? -11.914 21.188 -26.281 1 78.69 45 THR B CA 1
ATOM 2745 C C . THR B 1 45 ? -12.906 20.641 -25.25 1 78.69 45 THR B C 1
ATOM 2747 O O . THR B 1 45 ? -13.078 21.234 -24.188 1 78.69 45 THR B O 1
ATOM 2750 N N . PRO B 1 46 ? -13.547 19.578 -25.641 1 86.38 46 PRO B N 1
ATOM 2751 C CA . PRO B 1 46 ? -14.398 18.953 -24.609 1 86.38 46 PRO B CA 1
ATOM 2752 C C . PRO B 1 46 ? -13.602 18.359 -23.453 1 86.38 46 PRO B C 1
ATOM 2754 O O . PRO B 1 46 ? -12.539 17.781 -23.672 1 86.38 46 PRO B O 1
ATOM 2757 N N . LEU B 1 47 ? -14.07 18.656 -22.281 1 86.12 47 LEU B N 1
ATOM 2758 C CA . LEU B 1 47 ? -13.414 18.156 -21.094 1 86.12 47 LEU B CA 1
ATOM 2759 C C . LEU B 1 47 ? -14.109 16.891 -20.578 1 86.12 47 LEU B C 1
ATOM 2761 O O . LEU B 1 47 ? -13.5 16.094 -19.859 1 86.12 47 LEU B O 1
ATOM 2765 N N . PHE B 1 48 ? -15.383 16.797 -20.938 1 89 48 PHE B N 1
ATOM 2766 C CA . PHE B 1 48 ? -16.172 15.633 -20.547 1 89 48 PHE B CA 1
ATOM 2767 C C . PHE B 1 48 ? -16.953 15.102 -21.734 1 89 48 PHE B C 1
ATOM 2769 O O . PHE B 1 48 ? -17.344 15.859 -22.625 1 89 48 PHE B O 1
ATOM 2776 N N . GLU B 1 49 ? -17.047 13.734 -21.734 1 86 49 GLU B N 1
ATOM 2777 C CA . GLU B 1 49 ? -18.031 13.102 -22.609 1 86 49 GLU B CA 1
ATOM 2778 C C . GLU B 1 49 ? -19.312 12.773 -21.844 1 86 49 GLU B C 1
ATOM 2780 O O . GLU B 1 49 ? -19.266 12.156 -20.781 1 86 49 GLU B O 1
ATOM 2785 N N . ARG B 1 50 ? -20.375 13.352 -22.375 1 78.31 50 ARG B N 1
ATOM 2786 C CA . ARG B 1 50 ? -21.672 13.086 -21.75 1 78.31 50 ARG B CA 1
ATOM 2787 C C . ARG B 1 50 ? -22.172 11.688 -22.078 1 78.31 50 ARG B C 1
ATOM 2789 O O . ARG B 1 50 ? -22.188 11.305 -23.25 1 78.31 50 ARG B O 1
ATOM 2796 N N . LYS B 1 51 ? -22.219 10.945 -21.078 1 76 51 LYS B N 1
ATOM 2797 C CA . LYS B 1 51 ? -22.766 9.594 -21.203 1 76 51 LYS B CA 1
ATOM 2798 C C . LYS B 1 51 ? -24.109 9.469 -20.484 1 76 51 LYS B C 1
ATOM 2800 O O . LYS B 1 51 ? -24.453 10.328 -19.672 1 76 51 LYS B O 1
ATOM 2805 N N . PRO B 1 52 ? -24.953 8.438 -20.797 1 68.06 52 PRO B N 1
ATOM 2806 C CA . PRO B 1 52 ? -26.25 8.266 -20.125 1 68.06 52 PRO B CA 1
ATOM 2807 C C . PRO B 1 52 ? -26.109 8.203 -18.609 1 68.06 52 PRO B C 1
ATOM 2809 O O . PRO B 1 52 ? -27 8.672 -17.891 1 68.06 52 PRO B O 1
ATOM 2812 N N . ARG B 1 53 ? -25.016 7.688 -18.203 1 64.31 53 ARG B N 1
ATOM 2813 C CA . ARG B 1 53 ? -24.938 7.496 -16.766 1 64.31 53 ARG B CA 1
ATOM 2814 C C . ARG B 1 53 ? -23.922 8.445 -16.141 1 64.31 53 ARG B C 1
ATOM 2816 O O . ARG B 1 53 ? -23.562 8.289 -14.969 1 64.31 53 ARG B O 1
ATOM 2823 N N . GLY B 1 54 ? -23.578 9.438 -16.922 1 78.56 54 GLY B N 1
ATOM 2824 C CA . GLY B 1 54 ? -22.734 10.375 -16.203 1 78.56 54 GLY B CA 1
ATOM 2825 C C . GLY B 1 54 ? -21.75 11.094 -17.109 1 78.56 54 GLY B C 1
ATOM 2826 O O . GLY B 1 54 ? -21.984 11.234 -18.312 1 78.56 54 GLY B O 1
ATOM 2827 N N . MET B 1 55 ? -20.844 11.906 -16.516 1 82.25 55 MET B N 1
ATOM 2828 C CA . MET B 1 55 ? -19.797 12.695 -17.156 1 82.25 55 MET B CA 1
ATOM 2829 C C . MET B 1 55 ? -18.453 11.969 -17.109 1 82.25 55 MET B C 1
ATOM 2831 O O . MET B 1 55 ? -17.922 11.711 -16.031 1 82.25 55 MET B O 1
ATOM 2835 N N . GLU B 1 56 ? -18 11.555 -18.266 1 82.38 56 GLU B N 1
ATOM 2836 C CA . GLU B 1 56 ? -16.688 10.906 -18.328 1 82.38 56 GLU B CA 1
ATOM 2837 C C . GLU B 1 56 ? -15.617 11.867 -18.812 1 82.38 56 GLU B C 1
ATOM 2839 O O . GLU B 1 56 ? -15.781 12.516 -19.859 1 82.38 56 GLU B O 1
ATOM 2844 N N . PRO B 1 57 ? -14.586 12.047 -17.984 1 80.88 57 PRO B N 1
ATOM 2845 C CA . PRO B 1 57 ? -13.539 12.969 -18.438 1 80.88 57 PRO B CA 1
ATOM 2846 C C . PRO B 1 57 ? -12.875 12.531 -19.734 1 80.88 57 PRO B C 1
ATOM 2848 O O . PRO B 1 57 ? -12.664 11.336 -19.953 1 80.88 57 PRO B O 1
ATOM 2851 N N . THR B 1 58 ? -12.727 13.562 -20.656 1 76.88 58 THR B N 1
ATOM 2852 C CA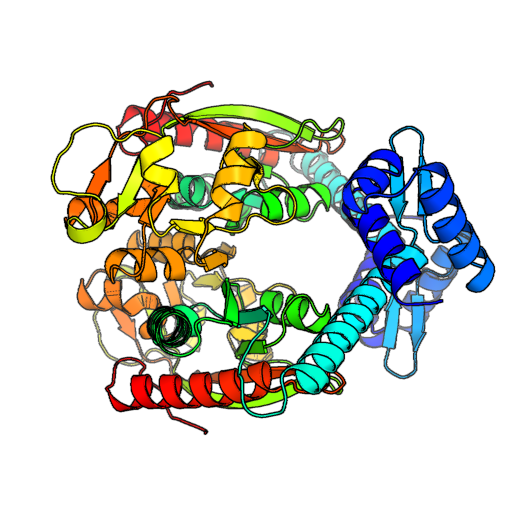 . THR B 1 58 ? -11.891 13.352 -21.828 1 76.88 58 THR B CA 1
ATOM 2853 C C . THR B 1 58 ? -10.414 13.375 -21.453 1 76.88 58 THR B C 1
ATOM 2855 O O . THR B 1 58 ? -10.07 13.586 -20.281 1 76.88 58 THR B O 1
ATOM 2858 N N . ALA B 1 59 ? -9.586 13.164 -22.406 1 66.44 59 ALA B N 1
ATOM 2859 C CA . ALA B 1 59 ? -8.148 13.305 -22.172 1 66.44 59 ALA B CA 1
ATOM 2860 C C . ALA B 1 59 ? -7.801 14.711 -21.688 1 66.44 59 ALA B C 1
ATOM 2862 O O . ALA B 1 59 ? -6.988 14.875 -20.766 1 66.44 59 ALA B O 1
ATOM 2863 N N . ALA B 1 60 ? -8.43 15.57 -22.375 1 71.12 60 ALA B N 1
ATOM 2864 C CA . ALA B 1 60 ? -8.258 16.953 -21.969 1 71.12 60 ALA B CA 1
ATOM 2865 C C . ALA B 1 60 ? -8.773 17.188 -20.547 1 71.12 60 ALA B C 1
ATOM 2867 O O . ALA B 1 60 ? -8.172 17.938 -19.781 1 71.12 60 ALA B O 1
ATOM 2868 N N . GLY B 1 61 ? -9.828 16.5 -20.281 1 79.25 61 GLY B N 1
ATOM 2869 C CA . GLY B 1 61 ? -10.383 16.578 -18.938 1 79.25 61 GLY B CA 1
ATOM 2870 C C . GLY B 1 61 ? -9.453 16 -17.891 1 79.25 61 GLY B C 1
ATOM 2871 O O . GLY B 1 61 ? -9.297 16.594 -16.812 1 79.25 61 GLY B O 1
ATOM 2872 N N . GLU B 1 62 ? -8.844 14.984 -18.203 1 70.62 62 GLU B N 1
ATOM 2873 C CA . GLU B 1 62 ? -7.891 14.359 -17.281 1 70.62 62 GLU B CA 1
ATOM 2874 C C . GLU B 1 62 ? -6.684 15.266 -17.047 1 70.62 62 GLU B C 1
ATOM 2876 O O . GLU B 1 62 ? -6.254 15.43 -15.898 1 70.62 62 GLU B O 1
ATOM 2881 N N . ARG B 1 63 ? -6.266 15.828 -18.094 1 65.38 63 ARG B N 1
ATOM 2882 C CA . ARG B 1 63 ? -5.125 16.734 -18 1 65.38 63 ARG B CA 1
ATOM 2883 C C . ARG B 1 63 ? -5.484 17.969 -17.188 1 65.38 63 ARG B C 1
ATOM 2885 O O . ARG B 1 63 ? -4.699 18.422 -16.328 1 65.38 63 ARG B O 1
ATOM 2892 N N . LEU B 1 64 ? -6.652 18.422 -17.5 1 73.56 64 LEU B N 1
ATOM 2893 C CA . LEU B 1 64 ? -7.066 19.625 -16.766 1 73.56 64 LEU B CA 1
ATOM 2894 C C . LEU B 1 64 ? -7.227 19.312 -15.281 1 73.56 64 LEU B C 1
ATOM 2896 O O . LEU B 1 64 ? -6.914 20.141 -14.43 1 73.56 64 LEU B O 1
ATOM 2900 N N . TYR B 1 65 ? -7.656 18.078 -15.086 1 78.12 65 TYR B N 1
ATOM 2901 C CA . TYR B 1 65 ? -7.836 17.703 -13.688 1 78.12 65 TYR B CA 1
ATOM 2902 C C . TYR B 1 65 ? -6.508 17.75 -12.938 1 78.12 65 TYR B C 1
ATOM 2904 O O . TYR B 1 65 ? -6.43 18.312 -11.836 1 78.12 65 TYR B O 1
ATOM 2912 N N . GLU B 1 66 ? -5.555 17.297 -13.57 1 64.94 66 GLU B N 1
ATOM 2913 C CA . GLU B 1 66 ? -4.219 17.297 -12.977 1 64.94 66 GLU B CA 1
ATOM 2914 C C . GLU B 1 66 ? -3.738 18.719 -12.719 1 64.94 66 GLU B C 1
ATOM 2916 O O . GLU B 1 66 ? -3.227 19.031 -11.641 1 64.94 66 GLU B O 1
ATOM 2921 N N . HIS B 1 67 ? -3.947 19.516 -13.703 1 65.88 67 HIS B N 1
ATOM 2922 C CA . HIS B 1 67 ? -3.514 20.906 -13.594 1 65.88 67 HIS B CA 1
ATOM 2923 C C . HIS B 1 67 ? -4.383 21.688 -12.602 1 65.88 67 HIS B C 1
ATOM 2925 O O . HIS B 1 67 ? -3.875 22.469 -11.805 1 65.88 67 HIS B O 1
ATOM 2931 N N . ALA B 1 68 ? -5.672 21.344 -12.719 1 73.62 68 ALA B N 1
ATOM 2932 C CA . ALA B 1 68 ? -6.613 22.094 -11.891 1 73.62 68 ALA B CA 1
ATOM 2933 C C . ALA B 1 68 ? -6.348 21.875 -10.406 1 73.62 68 ALA B C 1
ATOM 2935 O O . ALA B 1 68 ? -6.363 22.812 -9.617 1 73.62 68 ALA B O 1
ATOM 2936 N N . ARG B 1 69 ? -6.074 20.688 -10.156 1 68.94 69 ARG B N 1
ATOM 2937 C CA . ARG B 1 69 ? -5.781 20.359 -8.766 1 68.94 69 ARG B CA 1
ATOM 2938 C C . ARG B 1 69 ? -4.539 21.094 -8.281 1 68.94 69 ARG B C 1
ATOM 2940 O O . ARG B 1 69 ? -4.527 21.641 -7.172 1 68.94 69 ARG B O 1
ATOM 2947 N N . ILE B 1 70 ? -3.621 21.156 -9.141 1 61.53 70 ILE B N 1
ATOM 2948 C CA . ILE B 1 70 ? -2.363 21.828 -8.828 1 61.53 70 ILE B CA 1
ATOM 2949 C C . ILE B 1 70 ? -2.609 23.328 -8.633 1 61.53 70 ILE B C 1
ATOM 2951 O O . ILE B 1 70 ? -2.135 23.922 -7.664 1 61.53 70 ILE B O 1
ATOM 2955 N N . ILE B 1 71 ? -3.324 23.781 -9.492 1 62.22 71 ILE B N 1
ATOM 2956 C CA . ILE B 1 71 ? -3.584 25.219 -9.508 1 62.22 71 ILE B CA 1
ATOM 2957 C C . ILE B 1 71 ? -4.387 25.609 -8.266 1 62.22 71 ILE B C 1
ATOM 2959 O O . ILE B 1 71 ? -4.027 26.547 -7.559 1 62.22 71 ILE B O 1
ATOM 2963 N N . LEU B 1 72 ? -5.391 24.844 -8.031 1 68.81 72 LEU B N 1
ATOM 2964 C CA . LEU B 1 72 ? -6.262 25.203 -6.914 1 68.81 72 LEU B CA 1
ATOM 2965 C C . LEU B 1 72 ? -5.539 25.031 -5.582 1 68.81 72 LEU B C 1
ATOM 2967 O O . LEU B 1 72 ? -5.727 25.812 -4.656 1 68.81 72 LEU B O 1
ATOM 2971 N N . ARG B 1 73 ? -4.773 24.047 -5.543 1 65.31 73 ARG B N 1
ATOM 2972 C CA . ARG B 1 73 ? -3.957 23.844 -4.348 1 65.31 73 ARG B CA 1
ATOM 2973 C C . ARG B 1 73 ? -2.973 25 -4.16 1 65.31 73 ARG B C 1
ATOM 2975 O O . ARG B 1 73 ? -2.777 25.469 -3.039 1 65.31 73 ARG B O 1
ATOM 2982 N N . ALA B 1 74 ? -2.381 25.344 -5.215 1 59.75 74 ALA B N 1
ATOM 2983 C CA . ALA B 1 74 ? -1.437 26.469 -5.168 1 59.75 74 ALA B CA 1
ATOM 2984 C C . ALA B 1 74 ? -2.133 27.75 -4.754 1 59.75 74 ALA B C 1
ATOM 2986 O O . ALA B 1 74 ? -1.59 28.531 -3.967 1 59.75 74 ALA B O 1
ATOM 2987 N N . MET B 1 75 ? -3.25 27.938 -5.305 1 60.75 75 MET B N 1
ATOM 2988 C CA . MET B 1 75 ? -4.023 29.125 -4.973 1 60.75 75 MET B CA 1
ATOM 2989 C C . MET B 1 75 ? -4.41 29.125 -3.498 1 60.75 75 MET B C 1
ATOM 2991 O O . MET B 1 75 ? -4.293 30.156 -2.824 1 60.75 75 MET B O 1
ATOM 2995 N N . ALA B 1 76 ? -4.863 28 -3.119 1 64.25 76 ALA B N 1
ATOM 2996 C CA . ALA B 1 76 ? -5.25 27.891 -1.715 1 64.25 76 ALA B CA 1
ATOM 2997 C C . ALA B 1 76 ? -4.059 28.125 -0.795 1 64.25 76 ALA B C 1
ATOM 2999 O O . ALA B 1 76 ? -4.176 28.797 0.229 1 64.25 76 ALA B O 1
ATOM 3000 N N . ALA B 1 77 ? -3.021 27.562 -1.174 1 62.53 77 ALA B N 1
ATOM 3001 C CA . ALA B 1 77 ? -1.795 27.734 -0.402 1 62.53 77 ALA B CA 1
ATOM 3002 C C . ALA B 1 77 ? -1.366 29.188 -0.366 1 62.53 77 ALA B C 1
ATOM 3004 O O . ALA B 1 77 ? -0.975 29.703 0.685 1 62.53 77 ALA B O 1
ATOM 3005 N N . ALA B 1 78 ? -1.451 29.812 -1.45 1 57.97 78 ALA B N 1
ATOM 3006 C CA . ALA B 1 78 ? -1.087 31.234 -1.545 1 57.97 78 ALA B CA 1
ATOM 3007 C C . ALA B 1 78 ? -1.987 32.094 -0.661 1 57.97 78 ALA B C 1
ATOM 3009 O O . ALA B 1 78 ? -1.507 32.969 0.051 1 57.97 78 ALA B O 1
ATOM 3010 N N . GLU B 1 79 ? -3.188 31.844 -0.846 1 58.56 79 GLU B N 1
ATOM 3011 C CA . GLU B 1 79 ? -4.148 32.594 -0.053 1 58.56 79 GLU B CA 1
ATOM 3012 C C . GLU B 1 79 ? -3.885 32.438 1.441 1 58.56 79 GLU B C 1
ATOM 3014 O O . GLU B 1 79 ? -3.918 33.406 2.195 1 58.56 79 GLU B O 1
ATOM 3019 N N . ARG B 1 80 ? -3.746 31.266 1.815 1 62.06 80 ARG B N 1
ATOM 3020 C CA . ARG B 1 80 ? -3.482 30.969 3.221 1 62.06 80 ARG B CA 1
ATOM 3021 C C . ARG B 1 80 ? -2.195 31.641 3.688 1 62.06 80 ARG B C 1
ATOM 3023 O O . ARG B 1 80 ? -2.148 32.219 4.781 1 62.06 80 ARG B O 1
ATOM 3030 N N . GLU B 1 81 ? -1.249 31.484 2.893 1 55.72 81 GLU B N 1
ATOM 3031 C CA . GLU B 1 81 ? 0.035 32.094 3.236 1 55.72 81 GLU B CA 1
ATOM 3032 C C . GLU B 1 81 ? -0.086 33.594 3.375 1 55.72 81 GLU B C 1
ATOM 3034 O O . GLU B 1 81 ? 0.521 34.219 4.266 1 55.72 81 GLU B O 1
ATOM 3039 N N . ILE B 1 82 ? -0.767 34.156 2.471 1 54.47 82 ILE B N 1
ATOM 3040 C CA . ILE B 1 82 ? -0.93 35.625 2.488 1 54.47 82 ILE B CA 1
ATOM 3041 C C . ILE B 1 82 ? -1.764 36.031 3.699 1 54.47 82 ILE B C 1
ATOM 3043 O O . ILE B 1 82 ? -1.454 37 4.367 1 54.47 82 ILE B O 1
ATOM 3047 N N . LYS B 1 83 ? -2.803 35.281 3.852 1 56.88 83 LYS B N 1
ATOM 3048 C CA . LYS B 1 83 ? -3.709 35.625 4.941 1 56.88 83 LYS B CA 1
ATOM 3049 C C . LYS B 1 83 ? -3.08 35.344 6.297 1 56.88 83 LYS B C 1
ATOM 3051 O O . LYS B 1 83 ? -3.256 36.094 7.254 1 56.88 83 LYS B O 1
ATOM 3056 N N . GLU B 1 84 ? -2.773 34.094 6.422 1 54.59 84 GLU B N 1
ATOM 3057 C CA . GLU B 1 84 ? -2.299 33.656 7.738 1 54.59 84 GLU B CA 1
ATOM 3058 C C . GLU B 1 84 ? -0.94 34.281 8.055 1 54.59 84 GLU B C 1
ATOM 3060 O O . GLU B 1 84 ? -0.526 34.312 9.219 1 54.59 84 GLU B O 1
ATOM 3065 N N . GLY B 1 85 ? -0.57 35.219 7.324 1 49.59 85 GLY B N 1
ATOM 3066 C CA . GLY B 1 85 ? 0.754 35.75 7.652 1 49.59 85 GLY B CA 1
ATOM 3067 C C . GLY B 1 85 ? 1.755 34.625 7.953 1 49.59 85 GLY B C 1
ATOM 3068 O O . GLY B 1 85 ? 1.386 33.469 8.062 1 49.59 85 GLY B O 1
ATOM 3069 N N . GLY B 1 86 ? 3.189 34.719 7.707 1 53.06 86 GLY B N 1
ATOM 3070 C CA . GLY B 1 86 ? 4.348 33.844 7.816 1 53.06 86 GLY B CA 1
ATOM 3071 C C . GLY B 1 86 ? 4.367 33.031 9.094 1 53.06 86 GLY B C 1
ATOM 3072 O O . GLY B 1 86 ? 5.234 32.188 9.281 1 53.06 86 GLY B O 1
ATOM 3073 N N . SER B 1 87 ? 3.523 33.469 10.117 1 57.81 87 SER B N 1
ATOM 3074 C CA . SER B 1 87 ? 3.848 32.938 11.438 1 57.81 87 SER B CA 1
ATOM 3075 C C . SER B 1 87 ? 3.047 31.672 11.742 1 57.81 87 SER B C 1
ATOM 3077 O O . SER B 1 87 ? 3.484 30.828 12.531 1 57.81 87 SER B O 1
ATOM 3079 N N . VAL B 1 88 ? 1.89 31.5 11.117 1 68.12 88 VAL B N 1
ATOM 3080 C CA . VAL B 1 88 ? 1.099 30.359 11.586 1 68.12 88 VAL B CA 1
ATOM 3081 C C . VAL B 1 88 ? 1.173 29.219 10.562 1 68.12 88 VAL B C 1
ATOM 3083 O O . VAL B 1 88 ? 0.841 29.406 9.391 1 68.12 88 VAL B O 1
ATOM 3086 N N . ILE B 1 89 ? 1.849 28.156 10.977 1 81.19 89 ILE B N 1
ATOM 3087 C CA . ILE B 1 89 ? 1.912 26.938 10.172 1 81.19 89 ILE B CA 1
ATOM 3088 C C . ILE B 1 89 ? 0.552 26.25 10.18 1 81.19 89 ILE B C 1
ATOM 3090 O O . ILE B 1 89 ? 0.101 25.75 11.219 1 81.19 89 ILE B O 1
ATOM 3094 N N . ALA B 1 90 ? -0.156 26.328 9.031 1 82.88 90 ALA B N 1
ATOM 3095 C CA . ALA B 1 90 ? -1.502 25.766 8.938 1 82.88 90 ALA B CA 1
ATOM 3096 C C . ALA B 1 90 ? -1.776 25.234 7.531 1 82.88 90 ALA B C 1
ATOM 3098 O O . ALA B 1 90 ? -1.001 25.469 6.605 1 82.88 90 ALA B O 1
ATOM 3099 N N . GLY B 1 91 ? -2.893 24.422 7.438 1 83.94 91 GLY B N 1
ATOM 3100 C CA . GLY B 1 91 ? -3.324 23.922 6.141 1 83.94 91 GLY B CA 1
ATOM 3101 C C . GLY B 1 91 ? -3.172 22.422 6 1 83.94 91 GLY B C 1
ATOM 3102 O O . GLY B 1 91 ? -2.885 21.719 6.977 1 83.94 91 GLY B O 1
ATOM 3103 N N . ASP B 1 92 ? -3.379 21.969 4.707 1 85.56 92 ASP B N 1
ATOM 3104 C CA . ASP B 1 92 ? -3.311 20.547 4.41 1 85.56 92 ASP B CA 1
ATOM 3105 C C . ASP B 1 92 ? -1.938 20.172 3.859 1 85.56 92 ASP B C 1
ATOM 3107 O O . ASP B 1 92 ? -1.336 20.922 3.098 1 85.56 92 ASP B O 1
ATOM 3111 N N . ILE B 1 93 ? -1.456 19.078 4.312 1 90.12 93 ILE B N 1
ATOM 3112 C CA . ILE B 1 93 ? -0.208 18.562 3.762 1 90.12 93 ILE B CA 1
ATOM 3113 C C . ILE B 1 93 ? -0.294 17.047 3.619 1 90.12 93 ILE B C 1
ATOM 3115 O O . ILE B 1 93 ? -0.809 16.359 4.504 1 90.12 93 ILE B O 1
ATOM 3119 N N . SER B 1 94 ? 0.068 16.578 2.447 1 93.25 94 SER B N 1
ATOM 3120 C CA . SER B 1 94 ? 0.091 15.141 2.146 1 93.25 94 SER B CA 1
ATOM 3121 C C . SER B 1 94 ? 1.514 14.656 1.899 1 93.25 94 SER B C 1
ATOM 3123 O O . SER B 1 94 ? 2.219 15.188 1.039 1 93.25 94 SER B O 1
ATOM 3125 N N . ILE B 1 95 ? 1.865 13.602 2.652 1 96 95 ILE B N 1
ATOM 3126 C CA . ILE B 1 95 ? 3.227 13.086 2.568 1 96 95 ILE B CA 1
ATOM 3127 C C . ILE B 1 95 ? 3.191 11.586 2.291 1 96 95 ILE B C 1
ATOM 3129 O O . ILE B 1 95 ? 2.496 10.836 2.982 1 96 95 ILE B O 1
ATOM 3133 N N . GLY B 1 96 ? 3.877 11.188 1.249 1 95.38 96 GLY B N 1
ATOM 3134 C CA . GLY B 1 96 ? 4.055 9.773 0.948 1 95.38 96 GLY B CA 1
ATOM 3135 C C . GLY B 1 96 ? 5.41 9.242 1.373 1 95.38 96 GLY B C 1
ATOM 3136 O O . GLY B 1 96 ? 6.426 9.922 1.221 1 95.38 96 GLY B O 1
ATOM 3137 N N . MET B 1 97 ? 5.344 8 1.967 1 95 97 MET B N 1
ATOM 3138 C CA . MET B 1 97 ? 6.598 7.426 2.443 1 95 97 MET B CA 1
ATOM 3139 C C . MET B 1 97 ? 6.691 5.949 2.08 1 95 97 MET B C 1
ATOM 3141 O O . MET B 1 97 ? 5.684 5.238 2.08 1 95 97 MET B O 1
ATOM 3145 N N . ALA B 1 98 ? 7.969 5.602 1.809 1 91.25 98 ALA B N 1
ATOM 3146 C CA . ALA B 1 98 ? 8.258 4.172 1.78 1 91.25 98 ALA B CA 1
ATOM 3147 C C . ALA B 1 98 ? 8.141 3.561 3.174 1 91.25 98 ALA B C 1
ATOM 3149 O O . ALA B 1 98 ? 8.086 4.281 4.172 1 91.25 98 ALA B O 1
ATOM 3150 N N . ASN B 1 99 ? 8.094 2.236 3.217 1 90.06 99 ASN B N 1
ATOM 3151 C CA . ASN B 1 99 ? 7.828 1.508 4.453 1 90.06 99 ASN B CA 1
ATOM 3152 C C . ASN B 1 99 ? 8.828 1.883 5.547 1 90.06 99 ASN B C 1
ATOM 3154 O O . ASN B 1 99 ? 8.438 2.117 6.695 1 90.06 99 ASN B O 1
ATOM 3158 N N . SER B 1 100 ? 10.117 1.932 5.203 1 91.06 100 SER B N 1
ATOM 3159 C CA . SER B 1 100 ? 11.133 2.234 6.203 1 91.06 100 SER B CA 1
ATOM 3160 C C . SER B 1 100 ? 10.93 3.621 6.801 1 91.06 100 SER B C 1
ATOM 3162 O O . SER B 1 100 ? 11.117 3.82 8 1 91.06 100 SER B O 1
ATOM 3164 N N . GLY B 1 101 ? 10.594 4.531 5.926 1 94.94 101 GLY B N 1
ATOM 3165 C CA . GLY B 1 101 ? 10.289 5.863 6.414 1 94.94 101 GLY B CA 1
ATOM 3166 C C . GLY B 1 101 ? 9.117 5.891 7.379 1 94.94 101 GLY B C 1
ATOM 3167 O O . GLY B 1 101 ? 9.195 6.516 8.438 1 94.94 101 GLY B O 1
ATOM 3168 N N . MET B 1 102 ? 8.062 5.23 7.004 1 95.31 102 MET B N 1
ATOM 3169 C CA . MET B 1 102 ? 6.879 5.168 7.855 1 95.31 102 MET B CA 1
ATOM 3170 C C . MET B 1 102 ? 7.203 4.523 9.195 1 95.31 102 MET B C 1
ATOM 3172 O O . MET B 1 102 ? 6.812 5.035 10.25 1 95.31 102 MET B O 1
ATOM 3176 N N . LYS B 1 103 ? 7.938 3.471 9.18 1 94.69 103 LYS B N 1
ATOM 3177 C CA . LYS B 1 103 ? 8.289 2.736 10.391 1 94.69 103 LYS B CA 1
ATOM 3178 C C . LYS B 1 103 ? 9.133 3.596 11.328 1 94.69 103 LYS B C 1
ATOM 3180 O O . LYS B 1 103 ? 8.961 3.555 12.547 1 94.69 103 LYS B O 1
ATOM 3185 N N . ALA B 1 104 ? 10.016 4.324 10.75 1 96.69 104 ALA B N 1
ATOM 3186 C CA . ALA B 1 104 ? 11.008 5.016 11.57 1 96.69 104 ALA B CA 1
ATOM 3187 C C . ALA B 1 104 ? 10.469 6.348 12.078 1 96.69 104 ALA B C 1
ATOM 3189 O O . ALA B 1 104 ? 10.68 6.707 13.242 1 96.69 104 ALA B O 1
ATOM 3190 N N . ILE B 1 105 ? 9.719 7.062 11.211 1 97.81 105 ILE B N 1
ATOM 3191 C CA . ILE B 1 105 ? 9.445 8.43 11.641 1 97.81 105 ILE B CA 1
ATOM 3192 C C . ILE B 1 105 ? 7.941 8.695 11.586 1 97.81 105 ILE B C 1
ATOM 3194 O O . ILE B 1 105 ? 7.48 9.766 11.984 1 97.81 105 ILE B O 1
ATOM 3198 N N . GLY B 1 106 ? 7.125 7.793 11.086 1 97.25 106 GLY B N 1
ATOM 3199 C CA . GLY B 1 106 ? 5.699 8.031 10.938 1 97.25 106 GLY B CA 1
ATOM 3200 C C . GLY B 1 106 ? 5.031 8.492 12.219 1 97.25 106 GLY B C 1
ATOM 3201 O O . GLY B 1 106 ? 4.387 9.539 12.242 1 97.25 106 GLY B O 1
ATOM 3202 N N . VAL B 1 107 ? 5.223 7.77 13.305 1 97 107 VAL B N 1
ATOM 3203 C CA . VAL B 1 107 ? 4.547 8.039 14.57 1 97 107 VAL B CA 1
ATOM 3204 C C . VAL B 1 107 ? 5.078 9.336 15.18 1 97 107 VAL B C 1
ATOM 3206 O O . VAL B 1 107 ? 4.301 10.211 15.555 1 97 107 VAL B O 1
ATOM 3209 N N . PRO B 1 108 ? 6.41 9.5 15.227 1 97.75 108 PRO B N 1
ATOM 3210 C CA . PRO B 1 108 ? 6.91 10.781 15.734 1 97.75 108 PRO B CA 1
ATOM 3211 C C . PRO B 1 108 ? 6.395 11.969 14.93 1 97.75 108 PRO B C 1
ATOM 3213 O O . PRO B 1 108 ? 6.125 13.031 15.492 1 97.75 108 PRO B O 1
ATOM 3216 N N . LEU B 1 109 ? 6.312 11.797 13.648 1 97.62 109 LEU B N 1
ATOM 3217 C CA . LEU B 1 109 ? 5.805 12.867 12.797 1 97.62 109 LEU B CA 1
ATOM 3218 C C . LEU B 1 109 ? 4.352 13.188 13.133 1 97.62 109 LEU B C 1
ATOM 3220 O O . LEU B 1 109 ? 3.99 14.359 13.297 1 97.62 109 LEU B O 1
ATOM 3224 N N . MET B 1 110 ? 3.525 12.172 13.203 1 96.81 110 MET B N 1
ATOM 3225 C CA . MET B 1 110 ? 2.117 12.352 13.547 1 96.81 110 MET B CA 1
ATOM 3226 C C . MET B 1 110 ? 1.971 13.023 14.906 1 96.81 110 MET B C 1
ATOM 3228 O O . MET B 1 110 ? 1.185 13.961 15.055 1 96.81 110 MET B O 1
ATOM 3232 N N . ARG B 1 111 ? 2.707 12.547 15.867 1 96.62 111 ARG B N 1
ATOM 3233 C CA . ARG B 1 111 ? 2.656 13.086 17.219 1 96.62 111 ARG B CA 1
ATOM 3234 C C . ARG B 1 111 ? 3.016 14.57 17.234 1 96.62 111 ARG B C 1
ATOM 3236 O O . ARG B 1 111 ? 2.322 15.383 17.844 1 96.62 111 ARG B O 1
ATOM 3243 N N . THR B 1 112 ? 4.102 14.883 16.578 1 96.44 112 THR B N 1
ATOM 3244 C CA . THR B 1 112 ? 4.566 16.266 16.531 1 96.44 112 THR B CA 1
ATOM 3245 C C . THR B 1 112 ? 3.527 17.172 15.875 1 96.44 112 THR B C 1
ATOM 3247 O O . THR B 1 112 ? 3.246 18.266 16.359 1 96.44 112 THR B O 1
ATOM 3250 N N . VAL B 1 113 ? 2.977 16.734 14.742 1 94.81 113 VAL B N 1
ATOM 3251 C CA . VAL B 1 113 ? 1.999 17.547 14.031 1 94.81 113 VAL B CA 1
ATOM 3252 C C . VAL B 1 113 ? 0.759 17.75 14.898 1 94.81 113 VAL B C 1
ATOM 3254 O O . VAL B 1 113 ? 0.238 18.875 14.992 1 94.81 113 VAL B O 1
ATOM 3257 N N . LEU B 1 114 ? 0.269 16.75 15.547 1 93.25 114 LEU B N 1
ATOM 3258 C CA . LEU B 1 114 ? -0.929 16.812 16.375 1 93.25 114 LEU B CA 1
ATOM 3259 C C . LEU B 1 114 ? -0.712 17.75 17.562 1 93.25 114 LEU B C 1
ATOM 3261 O O . LEU B 1 114 ? -1.635 18.453 17.984 1 93.25 114 LEU B O 1
ATOM 3265 N N . THR B 1 115 ? 0.474 17.812 18.094 1 93.5 115 THR B N 1
ATOM 3266 C CA . THR B 1 115 ? 0.729 18.547 19.328 1 93.5 115 THR B CA 1
ATOM 3267 C C . THR B 1 115 ? 1.208 19.969 19.031 1 93.5 115 THR B C 1
ATOM 3269 O O . THR B 1 115 ? 0.798 20.922 19.703 1 93.5 115 THR B O 1
ATOM 3272 N N . LYS B 1 116 ? 2.037 20.109 18.031 1 93.31 116 LYS B N 1
ATOM 3273 C CA . LYS B 1 116 ? 2.709 21.391 17.812 1 93.31 116 LYS B CA 1
ATOM 3274 C C . LYS B 1 116 ? 2.059 22.172 16.672 1 93.31 116 LYS B C 1
ATOM 3276 O O . LYS B 1 116 ? 2.256 23.391 16.562 1 93.31 116 LYS B O 1
ATOM 3281 N N . TYR B 1 117 ? 1.365 21.484 15.859 1 91.62 117 TYR B N 1
ATOM 3282 C CA . TYR B 1 117 ? 0.757 22.141 14.711 1 91.62 117 TYR B CA 1
ATOM 3283 C C . TYR B 1 117 ? -0.732 21.828 14.625 1 91.62 117 TYR B C 1
ATOM 3285 O O . TYR B 1 117 ? -1.197 21.234 13.648 1 91.62 117 TYR B O 1
ATOM 3293 N N . PRO B 1 118 ? -1.481 22.297 15.5 1 86.06 118 PRO B N 1
ATOM 3294 C CA . PRO B 1 118 ? -2.895 21.906 15.602 1 86.06 118 PRO B CA 1
ATOM 3295 C C . PRO B 1 118 ? -3.707 22.344 14.383 1 86.06 118 PRO B C 1
ATOM 3297 O O . PRO B 1 118 ? -4.789 21.812 14.133 1 86.06 118 PRO B O 1
ATOM 3300 N N . ASN B 1 119 ? -3.178 23.328 13.625 1 87.81 119 ASN B N 1
ATOM 3301 C CA . ASN B 1 119 ? -3.922 23.844 12.477 1 87.81 119 ASN B CA 1
ATOM 3302 C C . ASN B 1 119 ? -3.498 23.141 11.188 1 87.81 119 ASN B C 1
ATOM 3304 O O . ASN B 1 119 ? -3.904 23.547 10.094 1 87.81 119 ASN B O 1
ATOM 3308 N N . VAL B 1 120 ? -2.643 22.172 11.305 1 89.12 120 VAL B N 1
ATOM 3309 C CA . VAL B 1 120 ? -2.197 21.391 10.148 1 89.12 120 VAL B CA 1
ATOM 3310 C C . VAL B 1 120 ? -3.008 20.109 10.047 1 89.12 120 VAL B C 1
ATOM 3312 O O . VAL B 1 120 ? -3.199 19.406 11.039 1 89.12 120 VAL B O 1
ATOM 3315 N N . LYS B 1 121 ? -3.531 19.859 8.883 1 88.62 121 LYS B N 1
ATOM 3316 C CA . LYS B 1 121 ? -4.156 18.562 8.578 1 88.62 121 LYS B CA 1
ATOM 3317 C C . LYS B 1 121 ? -3.201 17.656 7.805 1 88.62 121 LYS B C 1
ATOM 3319 O O . LYS B 1 121 ? -2.967 17.875 6.613 1 88.62 121 LYS B O 1
ATOM 3324 N N . LEU B 1 122 ? -2.736 16.656 8.445 1 91.62 122 LEU B N 1
ATOM 3325 C CA . LEU B 1 122 ? -1.706 15.781 7.891 1 91.62 122 LEU B CA 1
ATOM 3326 C C . LEU B 1 122 ? -2.324 14.523 7.293 1 91.62 122 LEU B C 1
ATOM 3328 O O . LEU B 1 122 ? -3.131 13.852 7.941 1 91.62 122 LEU B O 1
ATOM 3332 N N . SER B 1 123 ? -2.012 14.25 6.078 1 90.5 123 SER B N 1
ATOM 3333 C CA . SER B 1 123 ? -2.295 12.977 5.434 1 90.5 123 SER B CA 1
ATOM 3334 C C . SER B 1 123 ? -1.011 12.211 5.133 1 90.5 123 SER B C 1
ATOM 3336 O O . SER B 1 123 ? -0.116 12.727 4.465 1 90.5 123 SER B O 1
ATOM 3338 N N . LEU B 1 124 ? -0.94 10.984 5.668 1 93 124 LEU B N 1
ATOM 3339 C CA . LEU B 1 124 ? 0.222 10.133 5.426 1 93 124 LEU B CA 1
ATOM 3340 C C . LEU B 1 124 ? -0.161 8.914 4.602 1 93 124 LEU B C 1
ATOM 3342 O O . LEU B 1 124 ? -1.154 8.242 4.895 1 93 124 LEU B O 1
ATOM 3346 N N . THR B 1 125 ? 0.612 8.688 3.6 1 91.31 125 THR B N 1
ATOM 3347 C CA . THR B 1 125 ? 0.414 7.508 2.76 1 91.31 125 THR B CA 1
ATOM 3348 C C . THR B 1 125 ? 1.681 6.656 2.711 1 91.31 125 THR B C 1
ATOM 3350 O O . THR B 1 125 ? 2.791 7.191 2.646 1 91.31 125 THR B O 1
ATOM 3353 N N . GLU B 1 126 ? 1.48 5.367 2.816 1 91.19 126 GLU B N 1
ATOM 3354 C CA . GLU B 1 126 ? 2.58 4.418 2.67 1 91.19 126 GLU B CA 1
ATOM 3355 C C . GLU B 1 126 ? 2.432 3.594 1.394 1 91.19 126 GLU B C 1
ATOM 3357 O O . GLU B 1 126 ? 1.36 3.051 1.121 1 91.19 126 GLU B O 1
ATOM 3362 N N . SER B 1 127 ? 3.445 3.615 0.651 1 86.69 127 SER B N 1
ATOM 3363 C CA . SER B 1 127 ? 3.502 2.799 -0.556 1 86.69 127 SER B CA 1
ATOM 3364 C C . SER B 1 127 ? 4.945 2.51 -0.961 1 86.69 127 SER B C 1
ATOM 3366 O O . SER B 1 127 ? 5.879 3.055 -0.374 1 86.69 127 SER B O 1
ATOM 3368 N N . LEU B 1 128 ? 5.051 1.597 -1.882 1 85.38 128 LEU B N 1
ATOM 3369 C CA . LEU B 1 128 ? 6.375 1.369 -2.449 1 85.38 128 LEU B CA 1
ATOM 3370 C C . LEU B 1 128 ? 6.879 2.613 -3.172 1 85.38 128 LEU B C 1
ATOM 3372 O O . LEU B 1 128 ? 6.082 3.416 -3.662 1 85.38 128 LEU B O 1
ATOM 3376 N N . SER B 1 129 ? 8.141 2.748 -3.258 1 86.56 129 SER B N 1
ATOM 3377 C CA . SER B 1 129 ? 8.773 3.98 -3.715 1 86.56 129 SER B CA 1
ATOM 3378 C C . SER B 1 129 ? 8.289 4.371 -5.105 1 86.56 129 SER B C 1
ATOM 3380 O O . SER B 1 129 ? 8 5.539 -5.363 1 86.56 129 SER B O 1
ATOM 3382 N N . GLY B 1 130 ? 8.234 3.4 -6 1 81.5 130 GLY B N 1
ATOM 3383 C CA . GLY B 1 130 ? 7.777 3.711 -7.344 1 81.5 130 GLY B CA 1
ATOM 3384 C C . GLY B 1 130 ? 6.379 4.297 -7.379 1 81.5 130 GLY B C 1
ATOM 3385 O O . GLY B 1 130 ? 6.125 5.27 -8.086 1 81.5 130 GLY B O 1
ATOM 3386 N N . ALA B 1 131 ? 5.496 3.721 -6.66 1 81.06 131 ALA B N 1
ATOM 3387 C CA . ALA B 1 131 ? 4.117 4.199 -6.59 1 81.06 131 ALA B CA 1
ATOM 3388 C C . ALA B 1 131 ? 4.047 5.566 -5.914 1 81.06 131 ALA B C 1
ATOM 3390 O O . ALA B 1 131 ? 3.289 6.441 -6.348 1 81.06 131 ALA B O 1
ATOM 3391 N N . THR B 1 132 ? 4.793 5.75 -4.895 1 88.19 132 THR B N 1
ATOM 3392 C CA . THR B 1 132 ? 4.816 7.02 -4.18 1 88.19 132 THR B CA 1
ATOM 3393 C C . THR B 1 132 ? 5.281 8.148 -5.098 1 88.19 132 THR B C 1
ATOM 3395 O O . THR B 1 132 ? 4.734 9.25 -5.055 1 88.19 132 THR B O 1
ATOM 3398 N N . LEU B 1 133 ? 6.223 7.859 -5.863 1 85.88 133 LEU B N 1
ATOM 3399 C CA . LEU B 1 133 ? 6.73 8.867 -6.785 1 85.88 133 LEU B CA 1
ATOM 3400 C C . LEU B 1 133 ? 5.668 9.25 -7.812 1 85.88 133 LEU B C 1
ATOM 3402 O O . LEU B 1 133 ? 5.555 10.422 -8.188 1 85.88 133 LEU B O 1
ATOM 3406 N N . LEU B 1 134 ? 4.984 8.258 -8.25 1 78.56 134 LEU B N 1
ATOM 3407 C CA . LEU B 1 134 ? 3.904 8.531 -9.195 1 78.56 134 LEU B CA 1
ATOM 3408 C C . LEU B 1 134 ? 2.852 9.438 -8.57 1 78.56 134 LEU B C 1
ATOM 3410 O O . LEU B 1 134 ? 2.336 10.344 -9.234 1 78.56 134 LEU B O 1
ATOM 3414 N N . HIS B 1 135 ? 2.506 9.188 -7.352 1 84.44 135 HIS B N 1
ATOM 3415 C CA . HIS B 1 135 ? 1.567 10.047 -6.633 1 84.44 135 HIS B CA 1
ATOM 3416 C C . HIS B 1 135 ? 2.088 11.477 -6.539 1 84.44 135 HIS B C 1
ATOM 3418 O O . HIS B 1 135 ? 1.314 12.43 -6.641 1 84.44 135 HIS B O 1
ATOM 3424 N N . LEU B 1 136 ? 3.363 11.586 -6.336 1 88.81 136 LEU B N 1
ATOM 3425 C CA . LEU B 1 136 ? 3.975 12.906 -6.25 1 88.81 136 LEU B CA 1
ATOM 3426 C C . LEU B 1 136 ? 3.916 13.625 -7.594 1 88.81 136 LEU B C 1
ATOM 3428 O O . LEU B 1 136 ? 3.527 14.789 -7.664 1 88.81 136 LEU B O 1
ATOM 3432 N N . MET B 1 137 ? 4.238 12.883 -8.594 1 81.25 137 MET B N 1
ATOM 3433 C CA . MET B 1 137 ? 4.285 13.453 -9.938 1 81.25 137 MET B CA 1
ATOM 3434 C C . MET B 1 137 ? 2.895 13.883 -10.398 1 81.25 137 MET B C 1
ATOM 3436 O O . MET B 1 137 ? 2.752 14.859 -11.141 1 81.25 137 MET B O 1
ATOM 3440 N N . ARG B 1 138 ? 1.941 13.188 -9.852 1 75 138 ARG B N 1
ATOM 3441 C CA . ARG B 1 138 ? 0.555 13.508 -10.164 1 75 138 ARG B CA 1
ATOM 3442 C C . ARG B 1 138 ? 0.007 14.562 -9.203 1 75 138 ARG B C 1
ATOM 3444 O O . ARG B 1 138 ? -1.187 14.867 -9.227 1 75 138 ARG B O 1
ATOM 3451 N N . SER B 1 139 ? 0.762 15.039 -8.375 1 79.5 139 SER B N 1
ATOM 3452 C CA . SER B 1 139 ? 0.437 16.078 -7.406 1 79.5 139 SER B CA 1
ATOM 3453 C C . SER B 1 139 ? -0.643 15.617 -6.434 1 79.5 139 SER B C 1
ATOM 3455 O O . SER B 1 139 ? -1.465 16.422 -5.984 1 79.5 139 SER B O 1
ATOM 3457 N N . GLU B 1 140 ? -0.617 14.336 -6.219 1 82.25 140 GLU B N 1
ATOM 3458 C CA . GLU B 1 140 ? -1.548 13.766 -5.246 1 82.25 140 GLU B CA 1
ATOM 3459 C C . GLU B 1 140 ? -0.997 13.875 -3.828 1 82.25 140 GLU B C 1
ATOM 3461 O O . GLU B 1 140 ? -1.75 13.781 -2.855 1 82.25 140 GLU B O 1
ATOM 3466 N N . ILE B 1 141 ? 0.295 14 -3.787 1 91.25 141 ILE B N 1
ATOM 3467 C CA . ILE B 1 141 ? 0.957 14.266 -2.516 1 91.25 141 ILE B CA 1
ATOM 3468 C C . ILE B 1 141 ? 1.939 15.422 -2.676 1 91.25 141 ILE B C 1
ATOM 3470 O O . ILE B 1 141 ? 2.322 15.766 -3.797 1 91.25 141 ILE B O 1
ATOM 3474 N N . ASP B 1 142 ? 2.27 16.016 -1.528 1 91.81 142 ASP B N 1
ATOM 3475 C CA . ASP B 1 142 ? 3.092 17.219 -1.55 1 91.81 142 ASP B CA 1
ATOM 3476 C C . ASP B 1 142 ? 4.574 16.875 -1.412 1 91.81 142 ASP B C 1
ATOM 3478 O O . ASP B 1 142 ? 5.426 17.562 -1.985 1 91.81 142 ASP B O 1
ATOM 3482 N N . LEU B 1 143 ? 4.891 15.914 -0.576 1 96.12 143 LEU B N 1
ATOM 3483 C CA . LEU B 1 143 ? 6.246 15.461 -0.297 1 96.12 143 LEU B CA 1
ATOM 3484 C C . LEU B 1 143 ? 6.328 13.938 -0.341 1 96.12 143 LEU B C 1
ATOM 3486 O O . LEU B 1 143 ? 5.332 13.25 -0.096 1 96.12 143 LEU B O 1
ATOM 3490 N N . ALA B 1 144 ? 7.539 13.484 -0.7 1 96.44 144 ALA B N 1
ATOM 3491 C CA . ALA B 1 144 ? 7.727 12.039 -0.758 1 96.44 144 ALA B CA 1
ATOM 3492 C C . ALA B 1 144 ? 9.07 11.633 -0.166 1 96.44 144 ALA B C 1
ATOM 3494 O O . ALA B 1 144 ? 10.078 12.312 -0.379 1 96.44 144 ALA B O 1
ATOM 3495 N N . LEU B 1 145 ? 9.07 10.641 0.647 1 96.25 145 LEU B N 1
ATOM 3496 C CA . LEU B 1 145 ? 10.273 9.961 1.093 1 96.25 145 LEU B CA 1
ATOM 3497 C C . LEU B 1 145 ? 10.438 8.617 0.382 1 96.25 145 LEU B C 1
ATOM 3499 O O . LEU B 1 145 ? 9.844 7.617 0.791 1 96.25 145 LEU B O 1
ATOM 3503 N N . VAL B 1 146 ? 11.336 8.57 -0.625 1 92.62 146 VAL B N 1
ATOM 3504 C CA . VAL B 1 146 ? 11.406 7.402 -1.491 1 92.62 146 VAL B CA 1
ATOM 3505 C C . VAL B 1 146 ? 12.859 7.012 -1.717 1 92.62 146 VAL B C 1
ATOM 3507 O O . VAL B 1 146 ? 13.766 7.824 -1.519 1 92.62 146 VAL B O 1
ATOM 3510 N N . TYR B 1 147 ? 12.977 5.793 -2.125 1 90.5 147 TYR B N 1
ATOM 3511 C CA . TYR B 1 147 ? 14.32 5.297 -2.396 1 90.5 147 TYR B CA 1
ATOM 3512 C C . TYR B 1 147 ? 14.664 5.418 -3.877 1 90.5 147 TYR B C 1
ATOM 3514 O O . TYR B 1 147 ? 13.82 5.148 -4.734 1 90.5 147 TYR B O 1
ATOM 3522 N N . ASN B 1 148 ? 15.875 5.879 -4.188 1 87.5 148 ASN B N 1
ATOM 3523 C CA . ASN B 1 148 ? 16.516 5.887 -5.496 1 87.5 148 ASN B CA 1
ATOM 3524 C C . ASN B 1 148 ? 15.586 6.418 -6.578 1 87.5 148 ASN B C 1
ATOM 3526 O O . ASN B 1 148 ? 15.391 5.777 -7.613 1 87.5 148 ASN B O 1
ATOM 3530 N N . PRO B 1 149 ? 15.031 7.609 -6.371 1 85.44 149 PRO B N 1
ATOM 3531 C CA . PRO B 1 149 ? 14.219 8.164 -7.453 1 85.44 149 PRO B CA 1
ATOM 3532 C C . PRO B 1 149 ? 15.016 8.406 -8.734 1 85.44 149 PRO B C 1
ATOM 3534 O O . PRO B 1 149 ? 16.234 8.625 -8.672 1 85.44 149 PRO B O 1
ATOM 3537 N N . PRO B 1 150 ? 14.281 8.266 -9.867 1 79.94 150 PRO B N 1
ATOM 3538 C CA . PRO B 1 150 ? 14.977 8.609 -11.102 1 79.94 150 PRO B CA 1
ATOM 3539 C C . PRO B 1 150 ? 15.32 10.102 -11.188 1 79.94 150 PRO B C 1
ATOM 3541 O O . PRO B 1 150 ? 14.68 10.922 -10.531 1 79.94 150 PRO B O 1
ATOM 3544 N N . ALA B 1 151 ? 16.312 10.297 -11.992 1 78.25 151 ALA B N 1
ATOM 3545 C CA . ALA B 1 151 ? 16.609 11.703 -12.289 1 78.25 151 ALA B CA 1
ATOM 3546 C C . ALA B 1 151 ? 15.523 12.312 -13.172 1 78.25 151 ALA B C 1
ATOM 3548 O O . ALA B 1 151 ? 15.234 11.797 -14.258 1 78.25 151 ALA B O 1
ATOM 3549 N N . GLU B 1 152 ? 14.797 13.102 -12.586 1 77.94 152 GLU B N 1
ATOM 3550 C CA . GLU B 1 152 ? 13.734 13.797 -13.32 1 77.94 152 GLU B CA 1
ATOM 3551 C C . GLU B 1 152 ? 13.859 15.312 -13.156 1 77.94 152 GLU B C 1
ATOM 3553 O O . GLU B 1 152 ? 14.086 15.805 -12.055 1 77.94 152 GLU B O 1
ATOM 3558 N N . LYS B 1 153 ? 13.805 16 -14.227 1 73.44 153 LYS B N 1
ATOM 3559 C CA . LYS B 1 153 ? 13.969 17.453 -14.234 1 73.44 153 LYS B CA 1
ATOM 3560 C C . LYS B 1 153 ? 12.953 18.125 -13.312 1 73.44 153 LYS B C 1
ATOM 3562 O O . LYS B 1 153 ? 13.25 19.141 -12.68 1 73.44 153 LYS B O 1
ATOM 3567 N N . ASP B 1 154 ? 11.836 17.562 -13.211 1 83.62 154 ASP B N 1
ATOM 3568 C CA . ASP B 1 154 ? 10.75 18.203 -12.477 1 83.62 154 ASP B CA 1
ATOM 3569 C C . ASP B 1 154 ? 10.75 17.766 -11.008 1 83.62 154 ASP B C 1
ATOM 3571 O O . ASP B 1 154 ? 9.891 18.188 -10.234 1 83.62 154 ASP B O 1
ATOM 3575 N N . LEU B 1 155 ? 11.719 16.969 -10.719 1 89.19 155 LEU B N 1
ATOM 3576 C CA . LEU B 1 155 ? 11.789 16.422 -9.367 1 89.19 155 LEU B CA 1
ATOM 3577 C C . LEU B 1 155 ? 12.984 16.984 -8.609 1 89.19 155 LEU B C 1
ATOM 3579 O O . LEU B 1 155 ? 14.109 16.969 -9.117 1 89.19 155 LEU B O 1
ATOM 3583 N N . VAL B 1 156 ? 12.742 17.609 -7.469 1 90.44 156 VAL B N 1
ATOM 3584 C CA . VAL B 1 156 ? 13.805 17.938 -6.523 1 90.44 156 VAL B CA 1
ATOM 3585 C C . VAL B 1 156 ? 13.969 16.797 -5.523 1 90.44 156 VAL B C 1
ATOM 3587 O O . VAL B 1 156 ? 13.055 16.484 -4.758 1 90.44 156 VAL B O 1
ATOM 3590 N N . ALA B 1 157 ? 15.055 16.156 -5.582 1 94.06 157 ALA B N 1
ATOM 3591 C CA . ALA B 1 157 ? 15.344 15.023 -4.719 1 94.06 157 ALA B CA 1
ATOM 3592 C C . ALA B 1 157 ? 16.578 15.281 -3.859 1 94.06 157 ALA B C 1
ATOM 3594 O O . ALA B 1 157 ? 17.672 15.461 -4.383 1 94.06 157 ALA B O 1
ATOM 3595 N N . GLU B 1 158 ? 16.391 15.297 -2.564 1 94.94 158 GLU B N 1
ATOM 3596 C CA . GLU B 1 158 ? 17.469 15.5 -1.604 1 94.94 158 GLU B CA 1
ATOM 3597 C C . GLU B 1 158 ? 17.812 14.203 -0.878 1 94.94 158 GLU B C 1
ATOM 3599 O O . GLU B 1 158 ? 16.953 13.602 -0.227 1 94.94 158 GLU B O 1
ATOM 3604 N N . PRO B 1 159 ? 19.062 13.734 -1.005 1 95 159 PRO B N 1
ATOM 3605 C CA . PRO B 1 159 ? 19.406 12.531 -0.25 1 95 159 PRO B CA 1
ATOM 3606 C C . PRO B 1 159 ? 19.344 12.742 1.261 1 95 159 PRO B C 1
ATOM 3608 O O . PRO B 1 159 ? 19.797 13.773 1.763 1 95 159 PRO B O 1
ATOM 3611 N N . VAL B 1 160 ? 18.812 11.781 1.939 1 96.81 160 VAL B N 1
ATOM 3612 C CA . VAL B 1 160 ? 18.578 11.891 3.377 1 96.81 160 VAL B CA 1
ATOM 3613 C C . VAL B 1 160 ? 19.484 10.906 4.117 1 96.81 160 VAL B C 1
ATOM 3615 O O . VAL B 1 160 ? 20.094 11.25 5.133 1 96.81 160 VAL B O 1
ATOM 3618 N N . LEU B 1 161 ? 19.453 9.688 3.654 1 96 161 LEU B N 1
ATOM 3619 C CA . LEU B 1 161 ? 20.297 8.664 4.277 1 96 161 LEU B CA 1
ATOM 3620 C C . LEU B 1 161 ? 20.578 7.527 3.303 1 96 161 LEU B C 1
ATOM 3622 O O . LEU B 1 161 ? 19.938 7.426 2.256 1 96 161 LEU B O 1
ATOM 3626 N N . GLU B 1 162 ? 21.578 6.797 3.613 1 93.75 162 GLU B N 1
ATOM 3627 C CA . GLU B 1 162 ? 21.938 5.586 2.887 1 93.75 162 GLU B CA 1
ATOM 3628 C C . GLU B 1 162 ? 21.953 4.367 3.809 1 93.75 162 GLU B C 1
ATOM 3630 O O . GLU B 1 162 ? 22.438 4.441 4.938 1 93.75 162 GLU B O 1
ATOM 3635 N N . GLU B 1 163 ? 21.328 3.344 3.338 1 91.94 163 GLU B N 1
ATOM 3636 C CA . GLU B 1 163 ? 21.25 2.131 4.148 1 91.94 163 GLU B CA 1
ATOM 3637 C C . GLU B 1 163 ? 21.766 0.919 3.371 1 91.94 163 GLU B C 1
ATOM 3639 O O . GLU B 1 163 ? 21.641 0.861 2.146 1 91.94 163 GLU B O 1
ATOM 3644 N N . GLN B 1 164 ? 22.266 0.02 4.152 1 91.12 164 GLN B N 1
ATOM 3645 C CA . GLN B 1 164 ? 22.75 -1.233 3.578 1 91.12 164 GLN B CA 1
ATOM 3646 C C . GLN B 1 164 ? 21.625 -2.252 3.463 1 91.12 164 GLN B C 1
ATOM 3648 O O . GLN B 1 164 ? 20.719 -2.291 4.305 1 91.12 164 GLN B O 1
ATOM 3653 N N . MET B 1 165 ? 21.75 -3.041 2.406 1 90.94 165 MET B N 1
ATOM 3654 C CA . MET B 1 165 ? 20.781 -4.109 2.195 1 90.94 165 MET B CA 1
ATOM 3655 C C . MET B 1 165 ? 21.375 -5.465 2.584 1 90.94 165 MET B C 1
ATOM 3657 O O . MET B 1 165 ? 22.562 -5.707 2.389 1 90.94 165 MET B O 1
ATOM 3661 N N . PHE B 1 166 ? 20.531 -6.355 3.045 1 93.19 166 PHE B N 1
ATOM 3662 C CA . PHE B 1 166 ? 20.922 -7.676 3.523 1 93.19 166 PHE B CA 1
ATOM 3663 C C . PHE B 1 166 ? 20.109 -8.766 2.834 1 93.19 166 PHE B C 1
ATOM 3665 O O . PHE B 1 166 ? 19.031 -8.5 2.307 1 93.19 166 PHE B O 1
ATOM 3672 N N . CYS B 1 167 ? 20.703 -9.906 2.762 1 94.81 167 CYS B N 1
ATOM 3673 C CA . CYS B 1 167 ? 19.906 -11.094 2.453 1 94.81 167 CYS B CA 1
ATOM 3674 C C . CYS B 1 167 ? 19.172 -11.594 3.688 1 94.81 167 CYS B C 1
ATOM 3676 O O . CYS B 1 167 ? 19.781 -11.898 4.711 1 94.81 167 CYS B O 1
ATOM 3678 N N . VAL B 1 168 ? 17.891 -11.688 3.59 1 95.56 168 VAL B N 1
ATOM 3679 C CA . VAL B 1 168 ? 17.062 -12.008 4.75 1 95.56 168 VAL B CA 1
ATOM 3680 C C . VAL B 1 168 ? 16.25 -13.281 4.48 1 95.56 168 VAL B C 1
ATOM 3682 O O . VAL B 1 168 ? 15.656 -13.43 3.414 1 95.56 168 VAL B O 1
ATOM 3685 N N . GLY B 1 169 ? 16.25 -14.18 5.344 1 96.69 169 GLY B N 1
ATOM 3686 C CA . GLY B 1 169 ? 15.523 -15.438 5.293 1 96.69 169 GLY B CA 1
ATOM 3687 C C . GLY B 1 169 ? 15.617 -16.234 6.574 1 96.69 169 GLY B C 1
ATOM 3688 O O . GLY B 1 169 ? 16.156 -15.75 7.578 1 96.69 169 GLY B O 1
ATOM 3689 N N . THR B 1 170 ? 14.992 -17.406 6.59 1 97.31 170 THR B N 1
ATOM 3690 C CA . THR B 1 170 ? 15.141 -18.297 7.73 1 97.31 170 THR B CA 1
ATOM 3691 C C . THR B 1 170 ? 16.547 -18.891 7.773 1 97.31 170 THR B C 1
ATOM 3693 O O . THR B 1 170 ? 17.219 -18.969 6.746 1 97.31 170 THR B O 1
ATOM 3696 N N . GLU B 1 171 ? 16.859 -19.312 8.953 1 95.56 171 GLU B N 1
ATOM 3697 C CA . GLU B 1 171 ? 18.141 -19.984 9.102 1 95.56 171 GLU B CA 1
ATOM 3698 C C . GLU B 1 171 ? 18.25 -21.188 8.172 1 95.56 171 GLU B C 1
ATOM 3700 O O . GLU B 1 171 ? 19.312 -21.484 7.641 1 95.56 171 GLU B O 1
ATOM 3705 N N . LYS B 1 172 ? 17.234 -21.828 8.023 1 94.69 172 LYS B N 1
ATOM 3706 C CA . LYS B 1 172 ? 17.188 -23 7.168 1 94.69 172 LYS B CA 1
ATOM 3707 C C . LYS B 1 172 ? 17.516 -22.656 5.723 1 94.69 172 LYS B C 1
ATOM 3709 O O . LYS B 1 172 ? 18.188 -23.422 5.023 1 94.69 172 LYS B O 1
ATOM 3714 N N . LEU B 1 173 ? 17.125 -21.547 5.23 1 94.62 173 LEU B N 1
ATOM 3715 C CA . LEU B 1 173 ? 17.266 -21.188 3.826 1 94.62 173 LEU B CA 1
ATOM 3716 C C . LEU B 1 173 ? 18.609 -20.516 3.572 1 94.62 173 LEU B C 1
ATOM 3718 O O . LEU B 1 173 ? 19.266 -20.766 2.553 1 94.62 173 LEU B O 1
ATOM 3722 N N . ILE B 1 174 ? 19.016 -19.641 4.527 1 94.88 174 ILE B N 1
ATOM 3723 C CA . ILE B 1 174 ? 20.172 -18.844 4.148 1 94.88 174 ILE B CA 1
ATOM 3724 C C . ILE B 1 174 ? 21.328 -19.141 5.094 1 94.88 174 ILE B C 1
ATOM 3726 O O . ILE B 1 174 ? 22.406 -18.531 4.984 1 94.88 174 ILE B O 1
ATOM 3730 N N . GLY B 1 175 ? 21.141 -20.047 6.031 1 90.38 175 GLY B N 1
ATOM 3731 C CA . GLY B 1 175 ? 22.203 -20.469 6.922 1 90.38 175 GLY B CA 1
ATOM 3732 C C . GLY B 1 175 ? 22.25 -19.703 8.227 1 90.38 175 GLY B C 1
ATOM 3733 O O . GLY B 1 175 ? 21.703 -18.594 8.312 1 90.38 175 GLY B O 1
ATOM 3734 N N . LYS B 1 176 ? 22.844 -20.297 9.188 1 80.44 176 LYS B N 1
ATOM 3735 C CA . LYS B 1 176 ? 22.969 -19.719 10.516 1 80.44 176 LYS B CA 1
ATOM 3736 C C . LYS B 1 176 ? 24.188 -18.797 10.602 1 80.44 176 LYS B C 1
ATOM 3738 O O . LYS B 1 176 ? 24.266 -17.938 11.492 1 80.44 176 LYS B O 1
ATOM 3743 N N . SER B 1 177 ? 24.969 -18.984 9.703 1 77.06 177 SER B N 1
ATOM 3744 C CA . SER B 1 177 ? 26.234 -18.266 9.773 1 77.06 177 SER B CA 1
ATOM 3745 C C . SER B 1 177 ? 26.016 -16.766 9.594 1 77.06 177 SER B C 1
ATOM 3747 O O . SER B 1 177 ? 25.141 -16.344 8.844 1 77.06 177 SER B O 1
ATOM 3749 N N . LYS B 1 178 ? 26.672 -16.016 10.352 1 81.81 178 LYS B N 1
ATOM 3750 C CA . LYS B 1 178 ? 26.672 -14.562 10.219 1 81.81 178 LYS B CA 1
ATOM 3751 C C . LYS B 1 178 ? 27.656 -14.117 9.141 1 81.81 178 LYS B C 1
ATOM 3753 O O . LYS B 1 178 ? 27.797 -12.914 8.891 1 81.81 178 LYS B O 1
ATOM 3758 N N . GLU B 1 179 ? 28.219 -15.031 8.508 1 91.75 179 GLU B N 1
ATOM 3759 C CA . GLU B 1 179 ? 29.156 -14.672 7.441 1 91.75 179 GLU B CA 1
ATOM 3760 C C . GLU B 1 179 ? 28.422 -14.031 6.266 1 91.75 179 GLU B C 1
ATOM 3762 O O . GLU B 1 179 ? 27.297 -14.398 5.953 1 91.75 179 GLU B O 1
ATOM 3767 N N . PRO B 1 180 ? 29.188 -13.133 5.691 1 95.62 180 PRO B N 1
ATOM 3768 C CA . PRO B 1 180 ? 28.578 -12.5 4.516 1 95.62 180 PRO B CA 1
ATOM 3769 C C . PRO B 1 180 ? 28.281 -13.5 3.4 1 95.62 180 PRO B C 1
ATOM 3771 O O . PRO B 1 180 ? 28.875 -14.578 3.35 1 95.62 180 PRO B O 1
ATOM 3774 N N . ILE B 1 181 ? 27.359 -13.211 2.627 1 95.38 181 ILE B N 1
ATOM 3775 C CA . ILE B 1 181 ? 26.938 -14 1.47 1 95.38 181 ILE B CA 1
ATOM 3776 C C . ILE B 1 181 ? 27.188 -13.203 0.189 1 95.38 181 ILE B C 1
ATOM 3778 O O . ILE B 1 181 ? 26.938 -12 0.141 1 95.38 181 ILE B O 1
ATOM 3782 N N . SER B 1 182 ? 27.734 -13.844 -0.811 1 94.88 182 SER B N 1
ATOM 3783 C CA . SER B 1 182 ? 28 -13.133 -2.061 1 94.88 182 SER B CA 1
ATOM 3784 C C . SER B 1 182 ? 26.719 -12.898 -2.848 1 94.88 182 SER B C 1
ATOM 3786 O O . SER B 1 182 ? 25.75 -13.664 -2.717 1 94.88 182 SER B O 1
ATOM 3788 N N . PHE B 1 183 ? 26.797 -11.891 -3.615 1 91.81 183 PHE B N 1
ATOM 3789 C CA . PHE B 1 183 ? 25.656 -11.594 -4.469 1 91.81 183 PHE B CA 1
ATOM 3790 C C . PHE B 1 183 ? 25.328 -12.781 -5.363 1 91.81 183 PHE B C 1
ATOM 3792 O O . PHE B 1 183 ? 24.156 -13.102 -5.578 1 91.81 183 PHE B O 1
ATOM 3799 N N . GLU B 1 184 ? 26.312 -13.43 -5.867 1 92.25 184 GLU B N 1
ATOM 3800 C CA . GLU B 1 184 ? 26.125 -14.602 -6.715 1 92.25 184 GLU B CA 1
ATOM 3801 C C . GLU B 1 184 ? 25.375 -15.711 -5.973 1 92.25 184 GLU B C 1
ATOM 3803 O O . GLU B 1 184 ? 24.5 -16.359 -6.539 1 92.25 184 GLU B O 1
ATOM 3808 N N . GLU B 1 185 ? 25.75 -15.914 -4.754 1 93.12 185 GLU B N 1
ATOM 3809 C CA . GLU B 1 185 ? 25.062 -16.906 -3.938 1 93.12 185 GLU B CA 1
ATOM 3810 C C . GLU B 1 185 ? 23.594 -16.531 -3.721 1 93.12 185 GLU B C 1
ATOM 3812 O O . GLU B 1 185 ? 22.719 -17.391 -3.732 1 93.12 185 GLU B O 1
ATOM 3817 N N . VAL B 1 186 ? 23.375 -15.25 -3.533 1 92.69 186 VAL B N 1
ATOM 3818 C CA . VAL B 1 186 ? 22.016 -14.75 -3.299 1 92.69 186 VAL B CA 1
ATOM 3819 C C . VAL B 1 186 ? 21.141 -15.047 -4.516 1 92.69 186 VAL B C 1
ATOM 3821 O O . VAL B 1 186 ? 19.984 -15.414 -4.371 1 92.69 186 VAL B O 1
ATOM 3824 N N . THR B 1 187 ? 21.688 -14.898 -5.695 1 90.31 187 THR B N 1
ATOM 3825 C CA . THR B 1 187 ? 20.906 -15.047 -6.922 1 90.31 187 THR B CA 1
ATOM 3826 C C . THR B 1 187 ? 20.5 -16.5 -7.133 1 90.31 187 THR B C 1
ATOM 3828 O O . THR B 1 187 ? 19.641 -16.797 -7.957 1 90.31 187 THR B O 1
ATOM 3831 N N . ARG B 1 188 ? 21.062 -17.469 -6.355 1 92.31 188 ARG B N 1
ATOM 3832 C CA . ARG B 1 188 ? 20.75 -18.875 -6.477 1 92.31 188 ARG B CA 1
ATOM 3833 C C . ARG B 1 188 ? 19.703 -19.297 -5.457 1 92.31 188 ARG B C 1
ATOM 3835 O O . ARG B 1 188 ? 19.219 -20.438 -5.484 1 92.31 188 ARG B O 1
ATOM 3842 N N . LEU B 1 189 ? 19.375 -18.375 -4.594 1 94.31 189 LEU B N 1
ATOM 3843 C CA . LEU B 1 189 ? 18.375 -18.656 -3.564 1 94.31 189 LEU B CA 1
ATOM 3844 C C . LEU B 1 189 ? 16.969 -18.391 -4.078 1 94.31 189 LEU B C 1
ATOM 3846 O O . LEU B 1 189 ? 16.797 -17.688 -5.082 1 94.31 189 LEU B O 1
ATOM 3850 N N . PRO B 1 190 ? 15.938 -19.031 -3.465 1 93.75 190 PRO B N 1
ATOM 3851 C CA . PRO B 1 190 ? 14.555 -18.703 -3.822 1 93.75 190 PRO B CA 1
ATOM 3852 C C . PRO B 1 190 ? 14.141 -17.312 -3.371 1 93.75 190 PRO B C 1
ATOM 3854 O O . PRO B 1 190 ? 13.57 -17.141 -2.289 1 93.75 190 PRO B O 1
ATOM 3857 N N . LEU B 1 191 ? 14.227 -16.391 -4.285 1 92.25 191 LEU B N 1
ATOM 3858 C CA . LEU B 1 191 ? 14.031 -14.984 -3.939 1 92.25 191 LEU B CA 1
ATOM 3859 C C . LEU B 1 191 ? 12.578 -14.57 -4.141 1 92.25 191 LEU B C 1
ATOM 3861 O O . LEU B 1 191 ? 11.945 -14.969 -5.117 1 92.25 191 LEU B O 1
ATOM 3865 N N . ILE B 1 192 ? 12.086 -13.914 -3.146 1 91.44 192 ILE B N 1
ATOM 3866 C CA . ILE B 1 192 ? 10.828 -13.188 -3.256 1 91.44 192 ILE B CA 1
ATOM 3867 C C . ILE B 1 192 ? 11.109 -11.688 -3.324 1 91.44 192 ILE B C 1
ATOM 3869 O O . ILE B 1 192 ? 11.781 -11.133 -2.455 1 91.44 192 ILE B O 1
ATOM 3873 N N . LEU B 1 193 ? 10.602 -11.055 -4.34 1 87.12 193 LEU B N 1
ATOM 3874 C CA . LEU B 1 193 ? 10.93 -9.648 -4.531 1 87.12 193 LEU B CA 1
ATOM 3875 C C . LEU B 1 193 ? 9.688 -8.773 -4.41 1 87.12 193 LEU B C 1
ATOM 3877 O O . LEU B 1 193 ? 8.586 -9.203 -4.766 1 87.12 193 LEU B O 1
ATOM 3881 N N . LEU B 1 194 ? 9.883 -7.648 -3.879 1 80.56 194 LEU B N 1
ATOM 3882 C CA . LEU B 1 194 ? 8.844 -6.633 -3.887 1 80.56 194 LEU B CA 1
ATOM 3883 C C . LEU B 1 194 ? 8.812 -5.891 -5.219 1 80.56 194 LEU B C 1
ATOM 3885 O O . LEU B 1 194 ? 9.859 -5.473 -5.723 1 80.56 194 LEU B O 1
ATOM 3889 N N . LEU B 1 195 ? 7.746 -6.148 -6.098 1 67.31 195 LEU B N 1
ATOM 3890 C CA . LEU B 1 195 ? 7.672 -5.504 -7.402 1 67.31 195 LEU B CA 1
ATOM 3891 C C . LEU B 1 195 ? 7.238 -4.047 -7.266 1 67.31 195 LEU B C 1
ATOM 3893 O O . LEU B 1 195 ? 6.336 -3.736 -6.484 1 67.31 195 LEU B O 1
ATOM 3897 N N . TYR B 1 196 ? 8.297 -3.111 -7.598 1 52.66 196 TYR B N 1
ATOM 3898 C CA . TYR B 1 196 ? 8.164 -1.658 -7.555 1 52.66 196 TYR B CA 1
ATOM 3899 C C . TYR B 1 196 ? 7.59 -1.122 -8.859 1 52.66 196 TYR B C 1
ATOM 3901 O O . TYR B 1 196 ? 8.242 -1.18 -9.906 1 52.66 196 TYR B O 1
ATOM 3909 N N . GLY B 1 197 ? 6.375 -1.118 -8.961 1 52.44 197 GLY B N 1
ATOM 3910 C CA . GLY B 1 197 ? 5.973 -0.422 -10.172 1 52.44 197 GLY B CA 1
ATOM 3911 C C . GLY B 1 197 ? 7.07 -0.363 -11.219 1 52.44 197 GLY B C 1
ATOM 3912 O O . GLY B 1 197 ? 8.023 -1.139 -11.172 1 52.44 197 GLY B O 1
ATOM 3913 N N . LEU B 1 198 ? 6.902 0.487 -12.18 1 44.62 198 LEU B N 1
ATOM 3914 C CA . LEU B 1 198 ? 7.793 0.702 -13.312 1 44.62 198 LEU B CA 1
ATOM 3915 C C . LEU B 1 198 ? 9.227 0.91 -12.844 1 44.62 198 LEU B C 1
ATOM 3917 O O . LEU B 1 198 ? 10.18 0.554 -13.547 1 44.62 198 LEU B O 1
ATOM 3921 N N . SER B 1 199 ? 9.438 1.548 -11.703 1 48.75 199 SER B N 1
ATOM 3922 C CA . SER B 1 199 ? 10.844 1.771 -11.375 1 48.75 199 SER B CA 1
ATOM 3923 C C . SER B 1 199 ? 11.32 0.816 -10.289 1 48.75 199 SER B C 1
ATOM 3925 O O . SER B 1 199 ? 11.031 1.02 -9.102 1 48.75 199 SER B O 1
ATOM 3927 N N . SER B 1 200 ? 11.617 -0.403 -10.562 1 55.69 200 SER B N 1
ATOM 3928 C CA . SER B 1 200 ? 12.227 -1.386 -9.68 1 55.69 200 SER B CA 1
ATOM 3929 C C . SER B 1 200 ? 13.492 -0.832 -9.031 1 55.69 200 SER B C 1
ATOM 3931 O O . SER B 1 200 ? 14.062 -1.456 -8.133 1 55.69 200 SER B O 1
ATOM 3933 N N . ARG B 1 201 ? 13.781 0.338 -9.43 1 61.91 201 ARG B N 1
ATOM 3934 C CA . ARG B 1 201 ? 15.023 0.958 -8.969 1 61.91 201 ARG B CA 1
ATOM 3935 C C . ARG B 1 201 ? 15.016 1.162 -7.461 1 61.91 201 ARG B C 1
ATOM 3937 O O . ARG B 1 201 ? 16.062 1.287 -6.836 1 61.91 201 ARG B O 1
ATOM 3944 N N . ALA B 1 202 ? 13.875 1.057 -7.004 1 63.22 202 ALA B N 1
ATOM 3945 C CA . ALA B 1 202 ? 13.789 1.303 -5.566 1 63.22 202 ALA B CA 1
ATOM 3946 C C . ALA B 1 202 ? 14.531 0.224 -4.781 1 63.22 202 ALA B C 1
ATOM 3948 O O . ALA B 1 202 ? 14.938 0.445 -3.637 1 63.22 202 ALA B O 1
ATOM 3949 N N . LEU B 1 203 ? 14.672 -0.871 -5.422 1 64.38 203 LEU B N 1
ATOM 3950 C CA . LEU B 1 203 ? 15.367 -1.951 -4.738 1 64.38 203 LEU B CA 1
ATOM 3951 C C . LEU B 1 203 ? 16.875 -1.772 -4.844 1 64.38 203 LEU B C 1
ATOM 3953 O O . LEU B 1 203 ? 17.609 -1.985 -3.865 1 64.38 203 LEU B O 1
ATOM 3957 N N . LEU B 1 204 ? 17.234 -1.484 -6.066 1 68.44 204 LEU B N 1
ATOM 3958 C CA . LEU B 1 204 ? 18.672 -1.408 -6.383 1 68.44 204 LEU B CA 1
ATOM 3959 C C . LEU B 1 204 ? 18.922 -0.375 -7.477 1 68.44 204 LEU B C 1
ATOM 3961 O O . LEU B 1 204 ? 18.156 -0.267 -8.43 1 68.44 204 LEU B O 1
ATOM 3965 N N . ASP B 1 205 ? 19.984 0.35 -7.277 1 67.38 205 ASP B N 1
ATOM 3966 C CA . ASP B 1 205 ? 20.344 1.379 -8.25 1 67.38 205 ASP B CA 1
ATOM 3967 C C . ASP B 1 205 ? 20.984 0.761 -9.484 1 67.38 205 ASP B C 1
ATOM 3969 O O . ASP B 1 205 ? 21 1.372 -10.562 1 67.38 205 ASP B O 1
ATOM 3973 N N . ASP B 1 206 ? 21.484 -0.423 -9.312 1 73 206 ASP B N 1
ATOM 3974 C CA . ASP B 1 206 ? 22.156 -1.06 -10.445 1 73 206 ASP B CA 1
ATOM 3975 C C . ASP B 1 206 ? 21.156 -1.873 -11.273 1 73 206 ASP B C 1
ATOM 3977 O O . ASP B 1 206 ? 20.719 -2.947 -10.852 1 73 206 ASP B O 1
ATOM 3981 N N . PRO B 1 207 ? 20.891 -1.411 -12.43 1 72.56 207 PRO B N 1
ATOM 3982 C CA . PRO B 1 207 ? 19.875 -2.076 -13.242 1 72.56 207 PRO B CA 1
ATOM 3983 C C . PRO B 1 207 ? 20.25 -3.506 -13.617 1 72.56 207 PRO B C 1
ATOM 3985 O O . PRO B 1 207 ? 19.375 -4.359 -13.797 1 72.56 207 PRO B O 1
ATOM 3988 N N . VAL B 1 208 ? 21.531 -3.742 -13.805 1 75.69 208 VAL B N 1
ATOM 3989 C CA . VAL B 1 208 ? 21.984 -5.074 -14.195 1 75.69 208 VAL B CA 1
ATOM 3990 C C . VAL B 1 208 ? 21.734 -6.062 -13.055 1 75.69 208 VAL B C 1
ATOM 3992 O O . VAL B 1 208 ? 21.219 -7.16 -13.281 1 75.69 208 VAL B O 1
ATOM 3995 N N . LEU B 1 209 ? 22.109 -5.629 -11.945 1 78.5 209 LEU B N 1
ATOM 3996 C CA . LEU B 1 209 ? 21.906 -6.488 -10.781 1 78.5 209 LEU B CA 1
ATOM 3997 C C . LEU B 1 209 ? 20.422 -6.699 -10.516 1 78.5 209 LEU B C 1
ATOM 3999 O O . LEU B 1 209 ? 20 -7.801 -10.148 1 78.5 209 LEU B O 1
ATOM 4003 N N . LEU B 1 210 ? 19.719 -5.637 -10.75 1 78.06 210 LEU B N 1
ATOM 4004 C CA . LEU B 1 210 ? 18.281 -5.715 -10.547 1 78.06 210 LEU B CA 1
ATOM 4005 C C . LEU B 1 210 ? 17.641 -6.719 -11.5 1 78.06 210 LEU B C 1
ATOM 4007 O O . LEU B 1 210 ? 16.781 -7.508 -11.102 1 78.06 210 LEU B O 1
ATOM 4011 N N . LYS B 1 211 ? 18.047 -6.656 -12.664 1 76.75 211 LYS B N 1
ATOM 4012 C CA . LYS B 1 211 ? 17.516 -7.566 -13.672 1 76.75 211 LYS B CA 1
ATOM 4013 C C . LYS B 1 211 ? 17.828 -9.016 -13.328 1 76.75 211 LYS B C 1
ATOM 4015 O O . LYS B 1 211 ? 17.016 -9.914 -13.562 1 76.75 211 LYS B O 1
ATOM 4020 N N . ARG B 1 212 ? 18.984 -9.227 -12.867 1 81 212 ARG B N 1
ATOM 4021 C CA . ARG B 1 212 ? 19.406 -10.578 -12.484 1 81 212 ARG B CA 1
ATOM 4022 C C . ARG B 1 212 ? 18.547 -11.102 -11.336 1 81 212 ARG B C 1
ATOM 4024 O O . ARG B 1 212 ? 18.141 -12.266 -11.336 1 81 212 ARG B O 1
ATOM 4031 N N . LEU B 1 213 ? 18.312 -10.25 -10.375 1 82 213 LEU B N 1
ATOM 4032 C CA . LEU B 1 213 ? 17.469 -10.617 -9.242 1 82 213 LEU B CA 1
ATOM 4033 C C . LEU B 1 213 ? 16.047 -10.922 -9.688 1 82 213 LEU B C 1
ATOM 4035 O O . LEU B 1 213 ? 15.438 -11.898 -9.242 1 82 213 LEU B O 1
ATOM 4039 N N . GLU B 1 214 ? 15.555 -10.07 -10.555 1 79 214 GLU B N 1
ATOM 4040 C CA . GLU B 1 214 ? 14.188 -10.211 -11.039 1 79 214 GLU B CA 1
ATOM 4041 C C . GLU B 1 214 ? 14.008 -11.5 -11.836 1 79 214 GLU B C 1
ATOM 4043 O O . GLU B 1 214 ? 12.969 -12.156 -11.742 1 79 214 GLU B O 1
ATOM 4048 N N . ALA B 1 215 ? 14.984 -11.836 -12.578 1 77.94 215 ALA B N 1
ATOM 4049 C CA . ALA B 1 215 ? 14.922 -13.016 -13.445 1 77.94 215 ALA B CA 1
ATOM 4050 C C . ALA B 1 215 ? 14.867 -14.297 -12.617 1 77.94 215 ALA B C 1
ATOM 4052 O O . ALA B 1 215 ? 14.258 -15.281 -13.031 1 77.94 215 ALA B O 1
ATOM 4053 N N . ASN B 1 216 ? 15.344 -14.242 -11.43 1 80.25 216 ASN B N 1
ATOM 4054 C CA . ASN B 1 216 ? 15.461 -15.453 -10.625 1 80.25 216 ASN B CA 1
ATOM 4055 C C . ASN B 1 216 ? 14.43 -15.484 -9.508 1 80.25 216 ASN B C 1
ATOM 4057 O O . ASN B 1 216 ? 14.398 -16.422 -8.711 1 80.25 216 ASN B O 1
ATOM 4061 N N . ALA B 1 217 ? 13.594 -14.531 -9.492 1 86.19 217 ALA B N 1
ATOM 4062 C CA . ALA B 1 217 ? 12.625 -14.469 -8.406 1 86.19 217 ALA B CA 1
ATOM 4063 C C . ALA B 1 217 ? 11.539 -15.531 -8.57 1 86.19 217 ALA B C 1
ATOM 4065 O O . ALA B 1 217 ? 11.047 -15.758 -9.68 1 86.19 217 ALA B O 1
ATOM 4066 N N . ILE B 1 218 ? 11.18 -16.219 -7.465 1 88.25 218 ILE B N 1
ATOM 4067 C CA . ILE B 1 218 ? 10.156 -17.25 -7.508 1 88.25 218 ILE B CA 1
ATOM 4068 C C . ILE B 1 218 ? 8.773 -16.625 -7.363 1 88.25 218 ILE B C 1
ATOM 4070 O O . ILE B 1 218 ? 7.766 -17.25 -7.684 1 88.25 218 ILE B O 1
ATOM 4074 N N . MET B 1 219 ? 8.734 -15.43 -6.824 1 88.12 219 MET B N 1
ATOM 4075 C CA . MET B 1 219 ? 7.473 -14.727 -6.59 1 88.12 219 MET B CA 1
ATOM 4076 C C . MET B 1 219 ? 7.699 -13.219 -6.488 1 88.12 219 MET B C 1
ATOM 4078 O O . MET B 1 219 ? 8.781 -12.773 -6.094 1 88.12 219 MET B O 1
ATOM 4082 N N . ARG B 1 220 ? 6.668 -12.555 -6.789 1 83.5 220 ARG B N 1
ATOM 4083 C CA . ARG B 1 220 ? 6.676 -11.102 -6.66 1 83.5 220 ARG B CA 1
ATOM 4084 C C . ARG B 1 220 ? 5.484 -10.617 -5.844 1 83.5 220 ARG B C 1
ATOM 4086 O O . ARG B 1 220 ? 4.363 -11.109 -6.016 1 83.5 220 ARG B O 1
ATOM 4093 N N . LEU B 1 221 ? 5.828 -9.688 -4.957 1 88.69 221 LEU B N 1
ATOM 4094 C CA . LEU B 1 221 ? 4.809 -9.164 -4.055 1 88.69 221 LEU B CA 1
ATOM 4095 C C . LEU B 1 221 ? 4.852 -7.637 -4.012 1 88.69 221 LEU B C 1
ATOM 4097 O O . LEU B 1 221 ? 5.922 -7.039 -4.137 1 88.69 221 LEU B O 1
ATOM 4101 N N . ASN B 1 222 ? 3.689 -7.047 -3.893 1 87 222 ASN B N 1
ATOM 4102 C CA . ASN B 1 222 ? 3.545 -5.652 -3.486 1 87 222 ASN B CA 1
ATOM 4103 C C . ASN B 1 222 ? 2.807 -5.527 -2.156 1 87 222 ASN B C 1
ATOM 4105 O O . ASN B 1 222 ? 1.784 -4.848 -2.07 1 87 222 ASN B O 1
ATOM 4109 N N . SER B 1 223 ? 3.365 -6.234 -1.206 1 89.38 223 SER B N 1
ATOM 4110 C CA . SER B 1 223 ? 2.779 -6.305 0.129 1 89.38 223 SER B CA 1
ATOM 4111 C C . SER B 1 223 ? 3.846 -6.559 1.188 1 89.38 223 SER B C 1
ATOM 4113 O O . SER B 1 223 ? 4.523 -7.59 1.16 1 89.38 223 SER B O 1
ATOM 4115 N N . ILE B 1 224 ? 3.924 -5.613 2.064 1 88.75 224 ILE B N 1
ATOM 4116 C CA . ILE B 1 224 ? 4.867 -5.793 3.16 1 88.75 224 ILE B CA 1
ATOM 4117 C C . ILE B 1 224 ? 4.402 -6.93 4.066 1 88.75 224 ILE B C 1
ATOM 4119 O O . ILE B 1 224 ? 5.199 -7.781 4.469 1 88.75 224 ILE B O 1
ATOM 4123 N N . THR B 1 225 ? 3.137 -6.953 4.359 1 90.88 225 THR B N 1
ATOM 4124 C CA . THR B 1 225 ? 2.553 -8.008 5.184 1 90.88 225 THR B CA 1
ATOM 4125 C C . THR B 1 225 ? 2.775 -9.375 4.547 1 90.88 225 THR B C 1
ATOM 4127 O O . THR B 1 225 ? 3.186 -10.32 5.223 1 90.88 225 THR B O 1
ATOM 4130 N N . GLY B 1 226 ? 2.492 -9.43 3.275 1 93.44 226 GLY B N 1
ATOM 4131 C CA . GLY B 1 226 ? 2.711 -10.68 2.561 1 93.44 226 GLY B CA 1
ATOM 4132 C C . GLY B 1 226 ? 4.164 -11.117 2.551 1 93.44 226 GLY B C 1
ATOM 4133 O O . GLY B 1 226 ? 4.465 -12.297 2.703 1 93.44 226 GLY B O 1
ATOM 4134 N N . MET B 1 227 ? 5.027 -10.156 2.379 1 93.44 227 MET B N 1
ATOM 4135 C CA . MET B 1 227 ? 6.461 -10.445 2.338 1 93.44 227 MET B CA 1
ATOM 4136 C C . MET B 1 227 ? 6.941 -11.016 3.668 1 93.44 227 MET B C 1
ATOM 4138 O O . MET B 1 227 ? 7.605 -12.055 3.701 1 93.44 227 MET B O 1
ATOM 4142 N N . ILE B 1 228 ? 6.566 -10.359 4.707 1 94 228 ILE B N 1
ATOM 4143 C CA . ILE B 1 228 ? 7.004 -10.789 6.027 1 94 228 ILE B CA 1
ATOM 4144 C C . ILE B 1 228 ? 6.457 -12.188 6.316 1 94 228 ILE B C 1
ATOM 4146 O O . ILE B 1 228 ? 7.184 -13.055 6.816 1 94 228 ILE B O 1
ATOM 4150 N N . GLY B 1 229 ? 5.227 -12.391 6.02 1 95.5 229 GLY B N 1
ATOM 4151 C CA . GLY B 1 229 ? 4.645 -13.711 6.211 1 95.5 229 GLY B CA 1
ATOM 4152 C C . GLY B 1 229 ? 5.348 -14.797 5.418 1 95.5 229 GLY B C 1
ATOM 4153 O O . GLY B 1 229 ? 5.641 -15.867 5.949 1 95.5 229 GLY B O 1
ATOM 4154 N N . ALA B 1 230 ? 5.578 -14.523 4.172 1 96.38 230 ALA B N 1
ATOM 4155 C CA . ALA B 1 230 ? 6.23 -15.492 3.301 1 96.38 230 ALA B CA 1
ATOM 4156 C C . ALA B 1 230 ? 7.629 -15.828 3.807 1 96.38 230 ALA B C 1
ATOM 4158 O O . ALA B 1 230 ? 8.023 -17 3.814 1 96.38 230 ALA B O 1
ATOM 4159 N N . LEU B 1 231 ? 8.383 -14.852 4.23 1 96.69 231 LEU B N 1
ATOM 4160 C CA . LEU B 1 231 ? 9.742 -15.055 4.727 1 96.69 231 LEU B CA 1
ATOM 4161 C C . LEU B 1 231 ? 9.734 -15.891 6 1 96.69 231 LEU B C 1
ATOM 4163 O O . LEU B 1 231 ? 10.516 -16.844 6.133 1 96.69 231 LEU B O 1
ATOM 4167 N N . THR B 1 232 ? 8.852 -15.523 6.895 1 96.62 232 THR B N 1
ATOM 4168 C CA . THR B 1 232 ? 8.789 -16.188 8.188 1 96.62 232 THR B CA 1
ATOM 4169 C C . THR B 1 232 ? 8.367 -17.641 8.023 1 96.62 232 THR B C 1
ATOM 4171 O O . THR B 1 232 ? 8.805 -18.516 8.781 1 96.62 232 THR B O 1
ATOM 4174 N N . ASP B 1 233 ? 7.559 -17.891 7.047 1 95.81 233 ASP B N 1
ATOM 4175 C CA . ASP B 1 233 ? 7.082 -19.25 6.785 1 95.81 233 ASP B CA 1
ATOM 4176 C C . ASP B 1 233 ? 8.117 -20.047 6 1 95.81 233 ASP B C 1
ATOM 4178 O O . ASP B 1 233 ? 7.895 -21.219 5.703 1 95.81 233 ASP B O 1
ATOM 4182 N N . GLY B 1 234 ? 9.164 -19.406 5.605 1 96.25 234 GLY B N 1
ATOM 4183 C CA . GLY B 1 234 ? 10.258 -20.094 4.938 1 96.25 234 GLY B CA 1
ATOM 4184 C C . GLY B 1 234 ? 9.992 -20.344 3.465 1 96.25 234 GLY B C 1
ATOM 4185 O O . GLY B 1 234 ? 10.586 -21.234 2.867 1 96.25 234 GLY B O 1
ATOM 4186 N N . LEU B 1 235 ? 9.102 -19.594 2.877 1 96.06 235 LEU B N 1
ATOM 4187 C CA . LEU B 1 235 ? 8.773 -19.797 1.471 1 96.06 235 LEU B CA 1
ATOM 4188 C C . LEU B 1 235 ? 9.906 -19.297 0.572 1 96.06 235 LEU B C 1
ATOM 4190 O O . LEU B 1 235 ? 10 -19.719 -0.587 1 96.06 235 LEU B O 1
ATOM 4194 N N . GLY B 1 236 ? 10.727 -18.422 1.064 1 95.94 236 GLY B N 1
ATOM 4195 C CA . GLY B 1 236 ? 11.844 -17.844 0.332 1 95.94 236 GLY B CA 1
ATOM 4196 C C . GLY B 1 236 ? 12.648 -16.844 1.148 1 95.94 236 GLY B C 1
ATOM 4197 O O . GLY B 1 236 ? 12.516 -16.781 2.373 1 95.94 236 GLY B O 1
ATOM 4198 N N . CYS B 1 237 ? 13.57 -16.25 0.446 1 95.38 237 CYS B N 1
ATOM 4199 C CA . CYS B 1 237 ? 14.367 -15.172 1.041 1 95.38 237 CYS B CA 1
ATOM 4200 C C . CYS B 1 237 ? 14.266 -13.898 0.217 1 95.38 237 CYS B C 1
ATOM 4202 O O . CYS B 1 237 ? 13.609 -13.875 -0.826 1 95.38 237 CYS B O 1
ATOM 4204 N N . THR B 1 238 ? 14.742 -12.781 0.774 1 93.25 238 THR B N 1
ATOM 4205 C CA . THR B 1 238 ? 14.648 -11.508 0.076 1 93.25 238 THR B CA 1
ATOM 4206 C C . THR B 1 238 ? 15.859 -10.625 0.396 1 93.25 238 THR B C 1
ATOM 4208 O O . THR B 1 238 ? 16.734 -11.023 1.167 1 93.25 238 THR B O 1
ATOM 4211 N N . ILE B 1 239 ? 15.992 -9.562 -0.357 1 90.94 239 ILE B N 1
ATOM 4212 C CA . ILE B 1 239 ? 16.922 -8.492 -0.046 1 90.94 239 ILE B CA 1
ATOM 4213 C C . ILE B 1 239 ? 16.188 -7.34 0.639 1 90.94 239 ILE B C 1
ATOM 4215 O O . ILE B 1 239 ? 15.242 -6.781 0.081 1 90.94 239 ILE B O 1
ATOM 4219 N N . ALA B 1 240 ? 16.625 -7.016 1.839 1 90.88 240 ALA B N 1
ATOM 4220 C CA . ALA B 1 240 ? 15.898 -6 2.605 1 90.88 240 ALA B CA 1
ATOM 4221 C C . ALA B 1 240 ? 16.812 -5.32 3.613 1 90.88 240 ALA B C 1
ATOM 4223 O O . ALA B 1 240 ? 17.953 -5.75 3.812 1 90.88 240 ALA B O 1
ATOM 4224 N N . THR B 1 241 ? 16.375 -4.266 4.172 1 90.94 241 THR B N 1
ATOM 4225 C CA . THR B 1 241 ? 17.094 -3.598 5.254 1 90.94 241 THR B CA 1
ATOM 4226 C C . THR B 1 241 ? 16.781 -4.258 6.594 1 90.94 241 THR B C 1
ATOM 4228 O O . THR B 1 241 ? 15.797 -4.988 6.723 1 90.94 241 THR B O 1
ATOM 4231 N N . ASP B 1 242 ? 17.578 -3.963 7.559 1 91.12 242 ASP B N 1
ATOM 4232 C CA . ASP B 1 242 ? 17.328 -4.469 8.906 1 91.12 242 ASP B CA 1
ATOM 4233 C C . ASP B 1 242 ? 16.031 -3.908 9.477 1 91.12 242 ASP B C 1
ATOM 4235 O O . ASP B 1 242 ? 15.297 -4.613 10.18 1 91.12 242 ASP B O 1
ATOM 4239 N N . LEU B 1 243 ? 15.766 -2.654 9.133 1 92.62 243 LEU B N 1
ATOM 4240 C CA . LEU B 1 243 ? 14.578 -1.999 9.656 1 92.62 243 LEU B CA 1
ATOM 4241 C C . LEU B 1 243 ? 13.312 -2.689 9.156 1 92.62 243 LEU B C 1
ATOM 4243 O O . LEU B 1 243 ? 12.328 -2.807 9.898 1 92.62 243 LEU B O 1
ATOM 4247 N N . PHE B 1 244 ? 13.359 -3.186 7.961 1 89.38 244 PHE B N 1
ATOM 4248 C CA . PHE B 1 244 ? 12.211 -3.83 7.324 1 89.38 244 PHE B CA 1
ATOM 4249 C C . PHE B 1 244 ? 11.773 -5.055 8.117 1 89.38 244 PHE B C 1
ATOM 4251 O O . PHE B 1 244 ? 10.578 -5.332 8.234 1 89.38 244 PHE B O 1
ATOM 4258 N N . VAL B 1 245 ? 12.742 -5.789 8.633 1 93.81 245 VAL B N 1
ATOM 4259 C CA . VAL B 1 245 ? 12.438 -7.035 9.32 1 93.81 245 VAL B CA 1
ATOM 4260 C C . VAL B 1 245 ? 12.898 -6.949 10.773 1 93.81 245 VAL B C 1
ATOM 4262 O O . VAL B 1 245 ? 13.328 -7.945 11.359 1 93.81 245 VAL B O 1
ATOM 4265 N N . LYS B 1 246 ? 12.852 -5.793 11.336 1 93.25 246 LYS B N 1
ATOM 4266 C CA . LYS B 1 246 ? 13.406 -5.543 12.664 1 93.25 246 LYS B CA 1
ATOM 4267 C C . LYS B 1 246 ? 12.766 -6.457 13.703 1 93.25 246 LYS B C 1
ATOM 4269 O O . LYS B 1 246 ? 13.461 -7.074 14.516 1 93.25 246 LYS B O 1
ATOM 4274 N N . GLU B 1 247 ? 11.445 -6.598 13.68 1 91.56 247 GLU B N 1
ATOM 4275 C CA . GLU B 1 247 ? 10.734 -7.414 14.664 1 91.56 247 GLU B CA 1
ATOM 4276 C C . GLU B 1 247 ? 11.086 -8.891 14.508 1 91.56 247 GLU B C 1
ATOM 4278 O O . GLU B 1 247 ? 11.227 -9.609 15.5 1 91.56 247 GLU B O 1
ATOM 4283 N N . GLN B 1 248 ? 11.242 -9.312 13.32 1 95.19 248 GLN B N 1
ATOM 4284 C CA . GLN B 1 248 ? 11.539 -10.719 13.047 1 95.19 248 GLN B CA 1
ATOM 4285 C C . GLN B 1 248 ? 12.984 -11.055 13.414 1 95.19 248 GLN B C 1
ATOM 4287 O O . GLN B 1 248 ? 13.273 -12.172 13.844 1 95.19 248 GLN B O 1
ATOM 4292 N N . LEU B 1 249 ? 13.883 -10.086 13.25 1 94.5 249 LEU B N 1
ATOM 4293 C CA . LEU B 1 249 ? 15.258 -10.273 13.688 1 94.5 249 LEU B CA 1
ATOM 4294 C C . LEU B 1 249 ? 15.336 -10.391 15.211 1 94.5 249 LEU B C 1
ATOM 4296 O O . LEU B 1 249 ? 16.031 -11.25 15.734 1 94.5 249 LEU B O 1
ATOM 4300 N N . LYS B 1 250 ? 14.578 -9.562 15.875 1 93.5 250 LYS B N 1
ATOM 4301 C CA . LYS B 1 250 ? 14.547 -9.586 17.328 1 93.5 250 LYS B CA 1
ATOM 4302 C C . LYS B 1 250 ? 13.953 -10.898 17.844 1 93.5 250 LYS B C 1
ATOM 4304 O O . LYS B 1 250 ? 14.445 -11.461 18.828 1 93.5 250 LYS B O 1
ATOM 4309 N N . ALA B 1 251 ? 12.945 -11.375 17.188 1 93.75 251 ALA B N 1
ATOM 4310 C CA . ALA B 1 251 ? 12.266 -12.609 17.594 1 93.75 251 ALA B CA 1
ATOM 4311 C C . ALA B 1 251 ? 13.039 -13.836 17.125 1 93.75 251 ALA B C 1
ATOM 4313 O O . ALA B 1 251 ? 12.688 -14.961 17.469 1 93.75 251 ALA B O 1
ATOM 4314 N N . LYS B 1 252 ? 14.039 -13.609 16.297 1 94.06 252 LYS B N 1
ATOM 4315 C CA . LYS B 1 252 ? 14.93 -14.648 15.797 1 94.06 252 LYS B CA 1
ATOM 4316 C C . LYS B 1 252 ? 14.188 -15.609 14.883 1 94.06 252 LYS B C 1
ATOM 4318 O O . LYS B 1 252 ? 14.539 -16.797 14.789 1 94.06 252 LYS B O 1
ATOM 4323 N N . THR B 1 253 ? 13.109 -15.086 14.328 1 95.69 253 THR B N 1
ATOM 4324 C CA . THR B 1 253 ? 12.391 -15.891 13.344 1 95.69 253 THR B CA 1
ATOM 4325 C C . THR B 1 253 ? 13.023 -15.75 11.961 1 95.69 253 THR B C 1
ATOM 4327 O O . THR B 1 253 ? 12.812 -16.594 11.086 1 95.69 253 THR B O 1
ATOM 4330 N N . LEU B 1 254 ? 13.75 -14.664 11.758 1 96.62 254 LEU B N 1
ATOM 4331 C CA . LEU B 1 254 ? 14.516 -14.414 10.539 1 96.62 254 LEU B CA 1
ATOM 4332 C C . LEU B 1 254 ? 15.953 -14.031 10.867 1 96.62 254 LEU B C 1
ATOM 4334 O O . LEU B 1 254 ? 16.234 -13.602 11.992 1 96.62 254 LEU B O 1
ATOM 4338 N N . VAL B 1 255 ? 16.828 -14.258 9.961 1 96.38 255 VAL B N 1
ATOM 4339 C CA . VAL B 1 255 ? 18.203 -13.828 10.062 1 96.38 255 VAL B CA 1
ATOM 4340 C C . VAL B 1 255 ? 18.578 -12.984 8.852 1 96.38 255 VAL B C 1
ATOM 4342 O O . VAL B 1 255 ? 17.938 -13.078 7.801 1 96.38 255 VAL B O 1
ATOM 4345 N N . ALA B 1 256 ? 19.547 -12.125 9.039 1 95.56 256 ALA B N 1
ATOM 4346 C CA . ALA B 1 256 ? 20.047 -11.25 7.984 1 95.56 256 ALA B CA 1
ATOM 4347 C C . ALA B 1 256 ? 21.547 -11.453 7.777 1 95.56 256 ALA B C 1
ATOM 4349 O O . ALA B 1 256 ? 22.312 -11.5 8.742 1 95.56 256 ALA B O 1
ATOM 4350 N N . ARG B 1 257 ? 21.922 -11.625 6.512 1 96.06 257 ARG B N 1
ATOM 4351 C CA . ARG B 1 257 ? 23.328 -11.75 6.156 1 96.06 257 ARG B CA 1
ATOM 4352 C C . ARG B 1 257 ? 23.766 -10.617 5.242 1 96.06 257 ARG B C 1
ATOM 4354 O O . ARG B 1 257 ? 23.047 -10.25 4.309 1 96.06 257 ARG B O 1
ATOM 4361 N N . GLU B 1 258 ? 24.938 -10.133 5.551 1 95.12 258 GLU B N 1
ATOM 4362 C CA . GLU B 1 258 ? 25.484 -9.086 4.695 1 95.12 258 GLU B CA 1
ATOM 4363 C C . GLU B 1 258 ? 25.75 -9.602 3.283 1 95.12 258 GLU B C 1
ATOM 4365 O O . GLU B 1 258 ? 26.281 -10.695 3.107 1 95.12 258 GLU B O 1
ATOM 4370 N N . VAL B 1 259 ? 25.281 -8.844 2.291 1 93.38 259 VAL B N 1
ATOM 4371 C CA . VAL B 1 259 ? 25.547 -9.18 0.899 1 93.38 259 VAL B CA 1
ATOM 4372 C C . VAL B 1 259 ? 26.844 -8.492 0.444 1 93.38 259 VAL B C 1
ATOM 4374 O O . VAL B 1 259 ? 27 -7.285 0.618 1 93.38 259 VAL B O 1
ATOM 4377 N N . ILE B 1 260 ? 27.734 -9.305 -0.186 1 94.19 260 ILE B N 1
ATOM 4378 C CA . ILE B 1 260 ? 29 -8.75 -0.636 1 94.19 260 ILE B CA 1
ATOM 4379 C C . ILE B 1 260 ? 29.219 -9.102 -2.104 1 94.19 260 ILE B C 1
ATOM 4381 O O . ILE B 1 260 ? 28.5 -9.914 -2.674 1 94.19 260 ILE B O 1
ATOM 4385 N N . GLU B 1 261 ? 30.141 -8.414 -2.689 1 91.5 261 GLU B N 1
ATOM 4386 C CA . GLU B 1 261 ? 30.578 -8.641 -4.062 1 91.5 261 GLU B CA 1
ATOM 4387 C C . GLU B 1 261 ? 29.422 -8.516 -5.043 1 91.5 261 GLU B C 1
ATOM 4389 O O . GLU B 1 261 ? 29.172 -9.422 -5.84 1 91.5 261 GLU B O 1
ATOM 4394 N N . PRO B 1 262 ? 28.75 -7.414 -5.031 1 90.12 262 PRO B N 1
ATOM 4395 C CA . PRO B 1 262 ? 29.047 -6.184 -4.301 1 90.12 262 PRO B CA 1
ATOM 4396 C C . PRO B 1 262 ? 28.172 -5.996 -3.068 1 90.12 262 PRO B C 1
ATOM 4398 O O . PRO B 1 262 ? 27.219 -6.75 -2.863 1 90.12 262 PRO B O 1
ATOM 4401 N N . THR B 1 263 ? 28.688 -5.008 -2.303 1 90.44 263 THR B N 1
ATOM 4402 C CA . THR B 1 263 ? 27.781 -4.543 -1.259 1 90.44 263 THR B CA 1
ATOM 4403 C C . THR B 1 263 ? 26.578 -3.826 -1.866 1 90.44 263 THR B C 1
ATOM 4405 O O . THR B 1 263 ? 26.734 -3.068 -2.828 1 90.44 263 THR B O 1
ATOM 4408 N N . LEU B 1 264 ? 25.422 -4.145 -1.254 1 88.38 264 LEU B N 1
ATOM 4409 C CA . LEU B 1 264 ? 24.203 -3.516 -1.735 1 88.38 264 LEU B CA 1
ATOM 4410 C C . LEU B 1 264 ? 23.75 -2.408 -0.788 1 88.38 264 LEU B C 1
ATOM 4412 O O . LEU B 1 264 ? 23.719 -2.602 0.43 1 88.38 264 LEU B O 1
ATOM 4416 N N . ALA B 1 265 ? 23.484 -1.229 -1.37 1 89.25 265 ALA B N 1
ATOM 4417 C CA . ALA B 1 265 ? 22.984 -0.098 -0.593 1 89.25 265 ALA B CA 1
ATOM 4418 C C . ALA B 1 265 ? 21.922 0.668 -1.366 1 89.25 265 ALA B C 1
ATOM 4420 O O . ALA B 1 265 ? 21.812 0.532 -2.586 1 89.25 265 ALA B O 1
ATOM 4421 N N . ARG B 1 266 ? 21.078 1.36 -0.657 1 88.38 266 ARG B N 1
ATOM 4422 C CA . ARG B 1 266 ? 20.094 2.258 -1.249 1 88.38 266 ARG B CA 1
ATOM 4423 C C . ARG B 1 266 ? 20.047 3.592 -0.512 1 88.38 266 ARG B C 1
ATOM 4425 O O . ARG B 1 266 ? 20.453 3.68 0.647 1 88.38 266 ARG B O 1
ATOM 4432 N N . THR B 1 267 ? 19.625 4.539 -1.241 1 92.12 267 THR B N 1
ATOM 4433 C CA . THR B 1 267 ? 19.578 5.883 -0.68 1 92.12 267 THR B CA 1
ATOM 4434 C C . THR B 1 267 ? 18.141 6.395 -0.608 1 92.12 267 THR B C 1
ATOM 4436 O O . THR B 1 267 ? 17.391 6.262 -1.569 1 92.12 267 THR B O 1
ATOM 4439 N N . LEU B 1 268 ? 17.797 6.863 0.563 1 94.12 268 LEU B N 1
ATOM 4440 C CA . LEU B 1 268 ? 16.5 7.492 0.771 1 94.12 268 LEU B CA 1
ATOM 4441 C C . LEU B 1 268 ? 16.547 8.977 0.419 1 94.12 268 LEU B C 1
ATOM 4443 O O . LEU B 1 268 ? 17.484 9.68 0.811 1 94.12 268 LEU B O 1
ATOM 4447 N N . TYR B 1 269 ? 15.547 9.383 -0.328 1 95.5 269 TYR B N 1
ATOM 4448 C CA . TYR B 1 269 ? 15.484 10.773 -0.754 1 95.5 269 TYR B CA 1
ATOM 4449 C C . TYR B 1 269 ? 14.195 11.438 -0.263 1 95.5 269 TYR B C 1
ATOM 4451 O O . TYR B 1 269 ? 13.133 10.812 -0.259 1 95.5 269 TYR B O 1
ATOM 4459 N N . LEU B 1 270 ? 14.305 12.633 0.187 1 97.31 270 LEU B N 1
ATOM 4460 C CA . LEU B 1 270 ? 13.164 13.523 0.341 1 97.31 270 LEU B CA 1
ATOM 4461 C C . LEU B 1 270 ? 1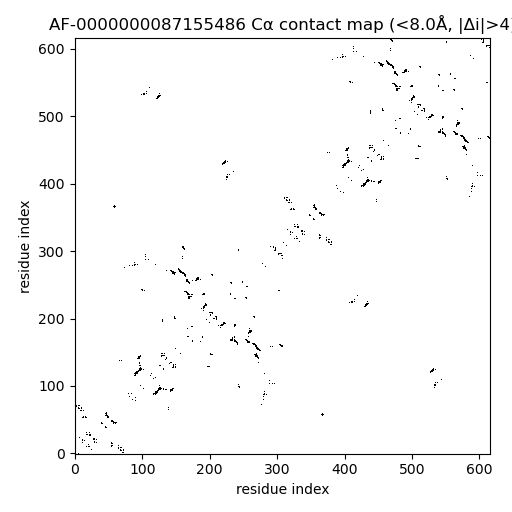2.883 14.281 -0.954 1 97.31 270 LEU B C 1
ATOM 4463 O O . LEU B 1 270 ? 13.734 15.031 -1.434 1 97.31 270 LEU B O 1
ATOM 4467 N N . CYS B 1 271 ? 11.711 14.062 -1.479 1 96.31 271 CYS B N 1
ATOM 4468 C CA . CYS B 1 271 ? 11.43 14.57 -2.818 1 96.31 271 CYS B CA 1
ATOM 4469 C C . CYS B 1 271 ? 10.258 15.547 -2.797 1 96.31 271 CYS B C 1
ATOM 4471 O O . CYS B 1 271 ? 9.344 15.406 -1.982 1 96.31 271 CYS B O 1
ATOM 4473 N N . ARG B 1 272 ? 10.25 16.469 -3.648 1 93.44 272 ARG B N 1
ATOM 4474 C CA . ARG B 1 272 ? 9.156 17.391 -3.973 1 93.44 272 ARG B CA 1
ATOM 4475 C C . ARG B 1 272 ? 9.203 17.797 -5.441 1 93.44 272 ARG B C 1
ATOM 4477 O O . ARG B 1 272 ? 10.219 17.609 -6.113 1 93.44 272 ARG B O 1
ATOM 4484 N N . LEU B 1 273 ? 8.094 18.281 -5.922 1 89.62 273 LEU B N 1
ATOM 4485 C CA . LEU B 1 273 ? 8.078 18.766 -7.293 1 89.62 273 LEU B CA 1
ATOM 4486 C C . LEU B 1 273 ? 8.766 20.125 -7.395 1 89.62 273 LEU B C 1
ATOM 4488 O O . LEU B 1 273 ? 8.547 21 -6.555 1 89.62 273 LEU B O 1
ATOM 4492 N N . ARG B 1 274 ? 9.531 20.25 -8.43 1 82.81 274 ARG B N 1
ATOM 4493 C CA . ARG B 1 274 ? 10.289 21.484 -8.641 1 82.81 274 ARG B CA 1
ATOM 4494 C C . ARG B 1 274 ? 9.352 22.656 -8.898 1 82.81 274 ARG B C 1
ATOM 4496 O O . ARG B 1 274 ? 9.594 23.766 -8.414 1 82.81 274 ARG B O 1
ATOM 4503 N N . ASN B 1 275 ? 8.367 22.422 -9.648 1 74.19 275 ASN B N 1
ATOM 4504 C CA . ASN B 1 275 ? 7.496 23.5 -10.102 1 74.19 275 ASN B CA 1
ATOM 4505 C C . ASN B 1 275 ? 6.348 23.734 -9.125 1 74.19 275 ASN B C 1
ATOM 4507 O O . ASN B 1 275 ? 5.395 24.453 -9.445 1 74.19 275 ASN B O 1
ATOM 4511 N N . ARG B 1 276 ? 6.348 23.141 -8.047 1 74 276 ARG B N 1
ATOM 4512 C CA . ARG B 1 276 ? 5.363 23.391 -7 1 74 276 ARG B CA 1
ATOM 4513 C C . ARG B 1 276 ? 5.938 24.281 -5.914 1 74 276 ARG B C 1
ATOM 4515 O O . ARG B 1 276 ? 6.922 23.938 -5.262 1 74 276 ARG B O 1
ATOM 4522 N N . PRO B 1 277 ? 5.387 25.469 -5.895 1 69.12 277 PRO B N 1
ATOM 4523 C CA . PRO B 1 277 ? 5.914 26.391 -4.879 1 69.12 277 PRO B CA 1
ATOM 4524 C C . PRO B 1 277 ? 5.844 25.797 -3.469 1 69.12 277 PRO B C 1
ATOM 4526 O O . PRO B 1 277 ? 4.859 25.156 -3.111 1 69.12 277 PRO B O 1
ATOM 4529 N N . MET B 1 278 ? 6.883 26.078 -2.762 1 76.06 278 MET B N 1
ATOM 4530 C CA . MET B 1 278 ? 6.945 25.625 -1.373 1 76.06 278 MET B CA 1
ATOM 4531 C C . MET B 1 278 ? 6.07 26.5 -0.479 1 76.06 278 MET B C 1
ATOM 4533 O O . MET B 1 278 ? 6.195 27.719 -0.486 1 76.06 278 MET B O 1
ATOM 4537 N N . THR B 1 279 ? 5.141 25.875 0.198 1 76 279 THR B N 1
ATOM 4538 C CA . THR B 1 279 ? 4.363 26.562 1.224 1 76 279 THR B CA 1
ATOM 4539 C C . THR B 1 279 ? 5.074 26.5 2.572 1 76 279 THR B C 1
ATOM 4541 O O . THR B 1 279 ? 6.039 25.75 2.74 1 76 279 THR B O 1
ATOM 4544 N N . TYR B 1 280 ? 4.641 27.281 3.518 1 79.12 280 TYR B N 1
ATOM 4545 C CA . TYR B 1 280 ? 5.25 27.297 4.844 1 79.12 280 TYR B CA 1
ATOM 4546 C C . TYR B 1 280 ? 5.117 25.938 5.516 1 79.12 280 TYR B C 1
ATOM 4548 O O . TYR B 1 280 ? 6.043 25.469 6.184 1 79.12 280 TYR B O 1
ATOM 4556 N N . VAL B 1 281 ? 3.945 25.344 5.316 1 87.75 281 VAL B N 1
ATOM 4557 C CA . VAL B 1 281 ? 3.729 24.031 5.934 1 87.75 281 VAL B CA 1
ATOM 4558 C C . VAL B 1 281 ? 4.652 23 5.289 1 87.75 281 VAL B C 1
ATOM 4560 O O . VAL B 1 281 ? 5.191 22.125 5.977 1 87.75 281 VAL B O 1
ATOM 4563 N N . MET B 1 282 ? 4.859 23.078 3.973 1 89.44 282 MET B N 1
ATOM 4564 C CA . MET B 1 282 ? 5.766 22.156 3.287 1 89.44 282 MET B CA 1
ATOM 4565 C C . MET B 1 282 ? 7.195 22.328 3.799 1 89.44 282 MET B C 1
ATOM 4567 O O . MET B 1 282 ? 7.879 21.344 4.066 1 89.44 282 MET B O 1
ATOM 4571 N N . GLU B 1 283 ? 7.582 23.594 3.902 1 85.81 283 GLU B N 1
ATOM 4572 C CA . GLU B 1 283 ? 8.922 23.875 4.398 1 85.81 283 GLU B CA 1
ATOM 4573 C C . GLU B 1 283 ? 9.117 23.328 5.812 1 85.81 283 GLU B C 1
ATOM 4575 O O . GLU B 1 283 ? 10.141 22.719 6.109 1 85.81 283 GLU B O 1
ATOM 4580 N N . GLU B 1 284 ? 8.164 23.578 6.594 1 90.44 284 GLU B N 1
ATOM 4581 C CA . GLU B 1 284 ? 8.242 23.125 7.977 1 90.44 284 GLU B CA 1
ATOM 4582 C C . GLU B 1 284 ? 8.258 21.594 8.047 1 90.44 284 GLU B C 1
ATOM 4584 O O . GLU B 1 284 ? 8.977 21.016 8.859 1 90.44 284 GLU B O 1
ATOM 4589 N N . MET B 1 285 ? 7.426 20.953 7.238 1 95.88 285 MET B N 1
ATOM 4590 C CA . MET B 1 285 ? 7.395 19.5 7.234 1 95.88 285 MET B CA 1
ATOM 4591 C C . MET B 1 285 ? 8.719 18.922 6.746 1 95.88 285 MET B C 1
ATOM 4593 O O . MET B 1 285 ? 9.188 17.906 7.25 1 95.88 285 MET B O 1
ATOM 4597 N N . CYS B 1 286 ? 9.305 19.578 5.777 1 94.81 286 CYS B N 1
ATOM 4598 C CA . CYS B 1 286 ? 10.625 19.141 5.324 1 94.81 286 CYS B CA 1
ATOM 4599 C C . CYS B 1 286 ? 11.641 19.203 6.461 1 94.81 286 CYS B C 1
ATOM 4601 O O . CYS B 1 286 ? 12.406 18.266 6.672 1 94.81 286 CYS B O 1
ATOM 4603 N N . ARG B 1 287 ? 11.648 20.328 7.109 1 93.25 287 ARG B N 1
ATOM 4604 C CA . ARG B 1 287 ? 12.539 20.5 8.25 1 93.25 287 ARG B CA 1
ATOM 4605 C C . ARG B 1 287 ? 12.297 19.422 9.305 1 93.25 287 ARG B C 1
ATOM 4607 O O . ARG B 1 287 ? 13.242 18.812 9.805 1 93.25 287 ARG B O 1
ATOM 4614 N N . LEU B 1 288 ? 11.055 19.203 9.633 1 96.88 288 LEU B N 1
ATOM 4615 C CA . LEU B 1 288 ? 10.68 18.219 10.648 1 96.88 288 LEU B CA 1
ATOM 4616 C C . LEU B 1 288 ? 11.109 16.812 10.242 1 96.88 288 LEU B C 1
ATOM 4618 O O . LEU B 1 288 ? 11.648 16.062 11.062 1 96.88 288 LEU B O 1
ATOM 4622 N N . ILE B 1 289 ? 10.875 16.438 8.992 1 98.12 289 ILE B N 1
ATOM 4623 C CA . ILE B 1 289 ? 11.227 15.117 8.484 1 98.12 289 ILE B CA 1
ATOM 4624 C C . ILE B 1 289 ? 12.734 14.906 8.602 1 98.12 289 ILE B C 1
ATOM 4626 O O . ILE B 1 289 ? 13.18 13.867 9.094 1 98.12 289 ILE B O 1
ATOM 4630 N N . ARG B 1 290 ? 13.477 15.938 8.203 1 96.88 290 ARG B N 1
ATOM 4631 C CA . ARG B 1 290 ? 14.93 15.844 8.305 1 96.88 290 ARG B CA 1
ATOM 4632 C C . ARG B 1 290 ? 15.359 15.633 9.75 1 96.88 290 ARG B C 1
ATOM 4634 O O . ARG B 1 290 ? 16.219 14.797 10.031 1 96.88 290 ARG B O 1
ATOM 4641 N N . SER B 1 291 ? 14.789 16.375 10.602 1 97.38 291 SER B N 1
ATOM 4642 C CA . SER B 1 291 ? 15.133 16.297 12.016 1 97.38 291 SER B CA 1
ATOM 4643 C C . SER B 1 291 ? 14.789 14.938 12.602 1 97.38 291 SER B C 1
ATOM 4645 O O . SER B 1 291 ? 15.586 14.352 13.336 1 97.38 291 SER B O 1
ATOM 4647 N N . LEU B 1 292 ? 13.625 14.438 12.32 1 98.06 292 LEU B N 1
ATOM 4648 C CA . LEU B 1 292 ? 13.172 13.156 12.852 1 98.06 292 LEU B CA 1
ATOM 4649 C C . LEU B 1 292 ? 14.023 12.016 12.305 1 98.06 292 LEU B C 1
ATOM 4651 O O . LEU B 1 292 ? 14.336 11.062 13.031 1 98.06 292 LEU B O 1
ATOM 4655 N N . VAL B 1 293 ? 14.375 12.109 11.016 1 98.06 293 VAL B N 1
ATOM 4656 C CA . VAL B 1 293 ? 15.242 11.102 10.414 1 98.06 293 VAL B CA 1
ATOM 4657 C C . VAL B 1 293 ? 16.594 11.086 11.133 1 98.06 293 VAL B C 1
ATOM 4659 O O . VAL B 1 293 ? 17.094 10.023 11.516 1 98.06 293 VAL B O 1
ATOM 4662 N N . ALA B 1 294 ? 17.125 12.281 11.32 1 97.31 294 ALA B N 1
ATOM 4663 C CA . ALA B 1 294 ? 18.406 12.398 12.016 1 97.31 294 ALA B CA 1
ATOM 4664 C C . ALA B 1 294 ? 18.297 11.82 13.43 1 97.31 294 ALA B C 1
ATOM 4666 O O . ALA B 1 294 ? 19.234 11.156 13.898 1 97.31 294 ALA B O 1
ATOM 4667 N N . GLU B 1 295 ? 17.266 12.062 14.062 1 97.56 295 GLU B N 1
ATOM 4668 C CA . GLU B 1 295 ? 17.062 11.578 15.422 1 97.56 295 GLU B CA 1
ATOM 4669 C C . GLU B 1 295 ? 17.016 10.055 15.461 1 97.56 295 GLU B C 1
ATOM 4671 O O . GLU B 1 295 ? 17.625 9.43 16.328 1 97.56 295 GLU B O 1
ATOM 4676 N N . GLN B 1 296 ? 16.234 9.477 14.508 1 97.19 296 GLN B N 1
ATOM 4677 C CA . GLN B 1 296 ? 16.078 8.023 14.5 1 97.19 296 GLN B CA 1
ATOM 4678 C C . GLN B 1 296 ? 17.406 7.336 14.164 1 97.19 296 GLN B C 1
ATOM 4680 O O . GLN B 1 296 ? 17.688 6.25 14.672 1 97.19 296 GLN B O 1
ATOM 4685 N N . VAL B 1 297 ? 18.203 7.953 13.266 1 96.94 297 VAL B N 1
ATOM 4686 C CA . VAL B 1 297 ? 19.516 7.414 12.945 1 96.94 297 VAL B CA 1
ATOM 4687 C C . VAL B 1 297 ? 20.453 7.586 14.141 1 96.94 297 VAL B C 1
ATOM 4689 O O . VAL B 1 297 ? 21.172 6.656 14.508 1 96.94 297 VAL B O 1
ATOM 4692 N N . GLY B 1 298 ? 20.422 8.742 14.742 1 96.06 298 GLY B N 1
ATOM 4693 C CA . GLY B 1 298 ? 21.266 9.039 15.883 1 96.06 298 GLY B CA 1
ATOM 4694 C C . GLY B 1 298 ? 21.016 8.125 17.062 1 96.06 298 GLY B C 1
ATOM 4695 O O . GLY B 1 298 ? 21.953 7.758 17.781 1 96.06 298 GLY B O 1
ATOM 4696 N N . ARG B 1 299 ? 19.828 7.711 17.312 1 95.75 299 ARG B N 1
ATOM 4697 C CA . ARG B 1 299 ? 19.5 6.867 18.453 1 95.75 299 ARG B CA 1
ATOM 4698 C C . ARG B 1 299 ? 19.703 5.395 18.125 1 95.75 299 ARG B C 1
ATOM 4700 O O . ARG B 1 299 ? 19.562 4.531 19 1 95.75 299 ARG B O 1
ATOM 4707 N N . GLY B 1 300 ? 19.984 5.098 16.859 1 94.06 300 GLY B N 1
ATOM 4708 C CA . GLY B 1 300 ? 20.312 3.734 16.469 1 94.06 300 GLY B CA 1
ATOM 4709 C C . GLY B 1 300 ? 19.109 2.922 16.062 1 94.06 300 GLY B C 1
ATOM 4710 O O . GLY B 1 300 ? 19.219 1.729 15.766 1 94.06 300 GLY B O 1
ATOM 4711 N N . PHE B 1 301 ? 17.953 3.525 16.047 1 94.12 301 PHE B N 1
ATOM 4712 C CA . PHE B 1 301 ? 16.734 2.82 15.641 1 94.12 301 PHE B CA 1
ATOM 4713 C C . PHE B 1 301 ? 16.766 2.535 14.141 1 94.12 301 PHE B C 1
ATOM 4715 O O . PHE B 1 301 ? 16.312 1.476 13.703 1 94.12 301 PHE B O 1
ATOM 4722 N N . TRP B 1 302 ? 17.188 3.545 13.391 1 94.69 302 TRP B N 1
ATOM 4723 C CA . TRP B 1 302 ? 17.359 3.439 11.945 1 94.69 302 TRP B CA 1
ATOM 4724 C C . TRP B 1 302 ? 18.844 3.303 11.586 1 94.69 302 TRP B C 1
ATOM 4726 O O . TRP B 1 302 ? 19.562 4.297 11.539 1 94.69 302 TRP B O 1
ATOM 4736 N N . GLN B 1 303 ? 19.281 2.07 11.312 1 94.38 303 GLN B N 1
ATOM 4737 C CA . GLN B 1 303 ? 20.688 1.832 10.977 1 94.38 303 GLN B CA 1
ATOM 4738 C C . GLN B 1 303 ? 21 2.305 9.562 1 94.38 303 GLN B C 1
ATOM 4740 O O . GLN B 1 303 ? 20.688 1.619 8.586 1 94.38 303 GLN B O 1
ATOM 4745 N N . ALA B 1 304 ? 21.547 3.451 9.484 1 95.62 304 ALA B N 1
ATOM 4746 C CA . ALA B 1 304 ? 21.844 4.086 8.203 1 95.62 304 ALA B CA 1
ATOM 4747 C C . ALA B 1 304 ? 22.891 5.176 8.359 1 95.62 304 ALA B C 1
ATOM 4749 O O . ALA B 1 304 ? 23.266 5.527 9.484 1 95.62 304 ALA B O 1
ATOM 4750 N N . THR B 1 305 ? 23.484 5.578 7.289 1 95.56 305 THR B N 1
ATOM 4751 C CA . THR B 1 305 ? 24.375 6.73 7.25 1 95.56 305 THR B CA 1
ATOM 4752 C C . THR B 1 305 ? 23.609 7.988 6.828 1 95.56 305 THR B C 1
ATOM 4754 O O . THR B 1 305 ? 23.047 8.039 5.738 1 95.56 305 THR B O 1
ATOM 4757 N N . LEU B 1 306 ? 23.625 8.945 7.652 1 95.69 306 LEU B N 1
ATOM 4758 C CA . LEU B 1 306 ? 22.922 10.188 7.34 1 95.69 306 LEU B CA 1
ATOM 4759 C C . LEU B 1 306 ? 23.625 10.93 6.203 1 95.69 306 LEU B C 1
ATOM 4761 O O . LEU B 1 306 ? 24.859 10.984 6.152 1 95.69 306 LEU B O 1
ATOM 4765 N N . LEU B 1 307 ? 22.875 11.492 5.332 1 94.5 307 LEU B N 1
ATOM 4766 C CA . LEU B 1 307 ? 23.422 12.266 4.215 1 94.5 307 LEU B CA 1
ATOM 4767 C C . LEU B 1 307 ? 22.984 13.719 4.301 1 94.5 307 LEU B C 1
ATOM 4769 O O . LEU B 1 307 ? 23.297 14.516 3.412 1 94.5 307 LEU B O 1
ATOM 4773 N N . ILE B 1 308 ? 22.141 13.984 5.301 1 86.12 308 ILE B N 1
ATOM 4774 C CA . ILE B 1 308 ? 21.656 15.352 5.453 1 86.12 308 ILE B CA 1
ATOM 4775 C C . ILE B 1 308 ? 22.422 16.062 6.57 1 86.12 308 ILE B C 1
ATOM 4777 O O . ILE B 1 308 ? 22.953 15.398 7.465 1 86.12 308 ILE B O 1
#

Radius of gyration: 24.65 Å; Cα contacts (8 Å, |Δi|>4): 1185; chains: 2; bounding box: 58×66×69 Å